Protein AF-0000000085030424 (afdb_homodimer)

Nearest PDB structures (foldseek):
  5ckr-assembly1_A-2  TM=7.930E-01  e=1.578E-13  Aquifex aeolicus VF5
  6oz6-assembly2_B  TM=7.707E-01  e=1.254E-12  Aquifex aeolicus VF5
  6fwz-assembly1_A-2  TM=6.713E-01  e=2.538E-09  Homo sapiens
  6bw5-assembly1_B  TM=6.562E-01  e=2.217E-09  Homo sapiens
  5o5e-assembly1_A-2  TM=6.627E-01  e=4.166E-09  Homo sapiens

Organism: Methanopyrus kandleri (strain AV19 / DSM 6324 / JCM 9639 / NBRC 100938) (NCBI:txid190192)

pLDDT: mean 93.45, std 8.59, range [49.22, 98.94]

Sequence (712 aa):
MIIETFTLSTVTSAVTVGLLRKYMREANVVDRPIVTEHAHKSGMPIMGGLGILLGTASGPLLASIQALPPIASALPMMVLGIVDDLLGLQVEEFQKVVRNVSNRPIELGRLILQPGEEARVATEKAKRDLKRILEEDPDAIEIVGEVPIKKELSEREKLALQTGAALFVLPIVPATWLWIPKVGVWNLSYLFYPVAVFGIVGATNAVNLIDGMDGLAAGLLFLASLACSGVCLGQGQLPGAAFFASLAGASLGFLFHNRYPAKIFMGDTGSCFLGAAYAAGALYYKIEIPAMIALGVPVLSTLISLLHRAGVIRLAVEPLHHHIQYKYDLPEPVVVALHWTAGAVFAAVALWISVGMIIETFTLSTVTSAVTVGLLRKYMREANVVDRPIVTEHAHKSGMPIMGGLGILLGTASGPLLASIQALPPIASALPMMVLGIVDDLLGLQVEEFQKVVRNVSNRPIELGRLILQPGEEARVATEKAKRDLKRILEEDPDAIEIVGEVPIKKELSEREKLALQTGAALFVLPIVPATWLWIPKVGVWNLSYLFYPVAVFGIVGATNAVNLIDGMDGLAAGLLFLASLACSGVCLGQGQLPGAAFFASLAGASLGFLFHNRYPAKIFMGDTGSCFLGAAYAAGALYYKIEIPAMIALGVPVLSTLISLLHRAGVIRLAVEPLHHHIQYKYDLPEPVVVALHWTAGAVFAAVALWISVG

Solvent-accessible surface area (backbone atoms only — not comparable to full-atom values): 33393 Å² total; per-residue (Å²): 101,51,66,57,14,19,49,47,0,18,51,43,2,32,52,42,27,55,51,41,41,54,52,22,52,74,29,66,40,37,38,72,50,40,56,73,91,42,47,88,51,49,61,34,16,40,48,34,14,59,15,33,51,52,1,34,47,48,11,24,53,65,68,32,69,80,29,41,60,28,54,60,27,13,44,50,37,21,52,52,12,45,51,40,48,44,22,36,69,32,72,63,46,73,31,45,27,32,29,26,66,30,96,52,73,42,76,44,56,94,43,73,34,43,56,70,34,70,47,74,43,77,48,73,57,19,48,52,40,48,56,48,41,51,70,76,42,53,76,38,53,42,77,76,46,69,35,52,34,59,27,64,71,52,70,70,57,44,50,53,50,40,53,60,28,29,55,50,41,60,62,54,50,79,66,41,56,46,50,40,67,93,75,46,76,47,78,46,54,78,56,31,56,62,49,51,36,47,42,25,43,48,34,15,49,16,32,42,65,46,54,76,52,59,34,34,37,39,49,36,47,21,40,21,22,43,26,43,14,51,39,24,47,68,71,67,33,58,43,48,15,30,36,23,23,2,46,14,16,5,25,49,14,41,34,77,44,15,35,76,78,50,64,38,37,37,42,42,22,18,26,22,22,52,16,21,24,53,37,32,41,20,49,51,64,55,37,49,51,44,43,51,39,10,39,35,56,36,50,49,39,43,52,52,41,52,34,33,76,70,64,77,44,85,64,94,35,85,46,57,73,49,23,53,28,62,76,66,66,46,58,67,72,56,54,36,49,53,52,43,52,53,17,45,49,29,11,50,50,24,32,42,52,60,64,99,102,49,65,59,14,20,50,48,0,18,52,44,2,32,53,43,28,55,52,43,40,54,52,23,51,75,30,67,40,33,46,63,53,43,60,78,90,38,47,90,50,54,62,35,16,42,50,35,14,60,16,35,51,51,1,34,47,48,11,23,53,64,66,30,67,79,28,42,58,29,53,60,28,13,44,49,37,21,51,51,13,44,51,41,50,45,23,28,70,32,74,64,44,70,32,46,27,34,27,26,65,29,95,53,74,41,76,45,55,94,41,74,35,41,55,69,33,70,47,72,43,79,47,72,56,19,47,52,37,48,55,48,41,51,69,76,42,53,75,37,52,42,79,77,47,72,45,51,35,50,28,65,73,51,71,68,57,44,50,54,52,40,54,61,27,30,55,51,41,59,61,55,48,77,66,40,55,45,51,39,70,92,74,45,76,45,78,46,54,78,59,32,55,62,51,50,36,48,43,24,44,47,35,15,51,15,32,42,63,44,54,77,52,58,35,34,37,40,48,36,46,20,41,20,23,45,27,43,14,49,40,24,49,68,71,68,34,58,43,47,16,29,37,24,23,2,45,15,15,4,26,48,16,40,34,75,42,14,33,76,80,49,62,37,37,37,42,43,23,19,26,21,23,52,16,19,25,52,35,31,41,20,50,52,63,56,37,48,50,44,44,51,39,10,41,34,55,35,49,50,38,43,52,52,42,51,34,32,76,70,62,76,42,86,65,93,33,85,48,57,72,49,22,52,29,62,77,67,67,45,58,65,71,56,54,35,49,53,50,44,51,53,17,45,50,29,11,49,49,24,32,42,52,59,64,98

Secondary structure (DSSP, 8-state):
-HHHHHHHHHHHHHHHHHHHHHHHHHTT-B-----GGGGGGTT-B--THHHHHHHHHHHHHHH-GGGSHHHHHHHHHHHHHHHHHHHTTSEEEEEEEEEE-SSS-EEETTEEE-TT-EEE--SHHHHHHHHHHHHH-TTTEEEEEEEEEE----HHHHHHHHHHHHGGGGGG---SEEEETTTEEEE-GGGHHHHHHHHHHHHHHHHHHHTTSTTHHHHHHHHHHHHHHHHHHHTT-HHHHHHHHHHHHHHHHHHHHHSSSPS---HHHHHHHHHHHHHHHHHHTT-HHHHHHHTHHHHHHHHHHHHHHTTSS--SSSSHHHHHHHHHT--HHHHHHHHHHHHHHHHHHHHHHHH-/-HHHHHHHHHHHHHHHHHHHHHHHHHTT-B--S--GGGGGGTT-B--THHHHHHHHHHHHHHH-GGGSHHHHHHHHHHHHHHHHHHHTTSEEEEEEEEEE-SSS-EEETTEEE-TT-EEE--SHHHHHHHHHHHHH-TTSEEEEEEEEEEP---HHHHHHHHHHHHGGGGGG---SEEEETTTEEEE-GGGHHHHHHHHHHHHHHHHHHHTTSTTHHHHHHHHHHHHHHHHHHHTT-HHHHHHHHHHHHHHHHHHHHHSSSPS---HHHHHHHHHHHHHHHHHHTT-HHHHHHHTHHHHHHHHHHHHHHTTSS--SSSSHHHHHHHHHT--HHHHHHHHHHHHHHHHHHHHHHHH-

Foldseek 3Di:
DQVVLLQQLQVQLLVVLVVQLVVQLVVQLWQCDQDPVCNVRGSFREQSLVSLLRSLQRSCVPPPPLLCLLLVLLVLLLVLQVVFSVQQVDFPDKWWKKAFCDCDWDDAPPDTHHHGRIDTQDDPRNVVSVVVCCVPPVRGMGGPDITTGGGGDDPVRSLVSLLVSLLSLVVLQPFQWAADFPPGIGHPDPVSNVVLSCQLSLLLVLLVQQQPAQLQSLLLLLLLLCLQLLLCVLVVNNSLNSSSSSSNSSSNSCSVQRHVVHNHGSGSSNSNSSSNSLSSSCRNSRPNPLSCLLSVLSNVQVVQVVCCVVVNDPAPDPGPLVSVCVVVVDDRVVSSVVSSVVSNVSSVVSNVSRND/DQVVLLQQLQVQLLVVLVVQLVVQLVVQLWQDFDDPVCVVRGSFREQSLVSLLRSLQRSCVPPPVLLCLLLVLLVLLLVLQVVFSVQQVDFPDKWWKKAFCDCDWDDAPPDTHHHGRIDTQDDPRNVVSVVVCCVPPVRGMDGPDITTGGGGDDPVRSLVSLLVSLLSLVVLQPFQWAQDFPPGIGHPDPVSNVVLSCQLSLLLVLLVQQQPAQLQSLLLLLLLLCLQLLLCVLVVNNSLNSSSSSSNSSSNSLSVQRHVVHNHGSGSSNSNSSSNSLSSSCSNSRPNVLSCLLSVLSNVQVVQVVCCVVVNDPAPDDGPLVSCCVVVVDDRVVSSVVSSVVSNVSSVVSNVSRND

Structure (mmCIF, N/CA/C/O backbone):
data_AF-0000000085030424-model_v1
#
loop_
_entity.id
_entity.type
_entity.pdbx_description
1 polymer 'UDP-N-acetylmuramyl pentapeptide phosphotransferase'
#
loop_
_atom_site.group_PDB
_atom_site.id
_atom_site.type_symbol
_atom_site.label_atom_id
_atom_site.label_alt_id
_atom_site.label_comp_id
_atom_site.label_asym_id
_atom_site.label_entity_id
_atom_site.label_seq_id
_atom_site.pdbx_PDB_ins_code
_atom_site.Cartn_x
_atom_site.Cartn_y
_atom_site.Cartn_z
_atom_site.occupancy
_atom_site.B_iso_or_equiv
_atom_site.auth_seq_id
_atom_site.auth_comp_id
_atom_site.auth_asym_id
_atom_site.auth_atom_id
_atom_site.pdbx_PDB_model_num
ATOM 1 N N . MET A 1 1 ? 10.977 -10.492 -24.031 1 87.44 1 MET A N 1
ATOM 2 C CA . MET A 1 1 ? 10.422 -10.664 -22.688 1 87.44 1 MET A CA 1
ATOM 3 C C . MET A 1 1 ? 10.945 -9.586 -21.75 1 87.44 1 MET A C 1
ATOM 5 O O . MET A 1 1 ? 10.156 -8.852 -21.141 1 87.44 1 MET A O 1
ATOM 9 N N . ILE A 1 2 ? 12.344 -9.312 -21.859 1 93.81 2 ILE A N 1
ATOM 10 C CA . ILE A 1 2 ? 12.953 -8.367 -20.922 1 93.81 2 ILE A CA 1
ATOM 11 C C . ILE A 1 2 ? 12.609 -6.938 -21.344 1 93.81 2 ILE A C 1
ATOM 13 O O . ILE A 1 2 ? 12.227 -6.117 -20.5 1 93.81 2 ILE A O 1
ATOM 17 N N . ILE A 1 3 ? 12.656 -6.68 -22.672 1 96.06 3 ILE A N 1
ATOM 18 C CA . ILE A 1 3 ? 12.359 -5.348 -23.172 1 96.06 3 ILE A CA 1
ATOM 19 C C . ILE A 1 3 ? 10.891 -5.016 -22.938 1 96.06 3 ILE A C 1
ATOM 21 O O . ILE A 1 3 ? 10.555 -3.889 -22.562 1 96.06 3 ILE A O 1
ATOM 25 N N . GLU A 1 4 ? 10.016 -5.969 -23.172 1 96.31 4 GLU A N 1
ATOM 26 C CA . GLU A 1 4 ? 8.594 -5.777 -22.938 1 96.31 4 GLU A CA 1
ATOM 27 C C . GLU A 1 4 ? 8.305 -5.52 -21.469 1 96.31 4 GLU A C 1
ATOM 29 O O . GLU A 1 4 ? 7.484 -4.66 -21.125 1 96.31 4 GLU A O 1
ATOM 34 N N . THR A 1 5 ? 9.023 -6.266 -20.625 1 97.06 5 THR A N 1
ATOM 35 C CA . THR A 1 5 ? 8.867 -6.098 -19.188 1 97.06 5 THR A CA 1
ATOM 36 C C . THR A 1 5 ? 9.305 -4.703 -18.766 1 97.06 5 THR A C 1
ATOM 38 O O . THR A 1 5 ? 8.602 -4.023 -18.016 1 97.06 5 THR A O 1
ATOM 41 N N . PHE A 1 6 ? 10.438 -4.273 -19.25 1 98.5 6 PHE A N 1
ATOM 42 C CA . PHE A 1 6 ? 10.977 -2.951 -18.953 1 98.5 6 PHE A CA 1
ATOM 43 C C . PHE A 1 6 ? 10.023 -1.86 -19.422 1 98.5 6 PHE A C 1
ATOM 45 O O . PHE A 1 6 ? 9.703 -0.938 -18.672 1 98.5 6 PHE A O 1
ATOM 52 N N . THR A 1 7 ? 9.531 -1.986 -20.609 1 98.56 7 THR A N 1
ATOM 53 C CA . THR A 1 7 ? 8.672 -0.977 -21.219 1 98.56 7 THR A CA 1
ATOM 54 C C . THR A 1 7 ? 7.328 -0.902 -20.5 1 98.56 7 THR A C 1
ATOM 56 O O . THR A 1 7 ? 6.848 0.188 -20.188 1 98.56 7 THR A O 1
ATOM 59 N N . LEU A 1 8 ? 6.738 -2.059 -20.234 1 98.31 8 LEU A N 1
ATOM 60 C CA . LEU A 1 8 ? 5.461 -2.094 -19.516 1 98.31 8 LEU A CA 1
ATOM 61 C C . LEU A 1 8 ? 5.59 -1.475 -18.141 1 98.31 8 LEU A C 1
ATOM 63 O O . LEU A 1 8 ? 4.715 -0.722 -17.703 1 98.31 8 LEU A O 1
ATOM 67 N N . SER A 1 9 ? 6.656 -1.802 -17.422 1 98.81 9 SER A N 1
ATOM 68 C CA . SER A 1 9 ? 6.887 -1.261 -16.094 1 98.81 9 SER A CA 1
ATOM 69 C C . SER A 1 9 ? 7.078 0.252 -16.125 1 98.81 9 SER A C 1
ATOM 71 O O . SER A 1 9 ? 6.59 0.969 -15.258 1 98.81 9 SER A O 1
ATOM 73 N N . THR A 1 10 ? 7.809 0.732 -17.156 1 98.88 10 THR A N 1
ATOM 74 C CA . THR A 1 10 ? 8.039 2.164 -17.328 1 98.88 10 THR A CA 1
ATOM 75 C C . THR A 1 10 ? 6.727 2.9 -17.562 1 98.88 10 THR A C 1
ATOM 77 O O . THR A 1 10 ? 6.438 3.893 -16.891 1 98.88 10 THR A O 1
ATOM 80 N N . VAL A 1 11 ? 5.93 2.389 -18.422 1 98.81 11 VAL A N 1
ATOM 81 C CA . VAL A 1 11 ? 4.684 3.043 -18.812 1 98.81 11 VAL A CA 1
ATOM 82 C C . VAL A 1 11 ? 3.695 2.992 -17.641 1 98.81 11 VAL A C 1
ATOM 84 O O . VAL A 1 11 ? 3.055 3.996 -17.312 1 98.81 11 VAL A O 1
ATOM 87 N N . THR A 1 12 ? 3.609 1.838 -17 1 98.81 12 THR A N 1
ATOM 88 C CA . THR A 1 12 ? 2.697 1.686 -15.875 1 98.81 12 THR A CA 1
ATOM 89 C C . THR A 1 12 ? 3.068 2.643 -14.742 1 98.81 12 THR A C 1
ATOM 91 O O . THR A 1 12 ? 2.199 3.316 -14.18 1 98.81 12 THR A O 1
ATOM 94 N N . SER A 1 13 ? 4.34 2.682 -14.43 1 98.88 13 SER A N 1
ATOM 95 C CA . SER A 1 13 ? 4.801 3.59 -13.383 1 98.88 13 SER A CA 1
ATOM 96 C C . SER A 1 13 ? 4.543 5.047 -13.758 1 98.88 13 SER A C 1
ATOM 98 O O . SER A 1 13 ? 4.027 5.82 -12.953 1 98.88 13 SER A O 1
ATOM 100 N N . ALA A 1 14 ? 4.867 5.434 -14.977 1 98.88 14 ALA A N 1
ATOM 101 C CA . ALA A 1 14 ? 4.688 6.812 -15.422 1 98.88 14 ALA A CA 1
ATOM 102 C C . ALA A 1 14 ? 3.219 7.223 -15.344 1 98.88 14 ALA A C 1
ATOM 104 O O . ALA A 1 14 ? 2.895 8.297 -14.844 1 98.88 14 ALA A O 1
ATOM 105 N N . VAL A 1 15 ? 2.32 6.383 -15.766 1 98.81 15 VAL A N 1
ATOM 106 C CA . VAL A 1 15 ? 0.897 6.703 -15.82 1 98.81 15 VAL A CA 1
ATOM 107 C C . VAL A 1 15 ? 0.325 6.758 -14.406 1 98.81 15 VAL A C 1
ATOM 109 O O . VAL A 1 15 ? -0.385 7.703 -14.047 1 98.81 15 VAL A O 1
ATOM 112 N N . THR A 1 16 ? 0.641 5.793 -13.609 1 98.81 16 THR A N 1
ATOM 113 C CA . THR A 1 16 ? 0.057 5.719 -12.273 1 98.81 16 THR A CA 1
ATOM 114 C C . THR A 1 16 ? 0.619 6.816 -11.375 1 98.81 16 THR A C 1
ATOM 116 O O . THR A 1 16 ? -0.093 7.355 -10.523 1 98.81 16 THR A O 1
ATOM 119 N N . VAL A 1 17 ? 1.891 7.137 -11.531 1 98.88 17 VAL A N 1
ATOM 120 C CA . VAL A 1 17 ? 2.473 8.227 -10.758 1 98.88 17 VAL A CA 1
ATOM 121 C C . VAL A 1 17 ? 1.803 9.547 -11.141 1 98.88 17 VAL A C 1
ATOM 123 O O . VAL A 1 17 ? 1.552 10.391 -10.281 1 98.88 17 VAL A O 1
ATOM 126 N N . GLY A 1 18 ? 1.547 9.734 -12.438 1 98.75 18 GLY A N 1
ATOM 127 C CA . GLY A 1 18 ? 0.805 10.914 -12.867 1 98.75 18 GLY A CA 1
ATOM 128 C C . GLY A 1 18 ? -0.562 11.023 -12.219 1 98.75 18 GLY A C 1
ATOM 129 O O . GLY A 1 18 ? -0.96 12.102 -11.773 1 98.75 18 GLY A O 1
ATOM 130 N N . LEU A 1 19 ? -1.264 9.969 -12.102 1 98.56 19 LEU A N 1
ATOM 131 C CA . LEU A 1 19 ? -2.568 9.945 -11.453 1 98.56 19 LEU A CA 1
ATOM 132 C C . LEU A 1 19 ? -2.436 10.203 -9.953 1 98.56 19 LEU A C 1
ATOM 134 O O . LEU A 1 19 ? -3.232 10.945 -9.375 1 98.56 19 LEU A O 1
ATOM 138 N N . LEU A 1 20 ? -1.424 9.578 -9.352 1 98.69 20 LEU A N 1
ATOM 139 C CA . LEU A 1 20 ? -1.206 9.758 -7.918 1 98.69 20 LEU A CA 1
ATOM 140 C C . LEU A 1 20 ? -0.895 11.219 -7.594 1 98.69 20 LEU A C 1
ATOM 142 O O . LEU A 1 20 ? -1.336 11.734 -6.566 1 98.69 20 LEU A O 1
ATOM 146 N N . ARG A 1 21 ? -0.106 11.828 -8.445 1 98.12 21 ARG A N 1
ATOM 147 C CA . ARG A 1 21 ? 0.196 13.242 -8.273 1 98.12 21 ARG A CA 1
ATOM 148 C C . ARG A 1 21 ? -1.083 14.062 -8.133 1 98.12 21 ARG A C 1
ATOM 150 O O . ARG A 1 21 ? -1.209 14.875 -7.215 1 98.12 21 ARG A O 1
ATOM 157 N N . LYS A 1 22 ? -2.031 13.797 -8.945 1 97.44 22 LYS A N 1
ATOM 158 C CA . LYS A 1 22 ? -3.305 14.508 -8.938 1 97.44 22 LYS A CA 1
ATOM 159 C C . LYS A 1 22 ? -4.082 14.234 -7.652 1 97.44 22 LYS A C 1
ATOM 161 O O . LYS A 1 22 ? -4.477 15.172 -6.949 1 97.44 22 LYS A O 1
ATOM 166 N N . TYR A 1 23 ? -4.223 13.047 -7.297 1 97.56 23 TYR A N 1
ATOM 167 C CA . TYR A 1 23 ? -5.117 12.68 -6.207 1 97.56 23 TYR A CA 1
ATOM 168 C C . TYR A 1 23 ? -4.48 12.977 -4.855 1 97.56 23 TYR A C 1
ATOM 170 O O . TYR A 1 23 ? -5.172 13.312 -3.893 1 97.56 23 TYR A O 1
ATOM 178 N N . MET A 1 24 ? -3.15 12.859 -4.758 1 98 24 MET A N 1
ATOM 179 C CA . MET A 1 24 ? -2.486 13.211 -3.504 1 98 24 MET A CA 1
ATOM 180 C C . MET A 1 24 ? -2.586 14.711 -3.236 1 98 24 MET A C 1
ATOM 182 O O . MET A 1 24 ? -2.697 15.133 -2.086 1 98 24 MET A O 1
ATOM 186 N N . ARG A 1 25 ? -2.547 15.477 -4.297 1 95.56 25 ARG A N 1
ATOM 187 C CA . ARG A 1 25 ? -2.766 16.906 -4.148 1 95.56 25 ARG A CA 1
ATOM 188 C C . ARG A 1 25 ? -4.188 17.203 -3.674 1 95.56 25 ARG A C 1
ATOM 190 O O . ARG A 1 25 ? -4.391 18.016 -2.779 1 95.56 25 ARG A O 1
ATOM 197 N N . GLU A 1 26 ? -5.086 16.5 -4.266 1 94.81 26 GLU A N 1
ATOM 198 C CA . GLU A 1 26 ? -6.484 16.672 -3.881 1 94.81 26 GLU A CA 1
ATOM 199 C C . GLU A 1 26 ? -6.719 16.234 -2.438 1 94.81 26 GLU A C 1
ATOM 201 O O . GLU A 1 26 ? -7.555 16.812 -1.74 1 94.81 26 GLU A O 1
ATOM 206 N N . ALA A 1 27 ? -5.977 15.281 -1.963 1 95.5 27 ALA A N 1
ATOM 207 C CA . ALA A 1 27 ? -6.105 14.773 -0.601 1 95.5 27 ALA A CA 1
ATOM 208 C C . ALA A 1 27 ? -5.262 15.586 0.373 1 95.5 27 ALA A C 1
ATOM 210 O O . ALA A 1 27 ? -5.27 15.328 1.579 1 95.5 27 ALA A O 1
ATOM 211 N N . ASN A 1 28 ? -4.488 16.516 -0.113 1 93.81 28 ASN A N 1
ATOM 212 C CA . ASN A 1 28 ? -3.564 17.328 0.665 1 93.81 28 ASN A CA 1
ATOM 213 C C . ASN A 1 28 ? -2.52 16.484 1.376 1 93.81 28 ASN A C 1
ATOM 215 O O . ASN A 1 28 ? -2.203 16.719 2.541 1 93.81 28 ASN A O 1
ATOM 219 N N . VAL A 1 29 ? -2.146 15.414 0.712 1 95.75 29 VAL A N 1
ATOM 220 C CA . VAL A 1 29 ? -1.018 14.594 1.138 1 95.75 29 VAL A CA 1
ATOM 221 C C . VAL A 1 29 ? 0.272 15.133 0.523 1 95.75 29 VAL A C 1
ATOM 223 O O . VAL A 1 29 ? 0.712 14.656 -0.526 1 95.75 29 VAL A O 1
ATOM 226 N N . VAL A 1 30 ? 0.857 16.047 1.194 1 92.88 30 VAL A N 1
ATOM 227 C CA . VAL A 1 30 ? 1.967 16.828 0.65 1 92.88 30 VAL A CA 1
ATOM 228 C C . VAL A 1 30 ? 3.086 16.922 1.685 1 92.88 30 VAL A C 1
ATOM 230 O O . VAL A 1 30 ? 2.865 16.672 2.873 1 92.88 30 VAL A O 1
ATOM 233 N N . ASP A 1 31 ? 4.238 17.109 1.065 1 84.88 31 ASP A N 1
ATOM 234 C CA . ASP A 1 31 ? 5.406 17.266 1.927 1 84.88 31 ASP A CA 1
ATOM 235 C C . ASP A 1 31 ? 5.387 18.625 2.639 1 84.88 31 ASP A C 1
ATOM 237 O O . ASP A 1 31 ? 5.438 19.672 1.991 1 84.88 31 ASP A O 1
ATOM 241 N N . ARG A 1 32 ? 4.906 18.812 3.734 1 63.28 32 ARG A N 1
ATOM 242 C CA . ARG A 1 32 ? 4.973 20.094 4.449 1 63.28 32 ARG A CA 1
ATOM 243 C C . ARG A 1 32 ? 6.355 20.297 5.055 1 63.28 32 ARG A C 1
ATOM 245 O O . ARG A 1 32 ? 6.719 19.641 6.031 1 63.28 32 ARG A O 1
ATOM 252 N N . PRO A 1 33 ? 7.34 20.219 4.172 1 54.38 33 PRO A N 1
ATOM 253 C CA . PRO A 1 33 ? 8.758 20.297 4.523 1 54.38 33 PRO A CA 1
ATOM 254 C C . PRO A 1 33 ? 9.07 21.484 5.438 1 54.38 33 PRO A C 1
ATOM 256 O O . PRO A 1 33 ? 8.547 22.578 5.23 1 54.38 33 PRO A O 1
ATOM 259 N N . ILE A 1 34 ? 9.602 21.172 6.484 1 50.19 34 ILE A N 1
ATOM 260 C CA . ILE A 1 34 ? 10.039 22.188 7.441 1 50.19 34 ILE A CA 1
ATOM 261 C C . ILE A 1 34 ? 11.43 22.688 7.059 1 50.19 34 ILE A C 1
ATOM 263 O O . ILE A 1 34 ? 11.805 23.812 7.395 1 50.19 34 ILE A O 1
ATOM 267 N N . VAL A 1 35 ? 12.508 21.719 6.398 1 50.12 35 VAL A N 1
ATOM 268 C CA . VAL A 1 35 ? 13.852 22.297 6.488 1 50.12 35 VAL A CA 1
ATOM 269 C C . VAL A 1 35 ? 13.93 23.531 5.609 1 50.12 35 VAL A C 1
ATOM 271 O O . VAL A 1 35 ? 13.398 23.562 4.496 1 50.12 35 VAL A O 1
ATOM 274 N N . THR A 1 36 ? 14.289 24.453 6.227 1 49.34 36 THR A N 1
ATOM 275 C CA . THR A 1 36 ? 14.477 25.766 5.605 1 49.34 36 THR A CA 1
ATOM 276 C C . THR A 1 36 ? 15.008 25.609 4.188 1 49.34 36 THR A C 1
ATOM 278 O O . THR A 1 36 ? 14.547 26.297 3.27 1 49.34 36 THR A O 1
ATOM 281 N N . GLU A 1 37 ? 15.859 24.625 3.969 1 52.31 37 GLU A N 1
ATOM 282 C CA . GLU A 1 37 ? 16.547 24.516 2.689 1 52.31 37 GLU A CA 1
ATOM 283 C C . GLU A 1 37 ? 15.617 23.984 1.603 1 52.31 37 GLU A C 1
ATOM 285 O O . GLU A 1 37 ? 15.859 24.203 0.413 1 52.31 37 GLU A O 1
ATOM 290 N N . HIS A 1 38 ? 14.469 23.422 2.057 1 59.19 38 HIS A N 1
ATOM 291 C CA . HIS A 1 38 ? 13.562 22.844 1.063 1 59.19 38 HIS A CA 1
ATOM 292 C C . HIS A 1 38 ? 12.227 23.578 1.052 1 59.19 38 HIS A C 1
ATOM 294 O O . HIS A 1 38 ? 11.227 23.031 0.579 1 59.19 38 HIS A O 1
ATOM 300 N N . ALA A 1 39 ? 12.336 24.734 1.517 1 59.34 39 ALA A N 1
ATOM 301 C CA . ALA A 1 39 ? 11.109 25.5 1.678 1 59.34 39 ALA A CA 1
ATOM 302 C C . ALA A 1 39 ? 10.406 25.703 0.339 1 59.34 39 ALA A C 1
ATOM 304 O O . ALA A 1 39 ? 9.172 25.734 0.278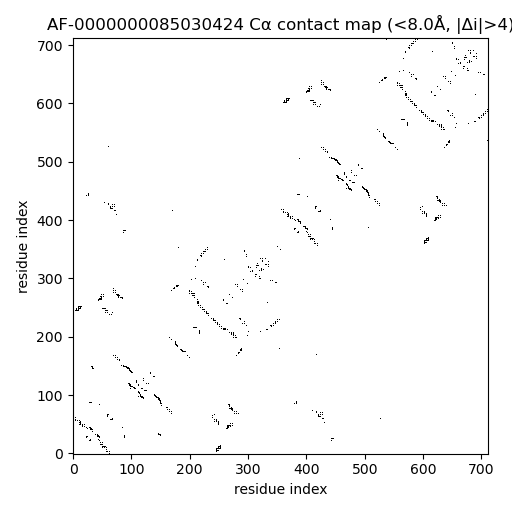 1 59.34 39 ALA A O 1
ATOM 305 N N . HIS A 1 40 ? 11.258 25.75 -0.684 1 63.5 40 HIS A N 1
ATOM 306 C CA . HIS A 1 40 ? 10.688 26 -2.004 1 63.5 40 HIS A CA 1
ATOM 307 C C . HIS A 1 40 ? 9.922 24.781 -2.514 1 63.5 40 HIS A C 1
ATOM 309 O O . HIS A 1 40 ? 9.164 24.891 -3.477 1 63.5 40 HIS A O 1
ATOM 315 N N . LYS A 1 41 ? 10.07 23.75 -1.825 1 69.12 41 LYS A N 1
ATOM 316 C CA . LYS A 1 41 ? 9.398 22.531 -2.264 1 69.12 41 LYS A CA 1
ATOM 317 C C . LYS A 1 41 ? 8.188 22.234 -1.384 1 69.12 41 LYS A C 1
ATOM 319 O O . LYS A 1 41 ? 7.645 21.125 -1.43 1 69.12 41 LYS A O 1
ATOM 324 N N . SER A 1 42 ? 7.82 23.125 -0.645 1 74.31 42 SER A N 1
ATOM 325 C CA . SER A 1 42 ? 6.676 22.938 0.245 1 74.31 42 SER A CA 1
ATOM 326 C C . SER A 1 42 ? 5.395 22.688 -0.543 1 74.31 42 SER A C 1
ATOM 328 O O . SER A 1 42 ? 5.152 23.344 -1.562 1 74.31 42 SER A O 1
ATOM 330 N N . GLY A 1 43 ? 4.691 21.609 -0.193 1 84.94 43 GLY A N 1
ATOM 331 C CA . GLY A 1 43 ? 3.416 21.328 -0.836 1 84.94 43 GLY A CA 1
ATOM 332 C C . GLY A 1 43 ? 3.508 20.266 -1.905 1 84.94 43 GLY A C 1
ATOM 333 O O . GLY A 1 43 ? 2.51 19.938 -2.551 1 84.94 43 GLY A O 1
ATOM 334 N N . MET A 1 44 ? 4.699 19.734 -2.014 1 92.44 44 MET A N 1
ATOM 335 C CA . MET A 1 44 ? 4.906 18.672 -3.006 1 92.44 44 MET A CA 1
ATOM 336 C C . MET A 1 44 ? 4.168 17.406 -2.613 1 92.44 44 MET A C 1
ATOM 338 O O . MET A 1 44 ? 4.309 16.922 -1.486 1 92.44 44 MET A O 1
ATOM 342 N N . PRO A 1 45 ? 3.297 16.938 -3.533 1 97.06 45 PRO A N 1
ATOM 343 C CA . PRO A 1 45 ? 2.656 15.648 -3.223 1 97.06 45 PRO A CA 1
ATOM 344 C C . PRO A 1 45 ? 3.666 14.531 -2.959 1 97.06 45 PRO A C 1
ATOM 346 O O . PRO A 1 45 ? 4.734 14.5 -3.58 1 97.06 45 PRO A O 1
ATOM 349 N N . ILE A 1 46 ? 3.334 13.633 -2.07 1 97.25 46 ILE A N 1
ATOM 350 C CA . ILE A 1 46 ? 4.227 12.523 -1.747 1 97.25 46 ILE A CA 1
ATOM 351 C C . ILE A 1 46 ? 3.508 11.203 -1.987 1 97.25 46 ILE A C 1
ATOM 353 O O . ILE A 1 46 ? 2.395 11.172 -2.516 1 97.25 46 ILE A O 1
ATOM 357 N N . MET A 1 47 ? 4.18 10.094 -1.739 1 98.5 47 MET A N 1
ATOM 358 C CA . MET A 1 47 ? 3.721 8.711 -1.854 1 98.5 47 MET A CA 1
ATOM 359 C C . MET A 1 47 ? 3.648 8.281 -3.314 1 98.5 47 MET A C 1
ATOM 361 O O . MET A 1 47 ? 2.846 7.422 -3.674 1 98.5 47 MET A O 1
ATOM 365 N N . GLY A 1 48 ? 4.418 8.898 -4.141 1 98.62 48 GLY A N 1
ATOM 366 C CA . GLY A 1 48 ? 4.555 8.445 -5.516 1 98.62 48 GLY A CA 1
ATOM 367 C C . GLY A 1 48 ? 5.074 7.023 -5.625 1 98.62 48 GLY A C 1
ATOM 368 O O . GLY A 1 48 ? 4.945 6.387 -6.672 1 98.62 48 GLY A O 1
ATOM 369 N N . GLY A 1 49 ? 5.641 6.543 -4.516 1 98.81 49 GLY A N 1
ATOM 370 C CA . GLY A 1 49 ? 6.16 5.188 -4.457 1 98.81 49 GLY A CA 1
ATOM 371 C C . GLY A 1 49 ? 5.113 4.133 -4.762 1 98.81 49 GLY A C 1
ATOM 372 O O . GLY A 1 49 ? 5.449 3.021 -5.184 1 98.81 49 GLY A O 1
ATOM 373 N N . LEU A 1 50 ? 3.824 4.438 -4.574 1 98.94 50 LEU A N 1
ATOM 374 C CA . LEU A 1 50 ? 2.744 3.518 -4.918 1 98.94 50 LEU A CA 1
ATOM 375 C C . LEU A 1 50 ? 2.744 3.219 -6.414 1 98.94 50 LEU A C 1
ATOM 377 O O . LEU A 1 50 ? 2.418 2.105 -6.828 1 98.94 50 LEU A O 1
ATOM 381 N N . GLY A 1 51 ? 3.064 4.227 -7.184 1 98.94 51 GLY A N 1
ATOM 382 C CA . GLY A 1 51 ? 3.188 4.016 -8.617 1 98.94 51 GLY A CA 1
ATOM 383 C C . GLY A 1 51 ? 4.375 3.152 -8.992 1 98.94 51 GLY A C 1
ATOM 384 O O . GLY A 1 51 ? 4.301 2.357 -9.938 1 98.94 51 GLY A O 1
ATOM 385 N N . ILE A 1 52 ? 5.48 3.318 -8.25 1 98.94 52 ILE A N 1
ATOM 386 C CA . ILE A 1 52 ? 6.664 2.496 -8.461 1 98.94 52 ILE A CA 1
ATOM 387 C C . ILE A 1 52 ? 6.328 1.029 -8.203 1 98.94 52 ILE A C 1
ATOM 389 O O . ILE A 1 52 ? 6.742 0.147 -8.953 1 98.94 52 ILE A O 1
ATOM 393 N N . LEU A 1 53 ? 5.555 0.79 -7.141 1 98.94 53 LEU A N 1
ATOM 394 C CA . LEU A 1 53 ? 5.098 -0.562 -6.836 1 98.94 53 LEU A CA 1
ATOM 395 C C . LEU A 1 53 ? 4.332 -1.154 -8.016 1 98.94 53 LEU A C 1
ATOM 397 O O . LEU A 1 53 ? 4.594 -2.287 -8.422 1 98.94 53 LEU A O 1
ATOM 401 N N . LEU A 1 54 ? 3.373 -0.411 -8.547 1 98.88 54 LEU A N 1
ATOM 402 C CA . LEU A 1 54 ? 2.527 -0.92 -9.625 1 98.88 54 LEU A CA 1
ATOM 403 C C . LEU A 1 54 ? 3.342 -1.159 -10.891 1 98.88 54 LEU A C 1
ATOM 405 O O . LEU A 1 54 ? 3.119 -2.145 -11.594 1 98.88 54 LEU A O 1
ATOM 409 N N . GLY A 1 55 ? 4.27 -0.249 -11.172 1 98.88 55 GLY A N 1
ATOM 410 C CA . GLY A 1 55 ? 5.172 -0.478 -12.289 1 98.88 55 GLY A CA 1
ATOM 411 C C . GLY A 1 55 ? 6.016 -1.729 -12.125 1 98.88 55 GLY A C 1
ATOM 412 O O . GLY A 1 55 ? 6.152 -2.518 -13.062 1 98.88 55 GLY A O 1
ATOM 413 N N . THR A 1 56 ? 6.566 -1.934 -10.938 1 98.81 56 THR A N 1
ATOM 414 C CA . THR A 1 56 ? 7.434 -3.074 -10.656 1 98.81 56 THR A CA 1
ATOM 415 C C . THR A 1 56 ? 6.656 -4.383 -10.766 1 98.81 56 THR A C 1
ATOM 417 O O . THR A 1 56 ? 7.195 -5.398 -11.203 1 98.81 56 THR A O 1
ATOM 420 N N . ALA A 1 57 ? 5.379 -4.371 -10.367 1 98.56 57 ALA A N 1
ATOM 421 C CA . ALA A 1 57 ? 4.562 -5.582 -10.352 1 98.56 57 ALA A CA 1
ATOM 422 C C . ALA A 1 57 ? 4.039 -5.906 -11.75 1 98.56 57 ALA A C 1
ATOM 424 O O . ALA A 1 57 ? 3.832 -7.074 -12.086 1 98.56 57 ALA A O 1
ATOM 425 N N . SER A 1 58 ? 3.873 -4.934 -12.609 1 98.06 58 SER A N 1
ATOM 426 C CA . SER A 1 58 ? 3.232 -5.121 -13.906 1 98.06 58 SER A CA 1
ATOM 427 C C . SER A 1 58 ? 4.078 -6.004 -14.82 1 98.06 58 SER A C 1
ATOM 429 O O . SER A 1 58 ? 3.557 -6.906 -15.477 1 98.06 58 SER A O 1
ATOM 431 N N . GLY A 1 59 ? 5.387 -5.758 -14.828 1 95.88 59 GLY A N 1
ATOM 432 C CA . GLY A 1 59 ? 6.281 -6.52 -15.688 1 95.88 59 GLY A CA 1
ATOM 433 C C . GLY A 1 59 ? 6.25 -8.008 -15.406 1 95.88 59 GLY A C 1
ATOM 434 O O . GLY A 1 59 ? 5.934 -8.805 -16.297 1 95.88 59 GLY A O 1
ATOM 435 N N . PRO A 1 60 ? 6.5 -8.359 -14.164 1 95.69 60 PRO A N 1
ATOM 436 C CA . PRO A 1 60 ? 6.531 -9.773 -13.781 1 95.69 60 PRO A CA 1
ATOM 437 C C . PRO A 1 60 ? 5.199 -10.477 -14.016 1 95.69 60 PRO A C 1
ATOM 439 O O . PRO A 1 60 ? 5.172 -11.664 -14.328 1 95.69 60 PRO A O 1
ATOM 442 N N . LEU A 1 61 ? 4.051 -9.812 -13.859 1 95.62 61 LEU A N 1
ATOM 443 C CA . LEU A 1 61 ? 2.75 -10.414 -14.133 1 95.62 61 LEU A CA 1
ATOM 444 C C . LEU A 1 61 ? 2.646 -10.852 -15.586 1 95.62 61 LEU A C 1
ATOM 446 O O . LEU A 1 61 ? 1.993 -11.852 -15.898 1 95.62 61 LEU A O 1
ATOM 450 N N . LEU A 1 62 ? 3.348 -10.164 -16.453 1 90.38 62 LEU A N 1
ATOM 451 C CA . LEU A 1 62 ? 3.318 -10.477 -17.875 1 90.38 62 LEU A CA 1
ATOM 452 C C . LEU A 1 62 ? 4.391 -11.5 -18.234 1 90.38 62 LEU A C 1
ATOM 454 O O . LEU A 1 62 ? 4.168 -12.375 -19.062 1 90.38 62 LEU A O 1
ATOM 458 N N . ALA A 1 63 ? 5.527 -11.453 -17.594 1 86.06 63 ALA A N 1
ATOM 459 C CA . ALA A 1 63 ? 6.711 -12.172 -18.047 1 86.06 63 ALA A CA 1
ATOM 460 C C . ALA A 1 63 ? 6.879 -13.492 -17.297 1 86.06 63 ALA A C 1
ATOM 462 O O . ALA A 1 63 ? 6.902 -14.562 -17.922 1 86.06 63 ALA A O 1
ATOM 463 N N . SER A 1 64 ? 7.047 -13.344 -15.977 1 88.88 64 SER A N 1
ATOM 464 C CA . SER A 1 64 ? 7.34 -14.531 -15.188 1 88.88 64 SER A CA 1
ATOM 465 C C . SER A 1 64 ? 6.844 -14.383 -13.75 1 88.88 64 SER A C 1
ATOM 467 O O . SER A 1 64 ? 7.262 -13.469 -13.039 1 88.88 64 SER A O 1
ATOM 469 N N . ILE A 1 65 ? 6.113 -15.422 -13.32 1 91.06 65 ILE A N 1
ATOM 470 C CA . ILE A 1 65 ? 5.609 -15.414 -11.945 1 91.06 65 ILE A CA 1
ATOM 471 C C . ILE A 1 65 ? 6.77 -15.609 -10.977 1 91.06 65 ILE A C 1
ATOM 473 O O . ILE A 1 65 ? 6.66 -15.258 -9.797 1 91.06 65 ILE A O 1
ATOM 477 N N . GLN A 1 66 ? 7.926 -16.109 -11.5 1 94.62 66 GLN A N 1
ATOM 478 C CA . GLN A 1 66 ? 9.102 -16.344 -10.664 1 94.62 66 GLN A CA 1
ATOM 479 C C . GLN A 1 66 ? 9.727 -15.023 -10.227 1 94.62 66 GLN A C 1
ATOM 481 O O . GLN A 1 66 ? 10.555 -15 -9.312 1 94.62 66 GLN A O 1
ATOM 486 N N . ALA A 1 67 ? 9.273 -13.914 -10.805 1 96.75 67 ALA A N 1
ATOM 487 C CA . ALA A 1 67 ? 9.82 -12.602 -10.477 1 96.75 67 ALA A CA 1
ATOM 488 C C . ALA A 1 67 ? 8.992 -11.922 -9.391 1 96.75 67 ALA A C 1
ATOM 490 O O . ALA A 1 67 ? 9.336 -10.828 -8.93 1 96.75 67 ALA A O 1
ATOM 491 N N . LEU A 1 68 ? 7.973 -12.562 -8.844 1 98.06 68 LEU A N 1
ATOM 492 C CA . LEU A 1 68 ? 7.023 -11.922 -7.949 1 98.06 68 LEU A CA 1
ATOM 493 C C . LEU A 1 68 ? 7.477 -12.039 -6.496 1 98.06 68 LEU A C 1
ATOM 495 O O . LEU A 1 68 ? 7.203 -11.156 -5.684 1 98.06 68 LEU A O 1
ATOM 499 N N . PRO A 1 69 ? 8.242 -13.109 -6.141 1 98.31 69 PRO A N 1
ATOM 500 C CA . PRO A 1 69 ? 8.539 -13.305 -4.723 1 98.31 69 PRO A CA 1
ATOM 501 C C . PRO A 1 69 ? 9.305 -12.133 -4.113 1 98.31 69 PRO A C 1
ATOM 503 O O . PRO A 1 69 ? 8.969 -11.672 -3.018 1 98.31 69 PRO A O 1
ATOM 506 N N . PRO A 1 70 ? 10.336 -11.547 -4.809 1 98.75 70 PRO A N 1
ATOM 507 C CA . PRO A 1 70 ? 11.023 -10.406 -4.195 1 98.75 70 PRO A CA 1
ATOM 508 C C . PRO A 1 70 ? 10.102 -9.211 -3.969 1 98.75 70 PRO A C 1
ATOM 510 O O . PRO A 1 70 ? 10.281 -8.469 -3.004 1 98.75 70 PRO A O 1
ATOM 513 N N . ILE A 1 71 ? 9.133 -8.992 -4.828 1 98.75 71 ILE A N 1
ATOM 514 C CA . ILE A 1 71 ? 8.18 -7.895 -4.688 1 98.75 71 ILE A CA 1
ATOM 515 C C . ILE A 1 71 ? 7.312 -8.117 -3.453 1 98.75 71 ILE A C 1
ATOM 517 O O . ILE A 1 71 ? 7.152 -7.211 -2.631 1 98.75 71 ILE A O 1
ATOM 521 N N . ALA A 1 72 ? 6.777 -9.344 -3.322 1 98.69 72 ALA A N 1
ATOM 522 C CA . ALA A 1 72 ? 5.91 -9.688 -2.197 1 98.69 72 ALA A CA 1
ATOM 523 C C . ALA A 1 72 ? 6.656 -9.562 -0.872 1 98.69 72 ALA A C 1
ATOM 525 O O . ALA A 1 72 ? 6.098 -9.094 0.123 1 98.69 72 ALA A O 1
ATOM 526 N N . SER A 1 73 ? 7.926 -9.969 -0.868 1 98.75 73 SER A N 1
ATOM 527 C CA . SER A 1 73 ? 8.703 -9.961 0.37 1 98.75 73 SER A CA 1
ATOM 528 C C . SER A 1 73 ? 9.055 -8.539 0.785 1 98.75 73 SER A C 1
ATOM 530 O O . SER A 1 73 ? 9.414 -8.289 1.938 1 98.75 73 SER A O 1
ATOM 532 N N . ALA A 1 74 ? 8.945 -7.559 -0.156 1 98.88 74 ALA A N 1
ATOM 533 C CA . ALA A 1 74 ? 9.305 -6.172 0.114 1 98.88 74 ALA A CA 1
ATOM 534 C C . ALA A 1 74 ? 8.094 -5.375 0.586 1 98.88 74 ALA A C 1
ATOM 536 O O . ALA A 1 74 ? 8.234 -4.242 1.059 1 98.88 74 ALA A O 1
ATOM 537 N N . LEU A 1 75 ? 6.895 -5.949 0.555 1 98.88 75 LEU A N 1
ATOM 538 C CA . LEU A 1 75 ? 5.648 -5.246 0.848 1 98.88 75 LEU A CA 1
ATOM 539 C C . LEU A 1 75 ? 5.641 -4.734 2.285 1 98.88 75 LEU A C 1
ATOM 541 O O . LEU A 1 75 ? 5.195 -3.615 2.547 1 98.88 75 LEU A O 1
ATOM 545 N N . PRO A 1 76 ? 6.141 -5.531 3.27 1 98.88 76 PRO A N 1
ATOM 546 C CA . PRO A 1 76 ? 6.129 -4.996 4.633 1 98.88 76 PRO A CA 1
ATOM 547 C C . PRO A 1 76 ? 6.945 -3.713 4.773 1 98.88 76 PRO A C 1
ATOM 549 O O . PRO A 1 76 ? 6.574 -2.82 5.539 1 98.88 76 PRO A O 1
ATOM 552 N N . MET A 1 77 ? 8.047 -3.646 4.051 1 98.94 77 MET A N 1
ATOM 553 C CA . MET A 1 77 ? 8.859 -2.434 4.098 1 98.94 77 MET A CA 1
ATOM 554 C C . MET A 1 77 ? 8.117 -1.258 3.475 1 98.94 77 MET A C 1
ATOM 556 O O . MET A 1 77 ? 8.242 -0.122 3.934 1 98.94 77 MET A O 1
ATOM 560 N N . MET A 1 78 ? 7.387 -1.495 2.398 1 98.81 78 MET A N 1
ATOM 561 C CA . MET A 1 78 ? 6.562 -0.451 1.797 1 98.81 78 MET A CA 1
ATOM 562 C C . MET A 1 78 ? 5.508 0.041 2.781 1 98.81 78 MET A C 1
ATOM 564 O O . MET A 1 78 ? 5.258 1.244 2.881 1 98.81 78 MET A O 1
ATOM 568 N N . VAL A 1 79 ? 4.855 -0.896 3.52 1 98.88 79 VAL A N 1
ATOM 569 C CA . VAL A 1 79 ? 3.824 -0.542 4.488 1 98.88 79 VAL A CA 1
ATOM 570 C C . VAL A 1 79 ? 4.426 0.331 5.59 1 98.88 79 VAL A C 1
ATOM 572 O O . VAL A 1 79 ? 3.807 1.303 6.027 1 98.88 79 VAL A O 1
ATOM 575 N N . LEU A 1 80 ? 5.617 -0.013 6.008 1 98.69 80 LEU A N 1
ATOM 576 C CA . LEU A 1 80 ? 6.309 0.828 6.98 1 98.69 80 LEU A CA 1
ATOM 577 C C . LEU A 1 80 ? 6.543 2.225 6.418 1 98.69 80 LEU A C 1
ATOM 579 O O . LEU A 1 80 ? 6.426 3.217 7.141 1 98.69 80 LEU A O 1
ATOM 583 N N . GLY A 1 81 ? 6.922 2.285 5.133 1 98.56 81 GLY A N 1
ATOM 584 C CA . GLY A 1 81 ? 7.086 3.568 4.473 1 98.56 81 GLY A CA 1
ATOM 585 C C . GLY A 1 81 ? 5.805 4.379 4.414 1 98.56 81 GLY A C 1
ATOM 586 O O . GLY A 1 81 ? 5.824 5.598 4.59 1 98.56 81 GLY A O 1
ATOM 587 N N . ILE A 1 82 ? 4.691 3.707 4.18 1 98.81 82 ILE A N 1
ATOM 588 C CA . ILE A 1 82 ? 3.391 4.363 4.16 1 98.81 82 ILE A CA 1
ATOM 589 C C . ILE A 1 82 ? 3.088 4.957 5.531 1 98.81 82 ILE A C 1
ATOM 591 O O . ILE A 1 82 ? 2.668 6.109 5.641 1 98.81 82 ILE A O 1
ATOM 595 N N . VAL A 1 83 ? 3.33 4.195 6.562 1 98.25 83 VAL A N 1
ATOM 596 C CA . VAL A 1 83 ? 3.08 4.637 7.934 1 98.25 83 VAL A CA 1
ATOM 597 C C . VAL A 1 83 ? 3.926 5.871 8.234 1 98.25 83 VAL A C 1
ATOM 599 O O . VAL A 1 83 ? 3.43 6.848 8.805 1 98.25 83 VAL A O 1
ATOM 602 N N . ASP A 1 84 ? 5.152 5.863 7.832 1 97.25 84 ASP A N 1
ATOM 603 C CA . ASP A 1 84 ? 6.055 6.98 8.078 1 97.25 84 ASP A CA 1
ATOM 604 C C . ASP A 1 84 ? 5.582 8.242 7.355 1 97.25 84 ASP A C 1
ATOM 606 O O . ASP A 1 84 ? 5.617 9.336 7.914 1 97.25 84 ASP A O 1
ATOM 610 N N . ASP A 1 85 ? 5.199 8.086 6.105 1 97.06 85 ASP A N 1
ATOM 611 C CA . ASP A 1 85 ? 4.688 9.219 5.34 1 97.06 85 ASP A CA 1
ATOM 612 C C . ASP A 1 85 ? 3.449 9.812 6.004 1 97.06 85 ASP A C 1
ATOM 614 O O . ASP A 1 85 ? 3.297 11.039 6.055 1 97.06 85 ASP A O 1
ATOM 618 N N . LEU A 1 86 ? 2.605 8.945 6.547 1 97.31 86 LEU A N 1
ATOM 619 C CA . LEU A 1 86 ? 1.369 9.406 7.168 1 97.31 86 LEU A CA 1
ATOM 620 C C . LEU A 1 86 ? 1.652 10.086 8.5 1 97.31 86 LEU A C 1
ATOM 622 O O . LEU A 1 86 ? 1.024 11.094 8.836 1 97.31 86 LEU A O 1
ATOM 626 N N . LEU A 1 87 ? 2.562 9.555 9.258 1 96.19 87 LEU A N 1
ATOM 627 C CA . LEU A 1 87 ? 2.982 10.211 10.492 1 96.19 87 LEU A CA 1
ATOM 628 C C . LEU A 1 87 ? 3.527 11.602 10.211 1 96.19 87 LEU A C 1
ATOM 630 O O . LEU A 1 87 ? 3.287 12.539 10.984 1 96.19 87 LEU A O 1
ATOM 634 N N . GLY A 1 88 ? 4.16 11.711 9.086 1 93 88 GLY A N 1
ATOM 635 C CA . GLY A 1 88 ? 4.82 12.953 8.719 1 93 88 GLY A CA 1
ATOM 636 C C . GLY A 1 88 ? 3.848 14.055 8.328 1 93 88 GLY A C 1
ATOM 637 O O . GLY A 1 88 ? 4.238 15.219 8.195 1 93 88 GLY A O 1
ATOM 638 N N . LEU A 1 89 ? 2.604 13.695 8.203 1 91.25 89 LEU A N 1
ATOM 639 C CA . LEU A 1 89 ? 1.593 14.703 7.914 1 91.25 89 LEU A CA 1
ATOM 640 C C . LEU A 1 89 ? 1.27 15.523 9.156 1 91.25 89 LEU A C 1
ATOM 642 O O . LEU A 1 89 ? 0.674 16.594 9.062 1 91.25 89 LEU A O 1
ATOM 646 N N . GLN A 1 90 ? 1.72 14.938 10.32 1 89.44 90 GLN A N 1
ATOM 647 C CA . GLN A 1 90 ? 1.498 15.609 11.594 1 89.44 90 GLN A CA 1
ATOM 648 C C . GLN A 1 90 ? 2.738 16.391 12.023 1 89.44 90 GLN A C 1
ATOM 650 O O . GLN A 1 90 ? 3.861 16.016 11.672 1 89.44 90 GLN A O 1
ATOM 655 N N . VAL A 1 91 ? 2.471 17.422 12.773 1 82.75 91 VAL A N 1
ATOM 656 C CA . VAL A 1 91 ? 3.557 18.219 13.328 1 82.75 91 VAL A CA 1
ATOM 657 C C . VAL A 1 91 ? 3.916 17.719 14.727 1 82.75 91 VAL A C 1
ATOM 659 O O . VAL A 1 91 ? 3.043 17.578 15.586 1 82.75 91 VAL A O 1
ATOM 662 N N . GLU A 1 92 ? 5.105 17.344 14.859 1 82.19 92 GLU A N 1
ATOM 663 C CA . GLU A 1 92 ? 5.57 16.875 16.156 1 82.19 92 GLU A CA 1
ATOM 664 C C . GLU A 1 92 ? 5.848 18.047 17.094 1 82.19 92 GLU A C 1
ATOM 666 O O . GLU A 1 92 ? 5.453 18.016 18.266 1 82.19 92 GLU A O 1
ATOM 671 N N . GLU A 1 93 ? 6.594 19 16.516 1 79.88 93 GLU A N 1
ATOM 672 C CA . GLU A 1 93 ? 6.965 20.156 17.312 1 79.88 93 GLU A CA 1
ATOM 673 C C . GLU A 1 93 ? 7.328 21.344 16.422 1 79.88 93 GLU A C 1
ATOM 675 O O . GLU A 1 93 ? 7.641 21.172 15.25 1 79.88 93 GLU A O 1
ATOM 680 N N . PHE A 1 94 ? 7.23 22.484 16.984 1 81.75 94 PHE A N 1
ATOM 681 C CA . PHE A 1 94 ? 7.711 23.703 16.344 1 81.75 94 PHE A CA 1
ATOM 682 C C . PHE A 1 94 ? 9.07 24.109 16.906 1 81.75 94 PHE A C 1
ATOM 684 O O . PHE A 1 94 ? 9.203 24.375 18.094 1 81.75 94 PHE A O 1
ATOM 691 N N . GLN A 1 95 ? 10.062 24.062 16.031 1 80.25 95 GLN A N 1
ATOM 692 C CA . GLN A 1 95 ? 11.406 24.438 16.469 1 80.25 95 GLN A CA 1
ATOM 693 C C . GLN A 1 95 ? 11.695 25.891 16.156 1 80.25 95 GLN A C 1
ATOM 695 O O . GLN A 1 95 ? 11.398 26.375 15.055 1 80.25 95 GLN A O 1
ATOM 700 N N . LYS A 1 96 ? 12.281 26.562 17.109 1 84.56 96 LYS A N 1
ATOM 701 C CA . LYS A 1 96 ? 12.633 27.969 16.922 1 84.56 96 LYS A CA 1
ATOM 702 C C . LYS A 1 96 ? 13.875 28.125 16.062 1 84.56 96 LYS A C 1
ATOM 704 O O . LYS A 1 96 ? 14.797 27.297 16.141 1 84.56 96 LYS A O 1
ATOM 709 N N . VAL A 1 97 ? 13.867 29.016 15.172 1 86.5 97 VAL A N 1
ATOM 710 C CA . VAL A 1 97 ? 15.039 29.422 14.406 1 86.5 97 VAL A CA 1
ATOM 711 C C . VAL A 1 97 ? 15.625 30.703 14.992 1 86.5 97 VAL A C 1
ATOM 713 O O . VAL A 1 97 ? 14.898 31.688 15.188 1 86.5 97 VAL A O 1
ATOM 716 N N . VAL A 1 98 ? 16.922 30.609 15.305 1 88.56 98 VAL A N 1
ATOM 717 C CA . VAL A 1 98 ? 17.562 31.75 15.945 1 88.56 98 VAL A CA 1
ATOM 718 C C . VAL A 1 98 ? 18.703 32.281 15.078 1 88.56 98 VAL A C 1
ATOM 720 O O . VAL A 1 98 ? 19.25 31.547 14.258 1 88.56 98 VAL A O 1
ATOM 723 N N . ARG A 1 99 ? 18.969 33.469 15.219 1 91.25 99 ARG A N 1
ATOM 724 C CA . ARG A 1 99 ? 20.062 34.156 14.523 1 91.25 99 ARG A CA 1
ATOM 725 C C . ARG A 1 99 ? 20.984 34.844 15.508 1 91.25 99 ARG A C 1
ATOM 727 O O . ARG A 1 99 ? 20.531 35.469 16.469 1 91.25 99 ARG A O 1
ATOM 734 N N . ASN A 1 100 ? 22.25 34.594 15.258 1 89.62 100 ASN A N 1
ATOM 735 C CA . ASN A 1 100 ? 23.234 35.344 16.031 1 89.62 100 ASN A CA 1
ATOM 736 C C . ASN A 1 100 ? 23.312 36.812 15.609 1 89.62 100 ASN A C 1
ATOM 738 O O . ASN A 1 100 ? 23.797 37.094 14.523 1 89.62 100 ASN A O 1
ATOM 742 N N . VAL A 1 101 ? 22.906 37.594 16.469 1 90.31 101 VAL A N 1
ATOM 743 C CA . VAL A 1 101 ? 22.906 39 16.125 1 90.31 101 VAL A CA 1
ATOM 744 C C . VAL A 1 101 ? 24.031 39.719 16.875 1 90.31 101 VAL A C 1
ATOM 746 O O . VAL A 1 101 ? 24.141 40.938 16.828 1 90.31 101 VAL A O 1
ATOM 749 N N . SER A 1 102 ? 24.812 38.969 17.516 1 89.19 102 SER A N 1
ATOM 750 C CA . SER A 1 102 ? 25.953 39.531 18.203 1 89.19 102 SER A CA 1
ATOM 751 C C . SER A 1 102 ? 27.188 39.594 17.297 1 89.19 102 SER A C 1
ATOM 753 O O . SER A 1 102 ? 27.141 39.125 16.172 1 89.19 102 SER A O 1
ATOM 755 N N . ASN A 1 103 ? 28.266 40.344 17.797 1 89 103 ASN A N 1
ATOM 756 C CA . ASN A 1 103 ? 29.5 40.438 17.047 1 89 103 ASN A CA 1
ATOM 757 C C . ASN A 1 103 ? 30.484 39.344 17.406 1 89 103 ASN A C 1
ATOM 759 O O . ASN A 1 103 ? 31.641 39.344 16.938 1 89 103 ASN A O 1
ATOM 763 N N . ARG A 1 104 ? 30.125 38.406 18.234 1 90.06 104 ARG A N 1
ATOM 764 C CA . ARG A 1 104 ? 30.969 37.281 18.656 1 90.06 104 ARG A CA 1
ATOM 765 C C . ARG A 1 104 ? 30.281 35.969 18.359 1 90.06 104 ARG A C 1
ATOM 767 O O . ARG A 1 104 ? 29.047 35.906 18.266 1 90.06 104 ARG A O 1
ATOM 774 N N . PRO A 1 105 ? 31.109 34.938 18.156 1 89.88 105 PRO A N 1
ATOM 775 C CA . PRO A 1 105 ? 30.531 33.594 17.984 1 89.88 105 PRO A CA 1
ATOM 776 C C . PRO A 1 105 ? 29.812 33.094 19.234 1 89.88 105 PRO A C 1
ATOM 778 O O . PRO A 1 105 ? 30.25 33.375 20.359 1 89.88 105 PRO A O 1
ATOM 781 N N . ILE A 1 106 ? 28.594 32.562 19.016 1 88.06 106 ILE A N 1
ATOM 782 C CA . ILE A 1 106 ? 27.797 32.031 20.125 1 88.06 106 ILE A CA 1
ATOM 783 C C . ILE A 1 106 ? 27.688 30.516 20 1 88.06 106 ILE A C 1
ATOM 785 O O . ILE A 1 106 ? 27.391 30 18.906 1 88.06 106 ILE A O 1
ATOM 789 N N . GLU A 1 107 ? 27.906 29.875 21.094 1 83.25 107 GLU A N 1
ATOM 790 C CA . GLU A 1 107 ? 27.75 28.422 21.125 1 83.25 107 GLU A CA 1
ATOM 791 C C . GLU A 1 107 ? 26.312 28.031 21.391 1 83.25 107 GLU A C 1
ATOM 793 O O . GLU A 1 107 ? 25.703 28.469 22.375 1 83.25 107 GLU A O 1
ATOM 798 N N . LEU A 1 108 ? 25.75 27.359 20.531 1 83.19 108 LEU A N 1
ATOM 799 C CA . LEU A 1 108 ? 24.391 26.828 20.672 1 83.19 108 LEU A CA 1
ATOM 800 C C . LEU A 1 108 ? 24.391 25.328 20.438 1 83.19 108 LEU A C 1
ATOM 802 O O . LEU A 1 108 ? 24.469 24.875 19.281 1 83.19 108 LEU A O 1
ATOM 806 N N . GLY A 1 109 ? 24.078 24.516 21.469 1 78.56 109 GLY A N 1
ATOM 807 C CA . GLY A 1 109 ? 24.203 23.078 21.328 1 78.56 109 GLY A CA 1
ATOM 808 C C . GLY A 1 109 ? 25.594 22.625 20.906 1 78.56 109 GLY A C 1
ATOM 809 O O . GLY A 1 109 ? 26.594 22.938 21.562 1 78.56 109 GLY A O 1
ATOM 810 N N . ARG A 1 110 ? 25.672 22 19.781 1 68.38 110 ARG A N 1
ATOM 811 C CA . ARG A 1 110 ? 26.969 21.547 19.281 1 68.38 110 ARG A CA 1
ATOM 812 C C . ARG A 1 110 ? 27.469 22.453 18.156 1 68.38 110 ARG A C 1
ATOM 814 O O . ARG A 1 110 ? 28.5 22.172 17.547 1 68.38 110 ARG A O 1
ATOM 821 N N . LEU A 1 111 ? 26.719 23.484 17.953 1 73.38 111 LEU A N 1
ATOM 822 C CA . LEU A 1 111 ? 27.047 24.375 16.844 1 73.38 111 LEU A CA 1
ATOM 823 C C . LEU A 1 111 ? 27.609 25.703 17.359 1 73.38 111 LEU A C 1
ATOM 825 O O . LEU A 1 111 ? 27.266 26.125 18.453 1 73.38 111 LEU A O 1
ATOM 829 N N . ILE A 1 112 ? 28.578 26.234 16.688 1 79.06 112 ILE A N 1
ATOM 830 C CA . ILE A 1 112 ? 29.062 27.594 16.922 1 79.06 112 ILE A CA 1
ATOM 831 C C . ILE A 1 112 ? 28.5 28.531 15.844 1 79.06 112 ILE A C 1
ATOM 833 O O . ILE A 1 112 ? 28.859 28.422 14.672 1 79.06 112 ILE A O 1
ATOM 837 N N . LEU A 1 113 ? 27.609 29.344 16.25 1 82.94 113 LEU A N 1
ATOM 838 C CA . LEU A 1 113 ? 26.953 30.25 15.312 1 82.94 113 LEU A CA 1
ATOM 839 C C . LEU A 1 113 ? 27.781 31.531 15.141 1 82.94 113 LEU A C 1
ATOM 841 O O . LEU A 1 113 ? 28 32.25 16.109 1 82.94 113 LEU A O 1
ATOM 845 N N . GLN A 1 114 ? 28.234 31.719 14.016 1 84.44 114 GLN A N 1
ATOM 846 C CA . GLN A 1 114 ? 28.906 32.969 13.695 1 84.44 114 GLN A CA 1
ATOM 847 C C . GLN A 1 114 ? 27.922 34.125 13.602 1 84.44 114 GLN A C 1
ATOM 849 O O . GLN A 1 114 ? 26.719 33.906 13.453 1 84.44 114 GLN A O 1
ATOM 854 N N . PRO A 1 115 ? 28.516 35.344 13.766 1 86.56 115 PRO A N 1
ATOM 855 C CA . PRO A 1 115 ? 27.609 36.469 13.648 1 86.56 115 PRO A CA 1
ATOM 856 C C . PRO A 1 115 ? 26.812 36.469 12.352 1 86.56 115 PRO A C 1
ATOM 858 O O . PRO A 1 115 ? 27.375 36.281 11.266 1 86.56 115 PRO A O 1
ATOM 861 N N . GLY A 1 116 ? 25.531 36.594 12.492 1 86.94 116 GLY A N 1
ATOM 862 C CA . GLY A 1 116 ? 24.672 36.625 11.32 1 86.94 116 GLY A CA 1
ATOM 863 C C . GLY A 1 116 ? 24.125 35.281 10.914 1 86.94 116 GLY A C 1
ATOM 864 O O . GLY A 1 116 ? 23.219 35.188 10.094 1 86.94 116 GLY A O 1
ATOM 865 N N . GLU A 1 117 ? 24.672 34.25 11.477 1 83.5 117 GLU A N 1
ATOM 866 C CA . GLU A 1 117 ? 24.281 32.906 11.086 1 83.5 117 GLU A CA 1
ATOM 867 C C . GLU A 1 117 ? 23.016 32.469 11.805 1 83.5 117 GLU A C 1
ATOM 869 O O . GLU A 1 117 ? 22.75 32.875 12.938 1 83.5 117 GLU A O 1
ATOM 874 N N . GLU A 1 118 ? 22.219 31.75 11.062 1 84.75 118 GLU A N 1
ATOM 875 C CA . GLU A 1 118 ? 20.969 31.219 11.625 1 84.75 118 GLU A CA 1
ATOM 876 C C . GLU A 1 118 ? 21.109 29.734 11.922 1 84.75 118 GLU A C 1
ATOM 878 O O . GLU A 1 118 ? 21.891 29.031 11.281 1 84.75 118 GLU A O 1
ATOM 883 N N . ALA A 1 119 ? 20.453 29.328 13.031 1 79.69 119 ALA A N 1
ATOM 884 C CA . ALA A 1 119 ? 20.438 27.906 13.359 1 79.69 119 ALA A CA 1
ATOM 885 C C . ALA A 1 119 ? 19.078 27.5 13.938 1 79.69 119 ALA A C 1
ATOM 887 O O . ALA A 1 119 ? 18.391 28.312 14.555 1 79.69 119 ALA A O 1
ATOM 888 N N . ARG A 1 120 ? 18.781 26.219 13.672 1 80.94 120 ARG A N 1
ATOM 889 C CA . ARG A 1 120 ? 17.594 25.641 14.281 1 80.94 120 ARG A CA 1
ATOM 890 C C . ARG A 1 120 ? 17.906 25.062 15.656 1 80.94 120 ARG A C 1
ATOM 892 O O . ARG A 1 120 ? 18.938 24.422 15.844 1 80.94 120 ARG A O 1
ATOM 899 N N . VAL A 1 121 ? 16.969 25.406 16.594 1 81.5 121 VAL A N 1
ATOM 900 C CA . VAL A 1 121 ? 17.125 24.906 17.953 1 81.5 121 VAL A CA 1
ATOM 901 C C . VAL A 1 121 ? 16.469 23.531 18.078 1 81.5 121 VAL A C 1
ATOM 903 O O . VAL A 1 121 ? 15.344 23.406 18.562 1 81.5 121 VAL A O 1
ATOM 906 N N . ALA A 1 122 ? 17.125 22.469 17.75 1 75.31 122 ALA A N 1
ATOM 907 C CA . ALA A 1 122 ? 16.547 21.125 17.609 1 75.31 122 ALA A CA 1
ATOM 908 C C . ALA A 1 122 ? 16.875 20.266 18.828 1 75.31 122 ALA A C 1
ATOM 910 O O . ALA A 1 122 ? 16 19.547 19.328 1 75.31 122 ALA A O 1
ATOM 911 N N . THR A 1 123 ? 18.031 20.312 19.391 1 74.06 123 THR A N 1
ATOM 912 C CA . THR A 1 123 ? 18.469 19.422 20.469 1 74.06 123 THR A CA 1
ATOM 913 C C . THR A 1 123 ? 18.078 19.984 21.828 1 74.06 123 THR A C 1
ATOM 915 O O . THR A 1 123 ? 17.891 21.203 21.969 1 74.06 123 THR A O 1
ATOM 918 N N . GLU A 1 124 ? 18 19.078 22.812 1 78.88 124 GLU A N 1
ATOM 919 C CA . GLU A 1 124 ? 17.719 19.516 24.172 1 78.88 124 GLU A CA 1
ATOM 920 C C . GLU A 1 124 ? 18.781 20.469 24.688 1 78.88 124 GLU A C 1
ATOM 922 O O . GLU A 1 124 ? 18.469 21.438 25.391 1 78.88 124 GLU A O 1
ATOM 927 N N . LYS A 1 125 ? 19.953 20.203 24.312 1 79 125 LYS A N 1
ATOM 928 C CA . LYS A 1 125 ? 21.047 21.078 24.734 1 79 125 LYS A CA 1
ATOM 929 C C . LYS A 1 125 ? 20.891 22.469 24.125 1 79 125 LYS A C 1
ATOM 931 O O . LYS A 1 125 ? 21.109 23.484 24.797 1 79 125 LYS A O 1
ATOM 936 N N . ALA A 1 126 ? 20.531 22.5 22.891 1 83.44 126 ALA A N 1
ATOM 937 C CA . ALA A 1 126 ? 20.344 23.781 22.219 1 83.44 126 ALA A CA 1
ATOM 938 C C . ALA A 1 126 ? 19.203 24.562 22.844 1 83.44 126 ALA A C 1
ATOM 940 O O . ALA A 1 126 ? 19.281 25.797 22.953 1 83.44 126 ALA A O 1
ATOM 941 N N . LYS A 1 127 ? 18.219 23.859 23.219 1 85.94 127 LYS A N 1
ATOM 942 C CA . LYS A 1 127 ? 17.062 24.516 23.859 1 85.94 127 LYS A CA 1
ATOM 943 C C . LYS A 1 127 ? 17.469 25.141 25.188 1 85.94 127 LYS A C 1
ATOM 945 O O . LYS A 1 127 ? 17.047 26.25 25.516 1 85.94 127 LYS A O 1
ATOM 950 N N . ARG A 1 128 ? 18.281 24.422 25.906 1 88.75 128 ARG A N 1
ATOM 951 C CA . ARG A 1 128 ? 18.766 24.922 27.188 1 88.75 128 ARG A CA 1
ATOM 952 C C . ARG A 1 128 ? 19.688 26.125 26.984 1 88.75 128 ARG A C 1
ATOM 954 O O . ARG A 1 128 ? 19.609 27.094 27.734 1 88.75 128 ARG A O 1
ATOM 961 N N . ASP A 1 129 ? 20.516 26 26.031 1 88.44 129 ASP A N 1
ATOM 962 C CA . ASP A 1 129 ? 21.438 27.078 25.734 1 88.44 129 ASP A CA 1
ATOM 963 C C . ASP A 1 129 ? 20.703 28.359 25.344 1 88.44 129 ASP A C 1
ATOM 965 O O . ASP A 1 129 ? 21.094 29.453 25.75 1 88.44 129 ASP A O 1
ATOM 969 N N . LEU A 1 130 ? 19.703 28.109 24.547 1 89.25 130 LEU A N 1
ATOM 970 C CA . LEU A 1 130 ? 18.938 29.266 24.094 1 89.25 130 LEU A CA 1
ATOM 971 C C . LEU A 1 130 ? 18.297 29.969 25.297 1 89.25 130 LEU A C 1
ATOM 973 O O . LEU A 1 130 ? 18.328 31.203 25.375 1 89.25 130 LEU A O 1
ATOM 977 N N . LYS A 1 131 ? 17.688 29.234 26.172 1 89.62 131 LYS A N 1
ATOM 978 C CA . LYS A 1 131 ? 17.094 29.797 27.375 1 89.62 131 LYS A CA 1
ATOM 979 C C . LYS A 1 131 ? 18.141 30.578 28.172 1 89.62 131 LYS A C 1
ATOM 981 O O . LYS A 1 131 ? 17.859 31.672 28.672 1 89.62 131 LYS A O 1
ATOM 986 N N . ARG A 1 132 ? 19.297 30.016 28.25 1 90.31 132 ARG A N 1
ATOM 987 C CA . ARG A 1 132 ? 20.391 30.625 29 1 90.31 132 ARG A CA 1
ATOM 988 C C . ARG A 1 132 ? 20.828 31.938 28.328 1 90.31 132 ARG A C 1
ATOM 990 O O . ARG A 1 132 ? 21.016 32.938 29.016 1 90.31 132 ARG A O 1
ATOM 997 N N . ILE A 1 133 ? 21 31.938 27.094 1 89.5 133 ILE A N 1
ATOM 998 C CA . ILE A 1 133 ? 21.484 33.094 26.344 1 89.5 133 ILE A CA 1
ATOM 999 C C . ILE A 1 133 ? 20.453 34.219 26.375 1 89.5 133 ILE A C 1
ATOM 1001 O O . ILE A 1 133 ? 20.797 35.375 26.531 1 89.5 133 ILE A O 1
ATOM 1005 N N . LEU A 1 134 ? 19.203 33.781 26.312 1 88.81 134 LEU A N 1
ATOM 1006 C CA . LEU A 1 134 ? 18.141 34.781 26.328 1 88.81 134 LEU A CA 1
ATOM 1007 C C . LEU A 1 134 ? 18.031 35.438 27.703 1 88.81 134 LEU A C 1
ATOM 1009 O O . LEU A 1 134 ? 17.609 36.594 27.797 1 88.81 134 LEU A O 1
ATOM 1013 N N . GLU A 1 135 ? 18.453 34.75 28.688 1 89.75 135 GLU A N 1
ATOM 1014 C CA . GLU A 1 135 ? 18.422 35.281 30.047 1 89.75 135 GLU A CA 1
ATOM 1015 C C . GLU A 1 135 ? 19.656 36.156 30.328 1 89.75 135 GLU A C 1
ATOM 1017 O O . GLU A 1 135 ? 19.562 37.188 30.984 1 89.75 135 GLU A O 1
ATOM 1022 N N . GLU A 1 136 ? 20.766 35.719 29.875 1 88.56 136 GLU A N 1
ATOM 1023 C CA . GLU A 1 136 ? 22.031 36.375 30.203 1 88.56 136 GLU A CA 1
ATOM 1024 C C . GLU A 1 136 ? 22.281 37.562 29.266 1 88.56 136 GLU A C 1
ATOM 1026 O O . GLU A 1 136 ? 22.797 38.594 29.688 1 88.56 136 GLU A O 1
ATOM 1031 N N . ASP A 1 137 ? 22.016 37.406 27.984 1 86.62 137 ASP A N 1
ATOM 1032 C CA . ASP A 1 137 ? 22.281 38.406 26.969 1 86.62 137 ASP A CA 1
ATOM 1033 C C . ASP A 1 137 ? 21.188 38.406 25.906 1 86.62 137 ASP A C 1
ATOM 1035 O O . ASP A 1 137 ? 21.406 37.938 24.781 1 86.62 137 ASP A O 1
ATOM 1039 N N . PRO A 1 138 ? 20.047 38.906 26.234 1 82.81 138 PRO A N 1
ATOM 1040 C CA . PRO A 1 138 ? 18.875 38.844 25.344 1 82.81 138 PRO A CA 1
ATOM 1041 C C . PRO A 1 138 ? 19.125 39.469 23.984 1 82.81 138 PRO A C 1
ATOM 1043 O O . PRO A 1 138 ? 18.453 39.125 23.016 1 82.81 138 PRO A O 1
ATOM 1046 N N . ASP A 1 139 ? 20.156 40.281 23.875 1 88.06 139 ASP A N 1
ATOM 1047 C CA . ASP A 1 139 ? 20.375 41 22.625 1 88.06 139 ASP A CA 1
ATOM 1048 C C . ASP A 1 139 ? 21.359 40.25 21.734 1 88.06 139 ASP A C 1
ATOM 1050 O O . ASP A 1 139 ? 21.641 40.656 20.609 1 88.06 139 ASP A O 1
ATOM 1054 N N . ALA A 1 140 ? 21.828 39.156 22.188 1 90.38 140 ALA A N 1
ATOM 1055 C CA . ALA A 1 140 ? 22.859 38.406 21.438 1 90.38 140 ALA A CA 1
ATOM 1056 C C . ALA A 1 140 ? 22.219 37.5 20.406 1 90.38 140 ALA A C 1
ATOM 1058 O O . ALA A 1 140 ? 22.844 37.156 19.391 1 90.38 140 ALA A O 1
ATOM 1059 N N . ILE A 1 141 ? 21 36.969 20.609 1 88.44 141 ILE A N 1
ATOM 1060 C CA . ILE A 1 141 ? 20.375 35.969 19.734 1 88.44 141 ILE A CA 1
ATOM 1061 C C . ILE A 1 141 ? 18.922 36.375 19.469 1 88.44 141 ILE A C 1
ATOM 1063 O O . ILE A 1 141 ? 18.234 36.844 20.359 1 88.44 141 ILE A O 1
ATOM 1067 N N . GLU A 1 142 ? 18.438 36.375 18.25 1 90.81 142 GLU A N 1
ATOM 1068 C CA . GLU A 1 142 ? 17.078 36.719 17.844 1 90.81 142 GLU A CA 1
ATOM 1069 C C . GLU A 1 142 ? 16.328 35.5 17.312 1 90.81 142 GLU A C 1
ATOM 1071 O O . GLU A 1 142 ? 16.891 34.719 16.531 1 90.81 142 GLU A O 1
ATOM 1076 N N . ILE A 1 143 ? 15.141 35.281 17.859 1 89.31 143 ILE A N 1
ATOM 1077 C CA . ILE A 1 143 ? 14.289 34.25 17.312 1 89.31 143 ILE A CA 1
ATOM 1078 C C . ILE A 1 143 ? 13.656 34.75 16.016 1 89.31 143 ILE A C 1
ATOM 1080 O O . ILE A 1 143 ? 12.828 35.656 16.031 1 89.31 143 ILE A O 1
ATOM 1084 N N . VAL A 1 144 ? 13.992 34.219 14.945 1 86.5 144 VAL A N 1
ATOM 1085 C CA . VAL A 1 144 ? 13.602 34.719 13.625 1 86.5 144 VAL A CA 1
ATOM 1086 C C . VAL A 1 144 ? 12.375 33.969 13.133 1 86.5 144 VAL A C 1
ATOM 1088 O O . VAL A 1 144 ? 11.672 34.438 12.234 1 86.5 144 VAL A O 1
ATOM 1091 N N . GLY A 1 145 ? 12.008 32.875 13.664 1 83.25 145 GLY A N 1
ATOM 1092 C CA . GLY A 1 145 ? 10.836 32.125 13.219 1 83.25 145 GLY A CA 1
ATOM 1093 C C . GLY A 1 145 ? 10.734 30.734 13.844 1 83.25 145 GLY A C 1
ATOM 1094 O O . GLY A 1 145 ? 11.414 30.453 14.828 1 83.25 145 GLY A O 1
ATOM 1095 N N . GLU A 1 146 ? 9.656 30.078 13.516 1 83.88 146 GLU A N 1
ATOM 1096 C CA . GLU A 1 146 ? 9.445 28.688 13.938 1 83.88 146 GLU A CA 1
ATOM 1097 C C . GLU A 1 146 ? 9.211 27.781 12.734 1 83.88 146 GLU A C 1
ATOM 1099 O O . GLU A 1 146 ? 8.609 28.188 11.742 1 83.88 146 GLU A O 1
ATOM 1104 N N . VAL A 1 147 ? 9.859 26.656 12.836 1 77.88 147 VAL A N 1
ATOM 1105 C CA . VAL A 1 147 ? 9.703 25.672 11.758 1 77.88 147 VAL A CA 1
ATOM 1106 C C . VAL A 1 147 ? 9.031 24.422 12.297 1 77.88 147 VAL A C 1
ATOM 1108 O O . VAL A 1 147 ? 9.461 23.859 13.305 1 77.88 147 VAL A O 1
ATOM 1111 N N . PRO A 1 148 ? 7.98 24.047 11.625 1 79.69 148 PRO A N 1
ATOM 1112 C CA . PRO A 1 148 ? 7.324 22.797 12.047 1 79.69 148 PRO A CA 1
ATOM 1113 C C . PRO A 1 148 ? 8.133 21.562 11.688 1 79.69 148 PRO A C 1
ATOM 1115 O O . PRO A 1 148 ? 8.672 21.469 10.586 1 79.69 148 PRO A O 1
ATOM 1118 N N . ILE A 1 149 ? 8.273 20.672 12.719 1 80.62 149 ILE A N 1
ATOM 1119 C CA . ILE A 1 149 ? 8.953 19.391 12.5 1 80.62 149 ILE A CA 1
ATOM 1120 C C . ILE A 1 149 ? 7.922 18.266 12.414 1 80.62 149 ILE A C 1
ATOM 1122 O O . ILE A 1 149 ? 7.066 18.125 13.289 1 80.62 149 ILE A O 1
ATOM 1126 N N . LYS A 1 150 ? 8.125 17.5 11.391 1 86.75 150 LYS A N 1
ATOM 1127 C CA . LYS A 1 150 ? 7.172 16.406 11.156 1 86.75 150 LYS A CA 1
ATOM 1128 C C . LYS A 1 150 ? 7.367 15.281 12.156 1 86.75 150 LYS A C 1
ATOM 1130 O O . LYS A 1 150 ? 8.484 15.039 12.617 1 86.75 150 LYS A O 1
ATOM 1135 N N . LYS A 1 151 ? 6.27 14.656 12.422 1 89.44 151 LYS A N 1
ATOM 1136 C CA . LYS A 1 151 ? 6.332 13.445 13.234 1 89.44 151 LYS A CA 1
ATOM 1137 C C . LYS A 1 151 ? 6.945 12.289 12.453 1 89.44 151 LYS A C 1
ATOM 1139 O O . LYS A 1 151 ? 6.691 12.141 11.258 1 89.44 151 LYS A O 1
ATOM 1144 N N . GLU A 1 152 ? 7.777 11.508 13.078 1 89.69 152 GLU A N 1
ATOM 1145 C CA . GLU A 1 152 ? 8.391 10.32 12.484 1 89.69 152 GLU A CA 1
ATOM 1146 C C . GLU A 1 152 ? 8.656 9.25 13.539 1 89.69 152 GLU A C 1
ATOM 1148 O O . GLU A 1 152 ? 8.633 9.539 14.742 1 89.69 152 GLU A O 1
ATOM 1153 N N . LEU A 1 153 ? 8.781 8.07 13.102 1 92.31 153 LEU A N 1
ATOM 1154 C CA . LEU A 1 153 ? 9.203 7.012 14.008 1 92.31 153 LEU A CA 1
ATOM 1155 C C . LEU A 1 153 ? 10.594 7.289 14.555 1 92.31 153 LEU A C 1
ATOM 1157 O O . LEU A 1 153 ? 11.461 7.793 13.836 1 92.31 153 LEU A O 1
ATOM 1161 N N . SER A 1 154 ? 10.789 6.961 15.828 1 91.62 154 SER A N 1
ATOM 1162 C CA . SER A 1 154 ? 12.148 7.039 16.359 1 91.62 154 SER A CA 1
ATOM 1163 C C . SER A 1 154 ? 13.078 6.074 15.625 1 91.62 154 SER A C 1
ATOM 1165 O O . SER A 1 154 ? 12.625 5.086 15.047 1 91.62 154 SER A O 1
ATOM 1167 N N . GLU A 1 155 ? 14.352 6.332 15.617 1 89.19 155 GLU A N 1
ATOM 1168 C CA . GLU A 1 155 ? 15.328 5.5 14.922 1 89.19 155 GLU A CA 1
ATOM 1169 C C . GLU A 1 155 ? 15.281 4.059 15.43 1 89.19 155 GLU A C 1
ATOM 1171 O O . GLU A 1 155 ? 15.336 3.115 14.641 1 89.19 155 GLU A O 1
ATOM 1176 N N . ARG A 1 156 ? 15.211 3.906 16.75 1 94.19 156 ARG A N 1
ATOM 1177 C CA . ARG A 1 156 ? 15.188 2.576 17.344 1 94.19 156 ARG A CA 1
ATOM 1178 C C . ARG A 1 156 ? 13.922 1.821 16.953 1 94.19 156 ARG A C 1
ATOM 1180 O O . ARG A 1 156 ? 13.977 0.634 16.625 1 94.19 156 ARG A O 1
ATOM 1187 N N . GLU A 1 157 ? 12.797 2.553 17.016 1 95.88 157 GLU A N 1
ATOM 1188 C CA . GLU A 1 157 ? 11.523 1.941 16.641 1 95.88 157 GLU A CA 1
ATOM 1189 C C . GLU A 1 157 ? 11.508 1.57 15.156 1 95.88 157 GLU A C 1
ATOM 1191 O O . GLU A 1 157 ? 11.023 0.5 14.789 1 95.88 157 GLU A O 1
ATOM 1196 N N . LYS A 1 158 ? 12.008 2.455 14.414 1 96.38 158 LYS A N 1
ATOM 1197 C CA . LYS A 1 158 ? 12.07 2.221 12.969 1 96.38 158 LYS A CA 1
ATOM 1198 C C . LYS A 1 158 ? 12.93 1.005 12.648 1 96.38 158 LYS A C 1
ATOM 1200 O O . LYS A 1 158 ? 12.539 0.154 11.844 1 96.38 158 LYS A O 1
ATOM 1205 N N . LEU A 1 159 ? 14.047 0.904 13.211 1 96.81 159 LEU A N 1
ATOM 1206 C CA . LEU A 1 159 ? 14.953 -0.215 12.977 1 96.81 159 LEU A CA 1
ATOM 1207 C C . LEU A 1 159 ? 14.32 -1.528 13.43 1 96.81 159 LEU A C 1
ATOM 1209 O O . LEU A 1 159 ? 14.477 -2.559 12.773 1 96.81 159 LEU A O 1
ATOM 1213 N N . ALA A 1 160 ? 13.672 -1.545 14.562 1 98.06 160 ALA A N 1
ATOM 1214 C CA . ALA A 1 160 ? 13.016 -2.744 15.062 1 98.06 160 ALA A CA 1
ATOM 1215 C C . ALA A 1 160 ? 11.922 -3.211 14.109 1 98.06 160 ALA A C 1
ATOM 1217 O O . ALA A 1 160 ? 11.82 -4.402 13.797 1 98.06 160 ALA A O 1
ATOM 1218 N N . LEU A 1 161 ? 11.117 -2.285 13.664 1 98.62 161 LEU A N 1
ATOM 1219 C CA . LEU A 1 161 ? 10.039 -2.613 12.742 1 98.62 161 LEU A CA 1
ATOM 1220 C C . LEU A 1 161 ? 10.586 -3.086 11.398 1 98.62 161 LEU A C 1
ATOM 1222 O O . LEU A 1 161 ? 10.047 -4.016 10.797 1 98.62 161 LEU A O 1
ATOM 1226 N N . GLN A 1 162 ? 11.664 -2.406 10.945 1 98.81 162 GLN A N 1
ATOM 1227 C CA . GLN A 1 162 ? 12.305 -2.818 9.695 1 98.81 162 GLN A CA 1
ATOM 1228 C C . GLN A 1 162 ? 12.867 -4.23 9.812 1 98.81 162 GLN A C 1
ATOM 1230 O O . GLN A 1 162 ? 12.812 -5.004 8.852 1 98.81 162 GLN A O 1
ATOM 1235 N N . THR A 1 163 ? 13.43 -4.535 10.938 1 98.75 163 THR A N 1
ATOM 1236 C CA . THR A 1 163 ? 13.961 -5.875 11.148 1 98.75 163 THR A CA 1
ATOM 1237 C C . THR A 1 163 ? 12.852 -6.918 11.086 1 98.75 163 THR A C 1
ATOM 1239 O O . THR A 1 163 ? 13.016 -7.969 10.461 1 98.75 163 THR A O 1
ATOM 1242 N N . GLY A 1 164 ? 11.719 -6.648 11.75 1 98.5 164 GLY A N 1
ATOM 1243 C CA . GLY A 1 164 ? 10.562 -7.527 11.641 1 98.5 164 GLY A CA 1
ATOM 1244 C C . GLY A 1 164 ? 10.062 -7.676 10.219 1 98.5 164 GLY A C 1
ATOM 1245 O O . GLY A 1 164 ? 9.75 -8.789 9.773 1 98.5 164 GLY A O 1
ATOM 1246 N N . ALA A 1 165 ? 10 -6.551 9.508 1 98.75 165 ALA A N 1
ATOM 1247 C CA . ALA A 1 165 ? 9.547 -6.547 8.117 1 98.75 165 ALA A CA 1
ATOM 1248 C C . ALA A 1 165 ? 10.492 -7.355 7.23 1 98.75 165 ALA A C 1
ATOM 1250 O O . ALA A 1 165 ? 10.047 -8.047 6.305 1 98.75 165 ALA A O 1
ATOM 1251 N N . ALA A 1 166 ? 11.781 -7.312 7.551 1 98.75 166 ALA A N 1
ATOM 1252 C CA . ALA A 1 166 ? 12.805 -7.965 6.742 1 98.75 166 ALA A CA 1
ATOM 1253 C C . ALA A 1 166 ? 12.695 -9.484 6.84 1 98.75 166 ALA A C 1
ATOM 1255 O O . ALA A 1 166 ? 13.234 -10.211 5.996 1 98.75 166 ALA A O 1
ATOM 1256 N N . LEU A 1 167 ? 12.008 -10.016 7.852 1 98.25 167 LEU A N 1
ATOM 1257 C CA . LEU A 1 167 ? 11.859 -11.461 8.023 1 98.25 167 LEU A CA 1
ATOM 1258 C C . LEU A 1 167 ? 11.062 -12.062 6.871 1 98.25 167 LEU A C 1
ATOM 1260 O O . LEU A 1 167 ? 11.164 -13.266 6.609 1 98.25 167 LEU A O 1
ATOM 1264 N N . PHE A 1 168 ? 10.305 -11.273 6.105 1 98.44 168 PHE A N 1
ATOM 1265 C CA . PHE A 1 168 ? 9.484 -11.742 4.996 1 98.44 168 PHE A CA 1
ATOM 1266 C C . PHE A 1 168 ? 10.352 -12.273 3.861 1 98.44 168 PHE A C 1
ATOM 1268 O O . PHE A 1 168 ? 9.867 -12.992 2.988 1 98.44 168 PHE A O 1
ATOM 1275 N N . VAL A 1 169 ? 11.664 -11.93 3.875 1 98.12 169 VAL A N 1
ATOM 1276 C CA . VAL A 1 169 ? 12.523 -12.344 2.77 1 98.12 169 VAL A CA 1
ATOM 1277 C C . VAL A 1 169 ? 13.016 -13.773 3.004 1 98.12 169 VAL A C 1
ATOM 1279 O O . VAL A 1 169 ? 13.406 -14.461 2.061 1 98.12 169 VAL A O 1
ATOM 1282 N N . LEU A 1 170 ? 13.016 -14.289 4.203 1 97.69 170 LEU A N 1
ATOM 1283 C CA . LEU A 1 170 ? 13.695 -15.516 4.594 1 97.69 170 LEU A CA 1
ATOM 1284 C C . LEU A 1 170 ? 13.117 -16.719 3.855 1 97.69 170 LEU A C 1
ATOM 1286 O O . LEU A 1 170 ? 13.867 -17.562 3.369 1 97.69 170 LEU A O 1
ATOM 1290 N N . PRO A 1 171 ? 11.773 -16.766 3.68 1 96.12 171 PRO A N 1
ATOM 1291 C CA . PRO A 1 171 ? 11.219 -17.938 3.004 1 96.12 171 PRO A CA 1
ATOM 1292 C C . PRO A 1 171 ? 11.641 -18.031 1.541 1 96.12 171 PRO A C 1
ATOM 1294 O O . PRO A 1 171 ? 11.547 -19.109 0.937 1 96.12 171 PRO A O 1
ATOM 1297 N N . ILE A 1 172 ? 12.117 -16.938 0.94 1 95.81 172 ILE A N 1
ATOM 1298 C CA . ILE A 1 172 ? 12.359 -17 -0.496 1 95.81 172 ILE A CA 1
ATOM 1299 C C . ILE A 1 172 ? 13.859 -17.109 -0.761 1 95.81 172 ILE A C 1
ATOM 1301 O O . ILE A 1 172 ? 14.289 -17.141 -1.916 1 95.81 172 ILE A O 1
ATOM 1305 N N . VAL A 1 173 ? 14.688 -17.172 0.289 1 94.62 173 VAL A N 1
ATOM 1306 C CA . VAL A 1 173 ? 16.125 -17.375 0.139 1 94.62 173 VAL A CA 1
ATOM 1307 C C . VAL A 1 173 ? 16.391 -18.797 -0.344 1 94.62 173 VAL A C 1
ATOM 1309 O O . VAL A 1 173 ? 16.109 -19.766 0.368 1 94.62 173 VAL A O 1
ATOM 1312 N N . PRO A 1 174 ? 16.984 -18.922 -1.542 1 94.75 174 PRO A N 1
ATOM 1313 C CA . PRO A 1 174 ? 17.094 -20.266 -2.129 1 94.75 174 PRO A CA 1
ATOM 1314 C C . PRO A 1 174 ? 18.266 -21.062 -1.585 1 94.75 174 PRO A C 1
ATOM 1316 O O . PRO A 1 174 ? 18.297 -22.297 -1.685 1 94.75 174 PRO A O 1
ATOM 1319 N N . ALA A 1 175 ? 19.297 -20.391 -1.077 1 96.12 175 ALA A N 1
ATOM 1320 C CA . ALA A 1 175 ? 20.516 -21.047 -0.593 1 96.12 175 ALA A CA 1
ATOM 1321 C C . ALA A 1 175 ? 21.25 -20.172 0.419 1 96.12 175 ALA A C 1
ATOM 1323 O O . ALA A 1 175 ? 20.969 -18.969 0.531 1 96.12 175 ALA A O 1
ATOM 1324 N N . THR A 1 176 ? 22.125 -20.766 1.089 1 97.44 176 THR A N 1
ATOM 1325 C CA . THR A 1 176 ? 22.812 -20.062 2.166 1 97.44 176 THR A CA 1
ATOM 1326 C C . THR A 1 176 ? 24.25 -19.75 1.786 1 97.44 176 THR A C 1
ATOM 1328 O O . THR A 1 176 ? 25.109 -19.578 2.658 1 97.44 176 THR A O 1
ATOM 1331 N N . TRP A 1 177 ? 24.531 -19.781 0.533 1 96.88 177 TRP A N 1
ATOM 1332 C CA . TRP A 1 177 ? 25.875 -19.438 0.058 1 96.88 177 TRP A CA 1
ATOM 1333 C C . TRP A 1 177 ? 25.859 -18.062 -0.608 1 96.88 177 TRP A C 1
ATOM 1335 O O . TRP A 1 177 ? 24.797 -17.547 -0.965 1 96.88 177 TRP A O 1
ATOM 1345 N N . LEU A 1 178 ? 27 -17.422 -0.7 1 96.44 178 LEU A N 1
ATOM 1346 C CA . LEU A 1 178 ? 27.25 -16.156 -1.368 1 96.44 178 LEU A CA 1
ATOM 1347 C C . LEU A 1 178 ? 28.125 -16.359 -2.6 1 96.44 178 LEU A C 1
ATOM 1349 O O . LEU A 1 178 ? 29.172 -17 -2.523 1 96.44 178 LEU A O 1
ATOM 1353 N N . TRP A 1 179 ? 27.641 -15.914 -3.727 1 96.25 179 TRP A N 1
ATOM 1354 C CA . TRP A 1 179 ? 28.453 -15.945 -4.938 1 96.25 179 TRP A CA 1
ATOM 1355 C C . TRP A 1 179 ? 29.266 -14.664 -5.078 1 96.25 179 TRP A C 1
ATOM 1357 O O . TRP A 1 179 ? 28.703 -13.562 -5.102 1 96.25 179 TRP A O 1
ATOM 1367 N N . ILE A 1 180 ? 30.594 -14.75 -5.141 1 95.88 180 ILE A N 1
ATOM 1368 C CA . ILE A 1 180 ? 31.516 -13.648 -5.363 1 95.88 180 ILE A CA 1
ATOM 1369 C C . ILE A 1 180 ? 32.094 -13.742 -6.773 1 95.88 180 ILE A C 1
ATOM 1371 O O . ILE A 1 180 ? 32.812 -14.695 -7.09 1 95.88 180 ILE A O 1
ATOM 1375 N N . PRO A 1 181 ? 31.797 -12.641 -7.523 1 96 181 PRO A N 1
ATOM 1376 C CA . PRO A 1 181 ? 32.281 -12.695 -8.898 1 96 181 PRO A CA 1
ATOM 1377 C C . PRO A 1 181 ? 33.781 -12.906 -8.984 1 96 181 PRO A C 1
ATOM 1379 O O . PRO A 1 181 ? 34.562 -12.258 -8.25 1 96 181 PRO A O 1
ATOM 1382 N N . LYS A 1 182 ? 34.281 -13.805 -9.852 1 94.19 182 LYS A N 1
ATOM 1383 C CA . LYS A 1 182 ? 35.688 -14.086 -10.156 1 94.19 182 LYS A CA 1
ATOM 1384 C C . LYS A 1 182 ? 36.375 -14.812 -9 1 94.19 182 LYS A C 1
ATOM 1386 O O . LYS A 1 182 ? 37.531 -15.172 -9.086 1 94.19 182 LYS A O 1
ATOM 1391 N N . VAL A 1 183 ? 35.719 -15.039 -7.941 1 94.62 183 VAL A N 1
ATOM 1392 C CA . VAL A 1 183 ? 36.312 -15.711 -6.789 1 94.62 183 VAL A CA 1
ATOM 1393 C C . VAL A 1 183 ? 35.625 -17.062 -6.586 1 94.62 183 VAL A C 1
ATOM 1395 O O . VAL A 1 183 ? 36.312 -18.094 -6.473 1 94.62 183 VAL A O 1
ATOM 1398 N N . GLY A 1 184 ? 34.312 -17.094 -6.551 1 94.5 184 GLY A N 1
ATOM 1399 C CA . GLY A 1 184 ? 33.594 -18.344 -6.348 1 94.5 184 GLY A CA 1
ATOM 1400 C C . GLY A 1 184 ? 32.469 -18.234 -5.34 1 94.5 184 GLY A C 1
ATOM 1401 O O . GLY A 1 184 ? 31.859 -17.172 -5.184 1 94.5 184 GLY A O 1
ATOM 1402 N N . VAL A 1 185 ? 32.062 -19.422 -4.781 1 96.12 185 VAL A N 1
ATOM 1403 C CA . VAL A 1 185 ? 30.906 -19.5 -3.879 1 96.12 185 VAL A CA 1
ATOM 1404 C C . VAL A 1 185 ? 31.391 -19.703 -2.445 1 96.12 185 VAL A C 1
ATOM 1406 O O . VAL A 1 185 ? 32.312 -20.484 -2.203 1 96.12 185 VAL A O 1
ATOM 1409 N N . TRP A 1 186 ? 30.906 -18.891 -1.57 1 96.62 186 TRP A N 1
ATOM 1410 C CA . TRP A 1 186 ? 31.203 -19 -0.146 1 96.62 186 TRP A CA 1
ATOM 1411 C C . TRP A 1 186 ? 29.969 -19.406 0.64 1 96.62 186 TRP A C 1
ATOM 1413 O O . TRP A 1 186 ? 28.969 -18.688 0.667 1 96.62 186 TRP A O 1
ATOM 1423 N N . ASN A 1 187 ? 30 -20.547 1.362 1 97.12 187 ASN A N 1
ATOM 1424 C CA . ASN A 1 187 ? 28.875 -21.031 2.15 1 97.12 187 ASN A CA 1
ATOM 1425 C C . ASN A 1 187 ? 28.828 -20.391 3.531 1 97.12 187 ASN A C 1
ATOM 1427 O O . ASN A 1 187 ? 29.766 -20.531 4.32 1 97.12 187 ASN A O 1
ATOM 1431 N N . LEU A 1 188 ? 27.766 -19.672 3.836 1 97.12 188 LEU A N 1
ATOM 1432 C CA . LEU A 1 188 ? 27.609 -18.984 5.117 1 97.12 188 LEU A CA 1
ATOM 1433 C C . LEU A 1 188 ? 26.734 -19.797 6.062 1 97.12 188 LEU A C 1
ATOM 1435 O O . LEU A 1 188 ? 26.641 -19.469 7.25 1 97.12 188 LEU A O 1
ATOM 1439 N N . SER A 1 189 ? 26.156 -20.859 5.59 1 96.75 189 SER A N 1
ATOM 1440 C CA . SER A 1 189 ? 25.25 -21.688 6.391 1 96.75 189 SER A CA 1
ATOM 1441 C C . SER A 1 189 ? 24.234 -20.828 7.133 1 96.75 189 SER A C 1
ATOM 1443 O O . SER A 1 189 ? 23.547 -19.984 6.531 1 96.75 189 SER A O 1
ATOM 1445 N N . TYR A 1 190 ? 24.078 -21 8.422 1 96.31 190 TYR A N 1
ATOM 1446 C CA . TYR A 1 190 ? 23.031 -20.328 9.195 1 96.31 190 TYR A CA 1
ATOM 1447 C C . TYR A 1 190 ? 23.312 -18.844 9.32 1 96.31 190 TYR A C 1
ATOM 1449 O O . TYR A 1 190 ? 22.391 -18.047 9.555 1 96.31 190 TYR A O 1
ATOM 1457 N N . LEU A 1 191 ? 24.5 -18.422 9.141 1 97.12 191 LEU A N 1
ATOM 1458 C CA . LEU A 1 191 ? 24.891 -17.016 9.242 1 97.12 191 LEU A CA 1
ATOM 1459 C C . LEU A 1 191 ? 24.297 -16.219 8.086 1 97.12 191 LEU A C 1
ATOM 1461 O O . LEU A 1 191 ? 24.234 -14.984 8.141 1 97.12 191 LEU A O 1
ATOM 1465 N N . PHE A 1 192 ? 23.844 -16.922 7.086 1 97.81 192 PHE A N 1
ATOM 1466 C CA . PHE A 1 192 ? 23.312 -16.25 5.918 1 97.81 192 PHE A CA 1
ATOM 1467 C C . PHE A 1 192 ? 22.031 -15.5 6.273 1 97.81 192 PHE A C 1
ATOM 1469 O O . PHE A 1 192 ? 21.75 -14.438 5.715 1 97.81 192 PHE A O 1
ATOM 1476 N N . TYR A 1 193 ? 21.281 -16.031 7.211 1 97.69 193 TYR A N 1
ATOM 1477 C CA . TYR A 1 193 ? 19.953 -15.492 7.504 1 97.69 193 TYR A CA 1
ATOM 1478 C C . TYR A 1 193 ? 20.062 -14.117 8.156 1 97.69 193 TYR A C 1
ATOM 1480 O O . TYR A 1 193 ? 19.422 -13.164 7.715 1 97.69 193 TYR A O 1
ATOM 1488 N N . PRO A 1 194 ? 20.922 -13.906 9.18 1 97.75 194 PRO A N 1
ATOM 1489 C CA . PRO A 1 194 ? 21.109 -12.539 9.68 1 97.75 194 PRO A CA 1
ATOM 1490 C C . PRO A 1 194 ? 21.719 -11.602 8.633 1 97.75 194 PRO A C 1
ATOM 1492 O O . PRO A 1 194 ? 21.391 -10.414 8.617 1 97.75 194 PRO A O 1
ATOM 1495 N N . VAL A 1 195 ? 22.547 -12.141 7.785 1 97.31 195 VAL A N 1
ATOM 1496 C CA . VAL A 1 195 ? 23.156 -11.336 6.727 1 97.31 195 VAL A CA 1
ATOM 1497 C C . VAL A 1 195 ? 22.078 -10.867 5.754 1 97.31 195 VAL A C 1
ATOM 1499 O O . VAL A 1 195 ? 22.094 -9.719 5.309 1 97.31 195 VAL A O 1
ATOM 1502 N N . ALA A 1 196 ? 21.156 -11.797 5.461 1 98.38 196 ALA A N 1
ATOM 1503 C CA . ALA A 1 196 ? 20.062 -11.453 4.57 1 98.38 196 ALA A CA 1
ATOM 1504 C C . ALA A 1 196 ? 19.188 -10.352 5.168 1 98.38 196 ALA A C 1
ATOM 1506 O O . ALA A 1 196 ? 18.828 -9.391 4.484 1 98.38 196 ALA A O 1
ATOM 1507 N N . VAL A 1 197 ? 18.859 -10.469 6.445 1 98.62 197 VAL A N 1
ATOM 1508 C CA . VAL A 1 197 ? 18.031 -9.484 7.141 1 98.62 197 VAL A CA 1
ATOM 1509 C C . VAL A 1 197 ? 18.75 -8.141 7.18 1 98.62 197 VAL A C 1
ATOM 1511 O O . VAL A 1 197 ? 18.156 -7.102 6.891 1 98.62 197 VAL A O 1
ATOM 1514 N N . PHE A 1 198 ? 20.031 -8.148 7.473 1 98.06 198 PHE A N 1
ATOM 1515 C CA . PHE A 1 198 ? 20.844 -6.941 7.504 1 98.06 198 PHE A CA 1
ATOM 1516 C C . PHE A 1 198 ? 20.891 -6.293 6.125 1 98.06 198 PHE A C 1
ATOM 1518 O O . PHE A 1 198 ? 20.906 -5.062 6.012 1 98.06 198 PHE A O 1
ATOM 1525 N N . GLY A 1 199 ? 21.031 -7.145 5.133 1 98.38 199 GLY A N 1
ATOM 1526 C CA . GLY A 1 199 ? 21.062 -6.641 3.77 1 98.38 199 GLY A CA 1
ATOM 1527 C C . GLY A 1 199 ? 19.797 -5.895 3.391 1 98.38 199 GLY A C 1
ATOM 1528 O O . GLY A 1 199 ? 19.859 -4.832 2.764 1 98.38 199 GLY A O 1
ATOM 1529 N N . ILE A 1 200 ? 18.625 -6.457 3.771 1 98.88 200 ILE A N 1
ATOM 1530 C CA . ILE A 1 200 ? 17.344 -5.836 3.475 1 98.88 200 ILE A CA 1
ATOM 1531 C C . ILE A 1 200 ? 17.234 -4.5 4.211 1 98.88 200 ILE A C 1
ATOM 1533 O O . ILE A 1 200 ? 16.906 -3.477 3.607 1 98.88 200 ILE A O 1
ATOM 1537 N N . VAL A 1 201 ? 17.5 -4.496 5.516 1 98.81 201 VAL A N 1
ATOM 1538 C CA . VAL A 1 201 ? 17.406 -3.301 6.344 1 98.81 201 VAL A CA 1
ATOM 1539 C C . VAL A 1 201 ? 18.406 -2.252 5.855 1 98.81 201 VAL A C 1
ATOM 1541 O O . VAL A 1 201 ? 18.062 -1.072 5.738 1 98.81 201 VAL A O 1
ATOM 1544 N N . GLY A 1 202 ? 19.625 -2.691 5.574 1 98.56 202 GLY A N 1
ATOM 1545 C CA . GLY A 1 202 ? 20.672 -1.794 5.102 1 98.56 202 GLY A CA 1
ATOM 1546 C C . GLY A 1 202 ? 20.328 -1.125 3.783 1 98.56 202 GLY A C 1
ATOM 1547 O O . GLY A 1 202 ? 20.469 0.092 3.645 1 98.56 202 GLY A O 1
ATOM 1548 N N . ALA A 1 203 ? 19.922 -1.924 2.805 1 98.81 203 ALA A N 1
ATOM 1549 C CA . ALA A 1 203 ? 19.562 -1.374 1.499 1 98.81 203 ALA A CA 1
ATOM 1550 C C . ALA A 1 203 ? 18.391 -0.41 1.613 1 98.81 203 ALA A C 1
ATOM 1552 O O . ALA A 1 203 ? 18.359 0.625 0.945 1 98.81 203 ALA A O 1
ATOM 1553 N N . THR A 1 204 ? 17.375 -0.797 2.422 1 98.81 204 THR A N 1
ATOM 1554 C CA . THR A 1 204 ? 16.219 0.05 2.641 1 98.81 204 THR A CA 1
ATOM 1555 C C . THR A 1 204 ? 16.625 1.416 3.18 1 98.81 204 THR A C 1
ATOM 1557 O O . THR A 1 204 ? 16.203 2.449 2.658 1 98.81 204 THR A O 1
ATOM 1560 N N . ASN A 1 205 ? 17.484 1.451 4.184 1 98.12 205 ASN A N 1
ATOM 1561 C CA . ASN A 1 205 ? 17.922 2.703 4.793 1 98.12 205 ASN A CA 1
ATOM 1562 C C . ASN A 1 205 ? 18.844 3.486 3.873 1 98.12 205 ASN A C 1
ATOM 1564 O O . ASN A 1 205 ? 18.828 4.719 3.867 1 98.12 205 ASN A O 1
ATOM 1568 N N . ALA A 1 206 ? 19.656 2.783 3.129 1 98.62 206 ALA A N 1
ATOM 1569 C CA . ALA A 1 206 ? 20.547 3.445 2.191 1 98.62 206 ALA A CA 1
ATOM 1570 C C . ALA A 1 206 ? 19.781 4.211 1.126 1 98.62 206 ALA A C 1
ATOM 1572 O O . ALA A 1 206 ? 20.109 5.355 0.808 1 98.62 206 ALA A O 1
ATOM 1573 N N . VAL A 1 207 ? 18.781 3.555 0.575 1 98.75 207 VAL A N 1
ATOM 1574 C CA . VAL A 1 207 ? 17.984 4.191 -0.47 1 98.75 207 VAL A CA 1
ATOM 1575 C C . VAL A 1 207 ? 17.141 5.312 0.133 1 98.75 207 VAL A C 1
ATOM 1577 O O . VAL A 1 207 ? 16.984 6.379 -0.47 1 98.75 207 VAL A O 1
ATOM 1580 N N . ASN A 1 208 ? 16.609 5.102 1.327 1 97.69 208 ASN A N 1
ATOM 1581 C CA . ASN A 1 208 ? 15.836 6.129 2.012 1 97.69 208 ASN A CA 1
ATOM 1582 C C . ASN A 1 208 ? 16.688 7.371 2.297 1 97.69 208 ASN A C 1
ATOM 1584 O O . ASN A 1 208 ? 16.203 8.492 2.123 1 97.69 208 ASN A O 1
ATOM 1588 N N . LEU A 1 209 ? 17.922 7.195 2.723 1 96.31 209 LEU A N 1
ATOM 1589 C CA . LEU A 1 209 ? 18.828 8.297 3.045 1 96.31 209 LEU A CA 1
ATOM 1590 C C . LEU A 1 209 ? 19.188 9.086 1.793 1 96.31 209 LEU A C 1
ATOM 1592 O O . LEU A 1 209 ? 19.344 10.312 1.847 1 96.31 209 LEU A O 1
ATOM 1596 N N . ILE A 1 210 ? 19.344 8.367 0.722 1 97.31 210 ILE A N 1
ATOM 1597 C CA . ILE A 1 210 ? 19.812 9.016 -0.501 1 97.31 210 ILE A CA 1
ATOM 1598 C C . ILE A 1 210 ? 18.656 9.758 -1.163 1 97.31 210 ILE A C 1
ATOM 1600 O O . ILE A 1 210 ? 18.859 10.617 -2.02 1 97.31 210 ILE A O 1
ATOM 1604 N N . ASP A 1 211 ? 17.406 9.445 -0.821 1 96.94 211 ASP A N 1
ATOM 1605 C CA . ASP A 1 211 ? 16.219 10.078 -1.391 1 96.94 211 ASP A CA 1
ATOM 1606 C C . ASP A 1 211 ? 16 11.477 -0.808 1 96.94 211 ASP A C 1
ATOM 1608 O O . ASP A 1 211 ? 15.008 11.727 -0.132 1 96.94 211 ASP A O 1
ATOM 1612 N N . GLY A 1 212 ? 16.891 12.453 -1.143 1 93.81 212 GLY A N 1
ATOM 1613 C CA . GLY A 1 212 ? 16.828 13.797 -0.586 1 93.81 212 GLY A CA 1
ATOM 1614 C C . GLY A 1 212 ? 16.844 14.883 -1.645 1 93.81 212 GLY A C 1
ATOM 1615 O O . GLY A 1 212 ? 16.641 16.062 -1.335 1 93.81 212 GLY A O 1
ATOM 1616 N N . MET A 1 213 ? 17.125 14.492 -2.865 1 95.88 213 MET A N 1
ATOM 1617 C CA . MET A 1 213 ? 17.141 15.438 -3.982 1 95.88 213 MET A CA 1
ATOM 1618 C C . MET A 1 213 ? 16.312 14.906 -5.152 1 95.88 213 MET A C 1
ATOM 1620 O O . MET A 1 213 ? 16.188 13.688 -5.328 1 95.88 213 MET A O 1
ATOM 1624 N N . ASP A 1 214 ? 15.812 15.812 -6.004 1 97.12 214 ASP A N 1
ATOM 1625 C CA . ASP A 1 214 ? 14.945 15.453 -7.129 1 97.12 214 ASP A CA 1
ATOM 1626 C C . ASP A 1 214 ? 15.672 14.531 -8.102 1 97.12 214 ASP A C 1
ATOM 1628 O O . ASP A 1 214 ? 16.703 14.906 -8.68 1 97.12 214 ASP A O 1
ATOM 1632 N N . GLY A 1 215 ? 15.148 13.281 -8.219 1 98.25 215 GLY A N 1
ATOM 1633 C CA . GLY A 1 215 ? 15.641 12.359 -9.234 1 98.25 215 GLY A CA 1
ATOM 1634 C C . GLY A 1 215 ? 16.844 11.547 -8.766 1 98.25 215 GLY A C 1
ATOM 1635 O O . GLY A 1 215 ? 17.297 10.656 -9.477 1 98.25 215 GLY A O 1
ATOM 1636 N N . LEU A 1 216 ? 17.344 11.789 -7.578 1 98.62 216 LEU A N 1
ATOM 1637 C CA . LEU A 1 216 ? 18.594 11.18 -7.141 1 98.62 216 LEU A CA 1
ATOM 1638 C C . LEU A 1 216 ? 18.406 9.688 -6.879 1 98.62 216 LEU A C 1
ATOM 1640 O O . LEU A 1 216 ? 19.062 8.859 -7.52 1 98.62 216 LEU A O 1
ATOM 1644 N N . ALA A 1 217 ? 17.5 9.367 -5.973 1 98.69 217 ALA A N 1
ATOM 1645 C CA . ALA A 1 217 ? 17.312 7.969 -5.598 1 98.69 217 ALA A CA 1
ATOM 1646 C C . ALA A 1 217 ? 16.797 7.152 -6.781 1 98.69 217 ALA A C 1
ATOM 1648 O O . ALA A 1 217 ? 17.312 6.059 -7.051 1 98.69 217 ALA A O 1
ATOM 1649 N N . ALA A 1 218 ? 15.797 7.668 -7.523 1 98.81 218 ALA A N 1
ATOM 1650 C CA . ALA A 1 218 ? 15.195 6.949 -8.648 1 98.81 218 ALA A CA 1
ATOM 1651 C C . ALA A 1 218 ? 16.219 6.711 -9.75 1 98.81 218 ALA A C 1
ATOM 1653 O O . ALA A 1 218 ? 16.234 5.648 -10.375 1 98.81 218 ALA A O 1
ATOM 1654 N N . GLY A 1 219 ? 17.031 7.707 -10.016 1 98.88 219 GLY A N 1
ATOM 1655 C CA . GLY A 1 219 ? 18.062 7.559 -11.031 1 98.88 219 GLY A CA 1
ATOM 1656 C C . GLY A 1 219 ? 19.094 6.512 -10.672 1 98.88 219 GLY A C 1
ATOM 1657 O O . GLY A 1 219 ? 19.484 5.707 -11.523 1 98.88 219 GLY A O 1
ATOM 1658 N N . LEU A 1 220 ? 19.547 6.559 -9.469 1 98.94 220 LEU A N 1
ATOM 1659 C CA . LEU A 1 220 ? 20.547 5.598 -9.016 1 98.94 220 LEU A CA 1
ATOM 1660 C C . LEU A 1 220 ? 19.984 4.18 -9.039 1 98.94 220 LEU A C 1
ATOM 1662 O O . LEU A 1 220 ? 20.703 3.238 -9.406 1 98.94 220 LEU A O 1
ATOM 1666 N N . LEU A 1 221 ? 18.734 4.02 -8.602 1 98.94 221 LEU A N 1
ATOM 1667 C CA . LEU A 1 221 ? 18.125 2.693 -8.617 1 98.94 221 LEU A CA 1
ATOM 1668 C C . LEU A 1 221 ? 17.875 2.221 -10.047 1 98.94 221 LEU A C 1
ATOM 1670 O O . LEU A 1 221 ? 17.953 1.022 -10.328 1 98.94 221 LEU A O 1
ATOM 1674 N N . PHE A 1 222 ? 17.516 3.172 -10.93 1 98.94 222 PHE A N 1
ATOM 1675 C CA . PHE A 1 222 ? 17.406 2.836 -12.344 1 98.94 222 PHE A CA 1
ATOM 1676 C C . PHE A 1 222 ? 18.688 2.217 -12.859 1 98.94 222 PHE A C 1
ATOM 1678 O O . PHE A 1 222 ? 18.688 1.125 -13.43 1 98.94 222 PHE A O 1
ATOM 1685 N N . LEU A 1 223 ? 19.812 2.84 -12.609 1 98.94 223 LEU A N 1
ATOM 1686 C CA . LEU A 1 223 ? 21.125 2.393 -13.094 1 98.94 223 LEU A CA 1
ATOM 1687 C C . LEU A 1 223 ? 21.516 1.07 -12.438 1 98.94 223 LEU A C 1
ATOM 1689 O O . LEU A 1 223 ? 21.953 0.141 -13.125 1 98.94 223 LEU A O 1
ATOM 1693 N N . ALA A 1 224 ? 21.359 0.987 -11.125 1 98.94 224 ALA A N 1
ATOM 1694 C CA . ALA A 1 224 ? 21.719 -0.218 -10.391 1 98.94 224 ALA A CA 1
ATOM 1695 C C . ALA A 1 224 ? 20.891 -1.416 -10.844 1 98.94 224 ALA A C 1
ATOM 1697 O O . ALA A 1 224 ? 21.422 -2.514 -11.023 1 98.94 224 ALA A O 1
ATOM 1698 N N . SER A 1 225 ? 19.594 -1.211 -11.023 1 98.94 225 SER A N 1
ATOM 1699 C CA . SER A 1 225 ? 18.719 -2.295 -11.422 1 98.94 225 SER A CA 1
ATOM 1700 C C . SER A 1 225 ? 19.016 -2.748 -12.852 1 98.94 225 SER A C 1
ATOM 1702 O O . SER A 1 225 ? 18.922 -3.938 -13.164 1 98.94 225 SER A O 1
ATOM 1704 N N . LEU A 1 226 ? 19.312 -1.815 -13.711 1 98.81 226 LEU A N 1
ATOM 1705 C CA . LEU A 1 226 ? 19.688 -2.176 -15.07 1 98.81 226 LEU A CA 1
ATOM 1706 C C . LEU A 1 226 ? 20.922 -3.062 -15.078 1 98.81 226 LEU A C 1
ATOM 1708 O O . LEU A 1 226 ? 21 -4.039 -15.828 1 98.81 226 LEU A O 1
ATOM 1712 N N . ALA A 1 227 ? 21.906 -2.678 -14.297 1 98.81 227 ALA A N 1
ATOM 1713 C CA . ALA A 1 227 ? 23.125 -3.479 -14.188 1 98.81 227 ALA A CA 1
ATOM 1714 C C . ALA A 1 227 ? 22.812 -4.887 -13.695 1 98.81 227 ALA A C 1
ATOM 1716 O O . ALA A 1 227 ? 23.328 -5.871 -14.234 1 98.81 227 ALA A O 1
ATOM 1717 N N . CYS A 1 228 ? 22 -4.988 -12.695 1 98.88 228 CYS A N 1
ATOM 1718 C CA . CYS A 1 228 ? 21.656 -6.289 -12.133 1 98.88 228 CYS A CA 1
ATOM 1719 C C . CYS A 1 228 ? 20.859 -7.129 -13.125 1 98.88 228 CYS A C 1
ATOM 1721 O O . CYS A 1 228 ? 21 -8.352 -13.156 1 98.88 228 CYS A O 1
ATOM 1723 N N . SER A 1 229 ? 19.969 -6.434 -13.883 1 98.75 229 SER A N 1
ATOM 1724 C CA . SER A 1 229 ? 19.281 -7.148 -14.961 1 98.75 229 SER A CA 1
ATOM 1725 C C . SER A 1 229 ? 20.297 -7.773 -15.922 1 98.75 229 SER A C 1
ATOM 1727 O O . SER A 1 229 ? 20.125 -8.922 -16.344 1 98.75 229 SER A O 1
ATOM 1729 N N . GLY A 1 230 ? 21.344 -7.051 -16.266 1 98.5 230 GLY A N 1
ATOM 1730 C CA . GLY A 1 230 ? 22.406 -7.562 -17.125 1 98.5 230 GLY A CA 1
ATOM 1731 C C . GLY A 1 230 ? 23.156 -8.727 -16.5 1 98.5 230 GLY A C 1
ATOM 1732 O O . GLY A 1 230 ? 23.484 -9.695 -17.188 1 98.5 230 GLY A O 1
ATOM 1733 N N . VAL A 1 231 ? 23.453 -8.609 -15.242 1 98.62 231 VAL A N 1
ATOM 1734 C CA . VAL A 1 231 ? 24.156 -9.68 -14.539 1 98.62 231 VAL A CA 1
ATOM 1735 C C . VAL A 1 231 ? 23.328 -10.961 -14.594 1 98.62 231 VAL A C 1
ATOM 1737 O O . VAL A 1 231 ? 23.859 -12.039 -14.898 1 98.62 231 VAL A O 1
ATOM 1740 N N . CYS A 1 232 ? 22.031 -10.883 -14.305 1 98.38 232 CYS A N 1
ATOM 1741 C CA . CYS A 1 232 ? 21.156 -12.047 -14.344 1 98.38 232 CYS A CA 1
ATOM 1742 C C . CYS A 1 232 ? 21.094 -12.633 -15.742 1 98.38 232 CYS A C 1
ATOM 1744 O O . CYS A 1 232 ? 21.094 -13.859 -15.906 1 98.38 232 CYS A O 1
ATOM 1746 N N . LEU A 1 233 ? 21.031 -11.742 -16.75 1 97.38 233 LEU A N 1
ATOM 1747 C CA . LEU A 1 233 ? 21 -12.211 -18.141 1 97.38 233 LEU A CA 1
ATOM 1748 C C . LEU A 1 233 ? 22.281 -12.977 -18.469 1 97.38 233 LEU A C 1
ATOM 1750 O O . LEU A 1 233 ? 22.234 -14.016 -19.141 1 97.38 233 LEU A O 1
ATOM 1754 N N . GLY A 1 234 ? 23.391 -12.461 -18.062 1 96.69 234 GLY A N 1
ATOM 1755 C CA . GLY A 1 234 ? 24.656 -13.125 -18.297 1 96.69 234 GLY A CA 1
ATOM 1756 C C . GLY A 1 234 ? 24.75 -14.492 -17.656 1 96.69 234 GLY A C 1
ATOM 1757 O O . GLY A 1 234 ? 25.453 -15.375 -18.141 1 96.69 234 GLY A O 1
ATOM 1758 N N . GLN A 1 235 ? 24 -14.695 -16.594 1 96.06 235 GLN A N 1
ATOM 1759 C CA . GLN A 1 235 ? 24 -15.961 -15.875 1 96.06 235 GLN A CA 1
ATOM 1760 C C . GLN A 1 235 ? 22.875 -16.875 -16.359 1 96.06 235 GLN A C 1
ATOM 1762 O O . GLN A 1 235 ? 22.641 -17.938 -15.805 1 96.06 235 GLN A O 1
ATOM 1767 N N . GLY A 1 236 ? 22.109 -16.391 -17.312 1 96.31 236 GLY A N 1
ATOM 1768 C CA . GLY A 1 236 ? 21.016 -17.156 -17.875 1 96.31 236 GLY A CA 1
ATOM 1769 C C . GLY A 1 236 ? 19.781 -17.172 -17 1 96.31 236 GLY A C 1
ATOM 1770 O O . GLY A 1 236 ? 18.891 -18 -17.188 1 96.31 236 GLY A O 1
ATOM 1771 N N . GLN A 1 237 ? 19.703 -16.297 -16.031 1 96.62 237 GLN A N 1
ATOM 1772 C CA . GLN A 1 237 ? 18.562 -16.203 -15.141 1 96.62 237 GLN A CA 1
ATOM 1773 C C . GLN A 1 237 ? 17.516 -15.219 -15.68 1 96.62 237 GLN A C 1
ATOM 1775 O O . GLN A 1 237 ? 17.438 -14.078 -15.227 1 96.62 237 GLN A O 1
ATOM 1780 N N . LEU A 1 238 ? 16.688 -15.711 -16.5 1 97 238 LEU A N 1
ATOM 1781 C CA . LEU A 1 238 ? 15.719 -14.859 -17.188 1 97 238 LEU A CA 1
ATOM 1782 C C . LEU A 1 238 ? 14.734 -14.242 -16.219 1 97 238 LEU A C 1
ATOM 1784 O O . LEU A 1 238 ? 14.406 -13.055 -16.312 1 97 238 LEU A O 1
ATOM 1788 N N . PRO A 1 239 ? 14.203 -15.016 -15.211 1 97 239 PRO A N 1
ATOM 1789 C CA . PRO A 1 239 ? 13.289 -14.391 -14.258 1 97 239 PRO A CA 1
ATOM 1790 C C . PRO A 1 239 ? 13.938 -13.266 -13.461 1 97 239 PRO A C 1
ATOM 1792 O O . PRO A 1 239 ? 13.305 -12.242 -13.195 1 97 239 PRO A O 1
ATOM 1795 N N . GLY A 1 240 ? 15.188 -13.484 -13.086 1 98.12 240 GLY A N 1
ATOM 1796 C CA . GLY A 1 240 ? 15.914 -12.43 -12.391 1 98.12 240 GLY A CA 1
ATOM 1797 C C . GLY A 1 240 ? 16.125 -11.195 -13.234 1 98.12 240 GLY A C 1
ATOM 1798 O O . GLY A 1 240 ? 15.977 -10.07 -12.758 1 98.12 240 GLY A O 1
ATOM 1799 N N . ALA A 1 241 ? 16.5 -11.461 -14.523 1 98.38 241 ALA A N 1
ATOM 1800 C CA . ALA A 1 241 ? 16.656 -10.352 -15.461 1 98.38 241 ALA A CA 1
ATOM 1801 C C . ALA A 1 241 ? 15.367 -9.562 -15.609 1 98.38 241 ALA A C 1
ATOM 1803 O O . ALA A 1 241 ? 15.383 -8.336 -15.656 1 98.38 241 ALA A O 1
ATOM 1804 N N . ALA A 1 242 ? 14.289 -10.242 -15.672 1 97.94 242 ALA A N 1
ATOM 1805 C CA . ALA A 1 242 ? 12.984 -9.602 -15.812 1 97.94 242 ALA A CA 1
ATOM 1806 C C . ALA A 1 242 ? 12.633 -8.789 -14.57 1 97.94 242 ALA A C 1
ATOM 1808 O O . ALA A 1 242 ? 12.102 -7.684 -14.68 1 97.94 242 ALA A O 1
ATOM 1809 N N . PHE A 1 243 ? 12.891 -9.328 -13.375 1 98.5 243 PHE A N 1
ATOM 1810 C CA . PHE A 1 243 ? 12.609 -8.625 -12.125 1 98.5 243 PHE A CA 1
ATOM 1811 C C . PHE A 1 243 ? 13.352 -7.297 -12.07 1 98.5 243 PHE A C 1
ATOM 1813 O O . PHE A 1 243 ? 12.742 -6.25 -11.836 1 98.5 243 PHE A O 1
ATOM 1820 N N . PHE A 1 244 ? 14.633 -7.348 -12.305 1 98.88 244 PHE A N 1
ATOM 1821 C CA . PHE A 1 244 ? 15.43 -6.133 -12.195 1 98.88 244 PHE A CA 1
ATOM 1822 C C . PHE A 1 244 ? 15.117 -5.176 -13.336 1 98.88 244 PHE A C 1
ATOM 1824 O O . PHE A 1 244 ? 15.164 -3.957 -13.164 1 98.88 244 PHE A O 1
ATOM 1831 N N . ALA A 1 245 ? 14.773 -5.719 -14.516 1 98.75 245 ALA A N 1
ATOM 1832 C CA . ALA A 1 245 ? 14.305 -4.863 -15.602 1 98.75 245 ALA A CA 1
ATOM 1833 C C . ALA A 1 245 ? 13.023 -4.129 -15.211 1 98.75 245 ALA A C 1
ATOM 1835 O O . ALA A 1 245 ? 12.828 -2.971 -15.578 1 98.75 245 ALA A O 1
ATOM 1836 N N . SER A 1 246 ? 12.133 -4.805 -14.5 1 98.81 246 SER A N 1
ATOM 1837 C CA . SER A 1 246 ? 10.891 -4.176 -14.047 1 98.81 246 SER A CA 1
ATOM 1838 C C . SER A 1 246 ? 11.172 -3.074 -13.031 1 98.81 246 SER A C 1
ATOM 1840 O O . SER A 1 246 ? 10.531 -2.023 -13.055 1 98.81 246 SER A O 1
ATOM 1842 N N . LEU A 1 247 ? 12.117 -3.305 -12.125 1 98.81 247 LEU A N 1
ATOM 1843 C CA . LEU A 1 247 ? 12.508 -2.289 -11.156 1 98.81 247 LEU A CA 1
ATOM 1844 C C . LEU A 1 247 ? 13.109 -1.074 -11.852 1 98.81 247 LEU A C 1
ATOM 1846 O O . LEU A 1 247 ? 12.828 0.066 -11.477 1 98.81 247 LEU A O 1
ATOM 1850 N N . ALA A 1 248 ? 13.961 -1.348 -12.828 1 98.94 248 ALA A N 1
ATOM 1851 C CA . ALA A 1 248 ? 14.562 -0.272 -13.617 1 98.94 248 ALA A CA 1
ATOM 1852 C C . ALA A 1 248 ? 13.492 0.528 -14.359 1 98.94 248 ALA A C 1
ATOM 1854 O O . ALA A 1 248 ? 13.508 1.762 -14.336 1 98.94 248 ALA A O 1
ATOM 1855 N N . GLY A 1 249 ? 12.617 -0.2 -15.023 1 98.94 249 GLY A N 1
ATOM 1856 C CA . GLY A 1 249 ? 11.547 0.462 -15.742 1 98.94 249 GLY A CA 1
ATOM 1857 C C . GLY A 1 249 ? 10.648 1.298 -14.852 1 98.94 249 GLY A C 1
ATOM 1858 O O . GLY A 1 249 ? 10.297 2.426 -15.203 1 98.94 249 GLY A O 1
ATOM 1859 N N . ALA A 1 250 ? 10.25 0.751 -13.688 1 98.94 250 ALA A N 1
ATOM 1860 C CA . ALA A 1 250 ? 9.414 1.479 -12.734 1 98.94 250 ALA A CA 1
ATOM 1861 C C . ALA A 1 250 ? 10.117 2.742 -12.242 1 98.94 250 ALA A C 1
ATOM 1863 O O . ALA A 1 250 ? 9.484 3.791 -12.094 1 98.94 250 ALA A O 1
ATOM 1864 N N . SER A 1 251 ? 11.438 2.646 -11.953 1 98.94 251 SER A N 1
ATOM 1865 C CA . SER A 1 251 ? 12.219 3.799 -11.516 1 98.94 251 SER A CA 1
ATOM 1866 C C . SER A 1 251 ? 12.281 4.867 -12.609 1 98.94 251 SER A C 1
ATOM 1868 O O . SER A 1 251 ? 12.164 6.059 -12.32 1 98.94 251 SER A O 1
ATOM 1870 N N . LEU A 1 252 ? 12.453 4.41 -13.844 1 98.88 252 LEU A N 1
ATOM 1871 C CA . LEU A 1 252 ? 12.484 5.348 -14.961 1 98.88 252 LEU A CA 1
ATOM 1872 C C . LEU A 1 252 ? 11.141 6.043 -15.133 1 98.88 252 LEU A C 1
ATOM 1874 O O . LEU A 1 252 ? 11.078 7.254 -15.352 1 98.88 252 LEU A O 1
ATOM 1878 N N . GLY A 1 253 ? 10.062 5.266 -15.102 1 98.94 253 GLY A N 1
ATOM 1879 C CA . GLY A 1 253 ? 8.742 5.855 -15.188 1 98.94 253 GLY A CA 1
ATOM 1880 C C . GLY A 1 253 ? 8.492 6.914 -14.133 1 98.94 253 GLY A C 1
ATOM 1881 O O . GLY A 1 253 ? 7.914 7.965 -14.43 1 98.94 253 GLY A O 1
ATOM 1882 N N . PHE A 1 254 ? 8.898 6.645 -12.945 1 98.94 254 PHE A N 1
ATOM 1883 C CA . PHE A 1 254 ? 8.773 7.598 -11.844 1 98.94 254 PHE A CA 1
ATOM 1884 C C . PHE A 1 254 ? 9.602 8.852 -12.117 1 98.94 254 PHE A C 1
ATOM 1886 O O . PHE A 1 254 ? 9.18 9.961 -11.805 1 98.94 254 PHE A O 1
ATOM 1893 N N . LEU A 1 255 ? 10.734 8.695 -12.719 1 98.75 255 LEU A N 1
ATOM 1894 C CA . LEU A 1 255 ? 11.672 9.781 -12.977 1 98.75 255 LEU A CA 1
ATOM 1895 C C . LEU A 1 255 ? 11.062 10.82 -13.914 1 98.75 255 LEU A C 1
ATOM 1897 O O . LEU A 1 255 ? 11.43 12 -13.867 1 98.75 255 LEU A O 1
ATOM 1901 N N . PHE A 1 256 ? 10.117 10.43 -14.695 1 98.44 256 PHE A N 1
ATOM 1902 C CA . PHE A 1 256 ? 9.445 11.375 -15.578 1 98.44 256 PHE A CA 1
ATOM 1903 C C . PHE A 1 256 ? 8.734 12.461 -14.773 1 98.44 256 PHE A C 1
ATOM 1905 O O . PHE A 1 256 ? 8.555 13.578 -15.25 1 98.44 256 PHE A O 1
ATOM 1912 N N . HIS A 1 257 ? 8.398 12.164 -13.555 1 98.62 257 HIS A N 1
ATOM 1913 C CA . HIS A 1 257 ? 7.664 13.102 -12.719 1 98.62 257 HIS A CA 1
ATOM 1914 C C . HIS A 1 257 ? 8.547 13.664 -11.602 1 98.62 257 HIS A C 1
ATOM 1916 O O . HIS A 1 257 ? 8.211 14.672 -10.984 1 98.62 257 HIS A O 1
ATOM 1922 N N . ASN A 1 258 ? 9.711 12.977 -11.406 1 98.31 258 ASN A N 1
ATOM 1923 C CA . ASN A 1 258 ? 10.5 13.328 -10.234 1 98.31 258 ASN A CA 1
ATOM 1924 C C . ASN A 1 258 ? 11.828 13.969 -10.625 1 98.31 258 ASN A C 1
ATOM 1926 O O . ASN A 1 258 ? 12.578 14.422 -9.758 1 98.31 258 ASN A O 1
ATOM 1930 N N . ARG A 1 259 ? 12.125 14.094 -11.906 1 96.62 259 ARG A N 1
ATOM 1931 C CA . ARG A 1 259 ? 13.312 14.836 -12.336 1 96.62 259 ARG A CA 1
ATOM 1932 C C . ARG A 1 259 ? 13.18 16.312 -12 1 96.62 259 ARG A C 1
ATOM 1934 O O . ARG A 1 259 ? 12.062 16.844 -11.945 1 96.62 259 ARG A O 1
ATOM 1941 N N . TYR A 1 260 ? 14.273 16.922 -11.789 1 95.62 260 TYR A N 1
ATOM 1942 C CA . TYR A 1 260 ? 14.289 18.328 -11.383 1 95.62 260 TYR A CA 1
ATOM 1943 C C . TYR A 1 260 ? 13.656 19.219 -12.445 1 95.62 260 TYR A C 1
ATOM 1945 O O . TYR A 1 260 ? 14.062 19.188 -13.609 1 95.62 260 TYR A O 1
ATOM 1953 N N . PRO A 1 261 ? 12.711 20.016 -12.062 1 95.75 261 PRO A N 1
ATOM 1954 C CA . PRO A 1 261 ? 12.07 20.094 -10.75 1 95.75 261 PRO A CA 1
ATOM 1955 C C . PRO A 1 261 ? 10.961 19.062 -10.578 1 95.75 261 PRO A C 1
ATOM 1957 O O . PRO A 1 261 ? 10.117 18.891 -11.461 1 95.75 261 PRO A O 1
ATOM 1960 N N . ALA A 1 262 ? 11.031 18.438 -9.508 1 96.88 262 ALA A N 1
ATOM 1961 C CA . ALA A 1 262 ? 10.125 17.328 -9.25 1 96.88 262 ALA A CA 1
ATOM 1962 C C . ALA A 1 262 ? 8.68 17.812 -9.172 1 96.88 262 ALA A C 1
ATOM 1964 O O . ALA A 1 262 ? 8.414 18.922 -8.727 1 96.88 262 ALA A O 1
ATOM 1965 N N . LYS A 1 263 ? 7.77 16.984 -9.531 1 97.38 263 LYS A N 1
ATOM 1966 C CA . LYS A 1 263 ? 6.34 17.25 -9.43 1 97.38 263 LYS A CA 1
ATOM 1967 C C . LYS A 1 263 ? 5.691 16.375 -8.359 1 97.38 263 LYS A C 1
ATOM 1969 O O . LYS A 1 263 ? 4.566 16.641 -7.93 1 97.38 263 LYS A O 1
ATOM 1974 N N . ILE A 1 264 ? 6.426 15.375 -7.91 1 97.94 264 ILE A N 1
ATOM 1975 C CA . ILE A 1 264 ? 5.98 14.484 -6.848 1 97.94 264 ILE A CA 1
ATOM 1976 C C . ILE A 1 264 ? 7.188 13.781 -6.227 1 97.94 264 ILE A C 1
ATOM 1978 O O . ILE A 1 264 ? 8.172 13.508 -6.914 1 97.94 264 ILE A O 1
ATOM 1982 N N . PHE A 1 265 ? 7.156 13.5 -4.965 1 97.81 265 PHE A N 1
ATOM 1983 C CA . PHE A 1 265 ? 8.172 12.711 -4.266 1 97.81 265 PHE A CA 1
ATOM 1984 C C . PHE A 1 265 ? 7.707 11.273 -4.074 1 97.81 265 PHE A C 1
ATOM 1986 O O . PHE A 1 265 ? 6.508 11.016 -3.967 1 97.81 265 PHE A O 1
ATOM 1993 N N . MET A 1 266 ? 8.641 10.375 -4.055 1 98.19 266 MET A N 1
ATOM 1994 C CA . MET A 1 266 ? 8.25 8.977 -3.887 1 98.19 266 MET A CA 1
ATOM 1995 C C . MET A 1 266 ? 7.863 8.688 -2.439 1 98.19 266 MET A C 1
ATOM 1997 O O . MET A 1 266 ? 7.074 7.781 -2.172 1 98.19 266 MET A O 1
ATOM 2001 N N . GLY A 1 267 ? 8.398 9.555 -1.514 1 97.19 267 GLY A N 1
ATOM 2002 C CA . GLY A 1 267 ? 8.133 9.352 -0.098 1 97.19 267 GLY A CA 1
ATOM 2003 C C . GLY A 1 267 ? 8.883 8.164 0.479 1 97.19 267 GLY A C 1
ATOM 2004 O O . GLY A 1 267 ? 9.578 7.445 -0.246 1 97.19 267 GLY A O 1
ATOM 2005 N N . ASP A 1 268 ? 8.695 8 1.785 1 97.81 268 ASP A N 1
ATOM 2006 C CA . ASP A 1 268 ? 9.234 6.793 2.406 1 97.81 268 ASP A CA 1
ATOM 2007 C C . ASP A 1 268 ? 8.555 5.543 1.848 1 97.81 268 ASP A C 1
ATOM 2009 O O . ASP A 1 268 ? 9.164 4.469 1.812 1 97.81 268 ASP A O 1
ATOM 2013 N N . THR A 1 269 ? 7.332 5.715 1.327 1 98.62 269 THR A N 1
ATOM 2014 C CA . THR A 1 269 ? 6.613 4.652 0.638 1 98.62 269 THR A CA 1
ATOM 2015 C C . THR A 1 269 ? 7.453 4.078 -0.499 1 98.62 269 THR A C 1
ATOM 2017 O O . THR A 1 269 ? 7.602 2.857 -0.612 1 98.62 269 THR A O 1
ATOM 2020 N N . GLY A 1 270 ? 8.023 4.906 -1.266 1 98.81 270 GLY A N 1
ATOM 2021 C CA . GLY A 1 270 ? 8.789 4.484 -2.432 1 98.81 270 GLY A CA 1
ATOM 2022 C C . GLY A 1 270 ? 10.203 4.062 -2.096 1 98.81 270 GLY A C 1
ATOM 2023 O O . GLY A 1 270 ? 10.68 3.025 -2.568 1 98.81 270 GLY A O 1
ATOM 2024 N N . SER A 1 271 ? 10.914 4.914 -1.299 1 98.75 271 SER A N 1
ATOM 2025 C CA . SER A 1 271 ? 12.32 4.648 -1.026 1 98.75 271 SER A CA 1
ATOM 2026 C C . SER A 1 271 ? 12.5 3.354 -0.239 1 98.75 271 SER A C 1
ATOM 2028 O O . SER A 1 271 ? 13.406 2.566 -0.524 1 98.75 271 SER A O 1
ATOM 2030 N N . CYS A 1 272 ? 11.562 3.092 0.75 1 98.81 272 CYS A N 1
ATOM 2031 C CA . CYS A 1 272 ? 11.641 1.855 1.521 1 98.81 272 CYS A CA 1
ATOM 2032 C C . CYS A 1 272 ? 11.336 0.646 0.646 1 98.81 272 CYS A C 1
ATOM 2034 O O . CYS A 1 272 ? 12.008 -0.384 0.746 1 98.81 272 CYS A O 1
ATOM 2036 N N . PHE A 1 273 ? 10.367 0.782 -0.251 1 98.94 273 PHE A N 1
ATOM 2037 C CA . PHE A 1 273 ? 10.031 -0.313 -1.155 1 98.94 273 PHE A CA 1
ATOM 2038 C C . PHE A 1 273 ? 11.18 -0.592 -2.117 1 98.94 273 PHE A C 1
ATOM 2040 O O . PHE A 1 273 ? 11.578 -1.745 -2.303 1 98.94 273 PHE A O 1
ATOM 2047 N N . LEU A 1 274 ? 11.727 0.442 -2.754 1 98.88 274 LEU A N 1
ATOM 2048 C CA . LEU A 1 274 ? 12.789 0.289 -3.74 1 98.88 274 LEU A CA 1
ATOM 2049 C C . LEU A 1 274 ? 14.008 -0.401 -3.129 1 98.88 274 LEU A C 1
ATOM 2051 O O . LEU A 1 274 ? 14.547 -1.349 -3.707 1 98.88 274 LEU A O 1
ATOM 2055 N N . GLY A 1 275 ? 14.406 0.104 -1.966 1 98.94 275 GLY A N 1
ATOM 2056 C CA . GLY A 1 275 ? 15.547 -0.5 -1.309 1 98.94 275 GLY A CA 1
ATOM 2057 C C . GLY A 1 275 ? 15.336 -1.958 -0.948 1 98.94 275 GLY A C 1
ATOM 2058 O O . GLY A 1 275 ? 16.188 -2.805 -1.225 1 98.94 275 GLY A O 1
ATOM 2059 N N . ALA A 1 276 ? 14.172 -2.252 -0.368 1 98.94 276 ALA A N 1
ATOM 2060 C CA . ALA A 1 276 ? 13.859 -3.607 0.077 1 98.94 276 ALA A CA 1
ATOM 2061 C C . ALA A 1 276 ? 13.695 -4.551 -1.111 1 98.94 276 ALA A C 1
ATOM 2063 O O . ALA A 1 276 ? 14.195 -5.68 -1.087 1 98.94 276 ALA A O 1
ATOM 2064 N N . ALA A 1 277 ? 12.977 -4.105 -2.148 1 98.94 277 ALA A N 1
ATOM 2065 C CA . ALA A 1 277 ? 12.758 -4.941 -3.324 1 98.94 277 ALA A CA 1
ATOM 2066 C C . ALA A 1 277 ? 14.07 -5.242 -4.039 1 98.94 277 ALA A C 1
ATOM 2068 O O . ALA A 1 277 ? 14.297 -6.371 -4.48 1 98.94 277 ALA A O 1
ATOM 2069 N N . TYR A 1 278 ? 14.914 -4.195 -4.172 1 98.94 278 TYR A N 1
ATOM 2070 C CA . TYR A 1 278 ? 16.234 -4.371 -4.793 1 98.94 278 TYR A CA 1
ATOM 2071 C C . TYR A 1 278 ? 17.031 -5.434 -4.062 1 98.94 278 TYR A C 1
ATOM 2073 O O . TYR A 1 278 ? 17.562 -6.363 -4.684 1 98.94 278 TYR A O 1
ATOM 2081 N N . ALA A 1 279 ? 17.094 -5.309 -2.756 1 98.94 279 ALA A N 1
ATOM 2082 C CA . ALA A 1 279 ? 17.859 -6.258 -1.95 1 98.94 279 ALA A CA 1
ATOM 2083 C C . ALA A 1 279 ? 17.234 -7.645 -1.983 1 98.94 279 ALA A C 1
ATOM 2085 O O . ALA A 1 279 ? 17.938 -8.656 -2.023 1 98.94 279 ALA A O 1
ATOM 2086 N N . ALA A 1 280 ? 15.93 -7.715 -1.936 1 98.94 280 ALA A N 1
ATOM 2087 C CA . ALA A 1 280 ? 15.227 -8.992 -1.988 1 98.94 280 ALA A CA 1
ATOM 2088 C C . ALA A 1 280 ? 15.516 -9.719 -3.299 1 98.94 280 ALA A C 1
ATOM 2090 O O . ALA A 1 280 ? 15.711 -10.938 -3.311 1 98.94 280 ALA A O 1
ATOM 2091 N N . GLY A 1 281 ? 15.484 -8.953 -4.402 1 98.81 281 GLY A N 1
ATOM 2092 C CA . GLY A 1 281 ? 15.844 -9.547 -5.68 1 98.81 281 GLY A CA 1
ATOM 2093 C C . GLY A 1 281 ? 17.266 -10.094 -5.703 1 98.81 281 GLY A C 1
ATOM 2094 O O . GLY A 1 281 ? 17.5 -11.195 -6.215 1 98.81 281 GLY A O 1
ATOM 2095 N N . ALA A 1 282 ? 18.188 -9.32 -5.152 1 98.88 282 ALA A N 1
ATOM 2096 C CA . ALA A 1 282 ? 19.578 -9.75 -5.102 1 98.88 282 ALA A CA 1
ATOM 2097 C C . ALA A 1 282 ? 19.734 -11.047 -4.32 1 98.88 282 ALA A C 1
ATOM 2099 O O . ALA A 1 282 ? 20.5 -11.93 -4.715 1 98.88 282 ALA A O 1
ATOM 2100 N N . LEU A 1 283 ? 19.016 -11.156 -3.234 1 98.75 283 LEU A N 1
ATOM 2101 C CA . LEU A 1 283 ? 19.062 -12.344 -2.395 1 98.75 283 LEU A CA 1
ATOM 2102 C C . LEU A 1 283 ? 18.422 -13.531 -3.096 1 98.75 283 LEU A C 1
ATOM 2104 O O . LEU A 1 283 ? 18.953 -14.641 -3.084 1 98.75 283 LEU A O 1
ATOM 2108 N N . TYR A 1 284 ? 17.297 -13.289 -3.717 1 98.56 284 TYR A N 1
ATOM 2109 C CA . TYR A 1 284 ? 16.5 -14.344 -4.344 1 98.56 284 TYR A CA 1
ATOM 2110 C C . TYR A 1 284 ? 17.219 -14.93 -5.551 1 98.56 284 TYR A C 1
ATOM 2112 O O . TYR A 1 284 ? 17.172 -16.141 -5.789 1 98.56 284 TYR A O 1
ATOM 2120 N N . TYR A 1 285 ? 17.938 -14.086 -6.277 1 98.31 285 TYR A N 1
ATOM 2121 C CA . TYR A 1 285 ? 18.578 -14.539 -7.504 1 98.31 285 TYR A CA 1
ATOM 2122 C C . TYR A 1 285 ? 20.078 -14.719 -7.301 1 98.31 285 TYR A C 1
ATOM 2124 O O . TYR A 1 285 ? 20.828 -14.922 -8.266 1 98.31 285 TYR A O 1
ATOM 2132 N N . LYS A 1 286 ? 20.562 -14.562 -6.074 1 98.31 286 LYS A N 1
ATOM 2133 C CA . LYS A 1 286 ? 21.891 -14.922 -5.625 1 98.31 286 LYS A CA 1
ATOM 2134 C C . LYS A 1 286 ? 22.953 -14.078 -6.324 1 98.31 286 LYS A C 1
ATOM 2136 O O . LYS A 1 286 ? 23.984 -14.594 -6.781 1 98.31 286 LYS A O 1
ATOM 2141 N N . ILE A 1 287 ? 22.688 -12.781 -6.414 1 98.38 287 ILE A N 1
ATOM 2142 C CA . ILE A 1 287 ? 23.672 -11.859 -6.957 1 98.38 287 ILE A CA 1
ATOM 2143 C C . ILE A 1 287 ? 23.922 -10.727 -5.965 1 98.38 287 ILE A C 1
ATOM 2145 O O . ILE A 1 287 ? 24.016 -9.562 -6.352 1 98.38 287 ILE A O 1
ATOM 2149 N N . GLU A 1 288 ? 24.016 -11.031 -4.707 1 98.44 288 GLU A N 1
ATOM 2150 C CA . GLU A 1 288 ? 24.125 -10.078 -3.611 1 98.44 288 GLU A CA 1
ATOM 2151 C C . GLU A 1 288 ? 25.328 -9.156 -3.791 1 98.44 288 GLU A C 1
ATOM 2153 O O . GLU A 1 288 ? 25.219 -7.941 -3.621 1 98.44 288 GLU A O 1
ATOM 2158 N N . ILE A 1 289 ? 26.438 -9.664 -4.199 1 98.25 289 ILE A N 1
ATOM 2159 C CA . ILE A 1 289 ? 27.672 -8.898 -4.238 1 98.25 289 ILE A CA 1
ATOM 2160 C C . ILE A 1 289 ? 27.641 -7.91 -5.406 1 98.25 289 ILE A C 1
ATOM 2162 O O . ILE A 1 289 ? 27.844 -6.707 -5.219 1 98.25 289 ILE A O 1
ATOM 2166 N N . PRO A 1 290 ? 27.359 -8.375 -6.641 1 98.56 290 PRO A N 1
ATOM 2167 C CA . PRO A 1 290 ? 27.234 -7.391 -7.715 1 98.56 290 PRO A CA 1
ATOM 2168 C C . PRO A 1 290 ? 26.156 -6.34 -7.426 1 98.56 290 PRO A C 1
ATOM 2170 O O . PRO A 1 290 ? 26.328 -5.172 -7.785 1 98.56 290 PRO A O 1
ATOM 2173 N N . ALA A 1 291 ? 25.047 -6.742 -6.84 1 98.88 291 ALA A N 1
ATOM 2174 C CA . ALA A 1 291 ? 23.969 -5.805 -6.516 1 98.88 291 ALA A CA 1
ATOM 2175 C C . ALA A 1 291 ? 24.438 -4.75 -5.52 1 98.88 291 ALA A C 1
ATOM 2177 O O . ALA A 1 291 ? 24.094 -3.576 -5.633 1 98.88 291 ALA A O 1
ATOM 2178 N N . MET A 1 292 ? 25.172 -5.18 -4.523 1 98.75 292 MET A N 1
ATOM 2179 C CA . MET A 1 292 ? 25.719 -4.25 -3.539 1 98.75 292 MET A CA 1
ATOM 2180 C C . MET A 1 292 ? 26.672 -3.258 -4.199 1 98.75 292 MET A C 1
ATOM 2182 O O . MET A 1 292 ? 26.641 -2.062 -3.9 1 98.75 292 MET A O 1
ATOM 2186 N N . ILE A 1 293 ? 27.469 -3.738 -5.105 1 98.75 293 ILE A N 1
ATOM 2187 C CA . ILE A 1 293 ? 28.422 -2.887 -5.82 1 98.75 293 ILE A CA 1
ATOM 2188 C C . ILE A 1 293 ? 27.656 -1.876 -6.676 1 98.75 293 ILE A C 1
ATOM 2190 O O . ILE A 1 293 ? 27.984 -0.687 -6.68 1 98.75 293 ILE A O 1
ATOM 2194 N N . ALA A 1 294 ? 26.641 -2.379 -7.395 1 98.94 294 ALA A N 1
ATOM 2195 C CA . ALA A 1 294 ? 25.859 -1.502 -8.258 1 98.94 294 ALA A CA 1
ATOM 2196 C C . ALA A 1 294 ? 25.156 -0.414 -7.453 1 98.94 294 ALA A C 1
ATOM 2198 O O . ALA A 1 294 ? 24.938 0.692 -7.953 1 98.94 294 ALA A O 1
ATOM 2199 N N . LEU A 1 295 ? 24.828 -0.731 -6.227 1 98.81 295 LEU A N 1
ATOM 2200 C CA . LEU A 1 295 ? 24.188 0.218 -5.316 1 98.81 295 LEU A CA 1
ATOM 2201 C C . LEU A 1 295 ? 25.234 1.006 -4.539 1 98.81 295 LEU A C 1
ATOM 2203 O O . LEU A 1 295 ? 24.938 1.576 -3.486 1 98.81 295 LEU A O 1
ATOM 2207 N N . GLY A 1 296 ? 26.406 1.139 -5.016 1 98.75 296 GLY A N 1
ATOM 2208 C CA . GLY A 1 296 ? 27.578 1.648 -4.324 1 98.75 296 GLY A CA 1
ATOM 2209 C C . GLY A 1 296 ? 27.391 3.057 -3.791 1 98.75 296 GLY A C 1
ATOM 2210 O O . GLY A 1 296 ? 27.812 3.365 -2.676 1 98.75 296 GLY A O 1
ATOM 2211 N N . VAL A 1 297 ? 26.75 3.943 -4.523 1 98.75 297 VAL A N 1
ATOM 2212 C CA . VAL A 1 297 ? 26.609 5.34 -4.125 1 98.75 297 VAL A CA 1
ATOM 2213 C C . VAL A 1 297 ? 25.75 5.434 -2.873 1 98.75 297 VAL A C 1
ATOM 2215 O O . VAL A 1 297 ? 26.141 6.035 -1.872 1 98.75 297 VAL A O 1
ATOM 2218 N N . PRO A 1 298 ? 24.531 4.859 -2.869 1 98.69 298 PRO A N 1
ATOM 2219 C CA . PRO A 1 298 ? 23.734 4.871 -1.646 1 98.69 298 PRO A CA 1
ATOM 2220 C C . PRO A 1 298 ? 24.438 4.199 -0.47 1 98.69 298 PRO A C 1
ATOM 2222 O O . PRO A 1 298 ? 24.344 4.68 0.663 1 98.69 298 PRO A O 1
ATOM 2225 N N . VAL A 1 299 ? 25.109 3.129 -0.725 1 98.56 299 VAL A N 1
ATOM 2226 C CA . VAL A 1 299 ? 25.797 2.379 0.323 1 98.56 299 VAL A CA 1
ATOM 2227 C C . VAL A 1 299 ? 26.891 3.242 0.94 1 98.56 299 VAL A C 1
ATOM 2229 O O . VAL A 1 299 ? 26.984 3.357 2.164 1 98.56 299 VAL A O 1
ATOM 2232 N N . LEU A 1 300 ? 27.672 3.852 0.112 1 98.06 300 LEU A N 1
ATOM 2233 C CA . LEU A 1 300 ? 28.766 4.699 0.59 1 98.06 300 LEU A CA 1
ATOM 2234 C C . LEU A 1 300 ? 28.219 5.906 1.346 1 98.06 300 LEU A C 1
ATOM 2236 O O . LEU A 1 300 ? 28.781 6.316 2.361 1 98.06 300 LEU A O 1
ATOM 2240 N N . SER A 1 301 ? 27.203 6.484 0.782 1 97.81 301 SER A N 1
ATOM 2241 C CA . SER A 1 301 ? 26.578 7.617 1.459 1 97.81 301 SER A CA 1
ATOM 2242 C C . SER A 1 301 ? 26.125 7.238 2.867 1 97.81 301 SER A C 1
ATOM 2244 O O . SER A 1 301 ? 26.281 8.023 3.805 1 97.81 301 SER A O 1
ATOM 2246 N N . THR A 1 302 ? 25.547 6.09 3.023 1 97.44 302 THR A N 1
ATOM 2247 C CA . THR A 1 302 ? 25.094 5.605 4.324 1 97.44 302 THR A CA 1
ATOM 2248 C C . THR A 1 302 ? 26.266 5.387 5.266 1 97.44 302 THR A C 1
ATOM 2250 O O . THR A 1 302 ? 26.203 5.754 6.441 1 97.44 302 THR A O 1
ATOM 2253 N N . LEU A 1 303 ? 27.312 4.805 4.766 1 97.38 303 LEU A N 1
ATOM 2254 C CA . LEU A 1 303 ? 28.5 4.578 5.57 1 97.38 303 LEU A CA 1
ATOM 2255 C C . LEU A 1 303 ? 29.094 5.902 6.043 1 97.38 303 LEU A C 1
ATOM 2257 O O . LEU A 1 303 ? 29.5 6.027 7.203 1 97.38 303 LEU A O 1
ATOM 2261 N N . ILE A 1 304 ? 29.156 6.852 5.148 1 96.94 304 ILE A N 1
ATOM 2262 C CA . ILE A 1 304 ? 29.703 8.164 5.469 1 96.94 304 ILE A CA 1
ATOM 2263 C C . ILE A 1 304 ? 28.828 8.836 6.539 1 96.94 304 ILE A C 1
ATOM 2265 O O . ILE A 1 304 ? 29.359 9.445 7.477 1 96.94 304 ILE A O 1
ATOM 2269 N N . SER A 1 305 ? 27.531 8.703 6.43 1 94.81 305 SER A N 1
ATOM 2270 C CA . SER A 1 305 ? 26.625 9.258 7.426 1 94.81 305 SER A CA 1
ATOM 2271 C C . SER A 1 305 ? 26.828 8.602 8.789 1 94.81 305 SER A C 1
ATOM 2273 O O . SER A 1 305 ? 26.766 9.266 9.82 1 94.81 305 SER A O 1
ATOM 2275 N N . LEU A 1 306 ? 27.047 7.312 8.766 1 94.44 306 LEU A N 1
ATOM 2276 C CA . LEU A 1 306 ? 27.281 6.59 10.016 1 94.44 306 LEU A CA 1
ATOM 2277 C C . LEU A 1 306 ? 28.578 7.043 10.664 1 94.44 306 LEU A C 1
ATOM 2279 O O . LEU A 1 306 ? 28.656 7.184 11.883 1 94.44 306 LEU A O 1
ATOM 2283 N N . LEU A 1 307 ? 29.594 7.262 9.906 1 95.62 307 LEU A N 1
ATOM 2284 C CA . LEU A 1 307 ? 30.875 7.738 10.406 1 95.62 307 LEU A CA 1
ATOM 2285 C C . LEU A 1 307 ? 30.75 9.148 10.961 1 95.62 307 LEU A C 1
ATOM 2287 O O . LEU A 1 307 ? 31.406 9.492 11.953 1 95.62 307 LEU A O 1
ATOM 2291 N N . HIS A 1 308 ? 29.953 9.969 10.281 1 91.88 308 HIS A N 1
ATOM 2292 C CA . HIS A 1 308 ? 29.703 11.32 10.766 1 91.88 308 HIS A CA 1
ATOM 2293 C C . HIS A 1 308 ? 29.016 11.289 12.133 1 91.88 308 HIS A C 1
ATOM 2295 O O . HIS A 1 308 ? 29.438 11.992 13.055 1 91.88 308 HIS A O 1
ATOM 2301 N N . ARG A 1 309 ? 28.062 10.453 12.281 1 89 309 ARG A N 1
ATOM 2302 C CA . ARG A 1 309 ? 27.297 10.359 13.531 1 89 309 ARG A CA 1
ATOM 2303 C C . ARG A 1 309 ? 28.156 9.766 14.648 1 89 309 ARG A C 1
ATOM 2305 O O . ARG A 1 309 ? 27.953 10.094 15.82 1 89 309 ARG A O 1
ATOM 2312 N N . ALA A 1 310 ? 29.141 8.969 14.258 1 93.69 310 ALA A N 1
ATOM 2313 C CA . ALA A 1 310 ? 30.062 8.367 15.227 1 93.69 310 ALA A CA 1
ATOM 2314 C C . ALA A 1 310 ? 31.172 9.344 15.602 1 93.69 310 ALA A C 1
ATOM 2316 O O . ALA A 1 310 ? 31.969 9.062 16.516 1 93.69 310 ALA A O 1
ATOM 2317 N N . GLY A 1 311 ? 31.297 10.414 14.914 1 91.5 311 GLY A N 1
ATOM 2318 C CA . GLY A 1 311 ? 32.281 11.438 15.227 1 91.5 311 GLY A CA 1
ATOM 2319 C C . GLY A 1 311 ? 33.625 11.18 14.57 1 91.5 311 GLY A C 1
ATOM 2320 O O . GLY A 1 311 ? 34.625 11.797 14.945 1 91.5 311 GLY A O 1
ATOM 2321 N N . VAL A 1 312 ? 33.656 10.234 13.688 1 94.88 312 VAL A N 1
ATOM 2322 C CA . VAL A 1 312 ? 34.875 9.875 13.023 1 94.88 312 VAL A CA 1
ATOM 2323 C C . VAL A 1 312 ? 35.219 10.898 11.945 1 94.88 312 VAL A C 1
ATOM 2325 O O . VAL A 1 312 ? 36.375 11.266 11.75 1 94.88 312 VAL A O 1
ATOM 2328 N N . ILE A 1 313 ? 34.125 11.32 11.188 1 92.81 313 ILE A N 1
ATOM 2329 C CA . ILE A 1 313 ? 34.281 12.391 10.195 1 92.81 313 ILE A CA 1
ATOM 2330 C C . ILE A 1 313 ? 33.25 13.492 10.484 1 92.81 313 ILE A C 1
ATOM 2332 O O . ILE A 1 313 ? 32.312 13.297 11.266 1 92.81 313 ILE A O 1
ATOM 2336 N N . ARG A 1 314 ? 33.531 14.602 9.891 1 87.38 314 ARG A N 1
ATOM 2337 C CA . ARG A 1 314 ? 32.625 15.727 10.117 1 87.38 314 ARG A CA 1
ATOM 2338 C C . ARG A 1 314 ? 32.094 16.266 8.797 1 87.38 314 ARG A C 1
ATOM 2340 O O . ARG A 1 314 ? 32.875 16.688 7.934 1 87.38 314 ARG A O 1
ATOM 2347 N N . LEU A 1 315 ? 30.781 16.203 8.648 1 87 315 LEU A N 1
ATOM 2348 C CA . LEU A 1 315 ? 30.094 16.812 7.527 1 87 315 LEU A CA 1
ATOM 2349 C C . LEU A 1 315 ? 29.406 18.109 7.949 1 87 315 LEU A C 1
ATOM 2351 O O . LEU A 1 315 ? 28.875 18.188 9.062 1 87 315 LEU A O 1
ATOM 2355 N N . ALA A 1 316 ? 29.484 19.125 7.113 1 79.94 316 ALA A N 1
ATOM 2356 C CA . ALA A 1 316 ? 28.766 20.359 7.418 1 79.94 316 ALA A CA 1
ATOM 2357 C C . ALA A 1 316 ? 27.25 20.109 7.473 1 79.94 316 ALA A C 1
ATOM 2359 O O . ALA A 1 316 ? 26.562 20.688 8.305 1 79.94 316 ALA A O 1
ATOM 2360 N N . VAL A 1 317 ? 26.781 19.328 6.457 1 82.19 317 VAL A N 1
ATOM 2361 C CA . VAL A 1 317 ? 25.375 18.969 6.391 1 82.19 317 VAL A CA 1
ATOM 2362 C C . VAL A 1 317 ? 25.234 17.484 6.035 1 82.19 317 VAL A C 1
ATOM 2364 O O . VAL A 1 317 ? 25.891 17 5.117 1 82.19 317 VAL A O 1
ATOM 2367 N N . GLU A 1 318 ? 24.453 16.891 6.793 1 87.06 318 GLU A N 1
ATOM 2368 C CA . GLU A 1 318 ? 24.156 15.484 6.5 1 87.06 318 GLU A CA 1
ATOM 2369 C C . GLU A 1 318 ? 22.844 15.344 5.742 1 87.06 318 GLU A C 1
ATOM 2371 O O . GLU A 1 318 ? 21.875 16.062 6.023 1 87.06 318 GLU A O 1
ATOM 2376 N N . PRO A 1 319 ? 22.844 14.305 4.711 1 92.5 319 PRO A N 1
ATOM 2377 C CA . PRO A 1 319 ? 23.812 13.297 4.25 1 92.5 319 PRO A CA 1
ATOM 2378 C C . PRO A 1 319 ? 24.797 13.844 3.23 1 92.5 319 PRO A C 1
ATOM 2380 O O . PRO A 1 319 ? 24.844 15.062 3.004 1 92.5 319 PRO A O 1
ATOM 2383 N N . LEU A 1 320 ? 25.672 13.031 2.66 1 92.19 320 LEU A N 1
ATOM 2384 C CA . LEU A 1 320 ? 26.797 13.414 1.83 1 92.19 320 LEU A CA 1
ATOM 2385 C C . LEU A 1 320 ? 26.359 14.328 0.689 1 92.19 320 LEU A C 1
ATOM 2387 O O . LEU A 1 320 ? 27.031 15.312 0.373 1 92.19 320 LEU A O 1
ATOM 2391 N N . HIS A 1 321 ? 25.203 14.062 -0.034 1 94.5 321 HIS A N 1
ATOM 2392 C CA . HIS A 1 321 ? 24.781 14.859 -1.184 1 94.5 321 HIS A CA 1
ATOM 2393 C C . HIS A 1 321 ? 24.422 16.281 -0.768 1 94.5 321 HIS A C 1
ATOM 2395 O O . HIS A 1 321 ? 24.656 17.234 -1.516 1 94.5 321 HIS A O 1
ATOM 2401 N N . HIS A 1 322 ? 23.969 16.469 0.424 1 90.25 322 HIS A N 1
ATOM 2402 C CA . HIS A 1 322 ? 23.719 17.812 0.93 1 90.25 322 HIS A CA 1
ATOM 2403 C C . HIS A 1 322 ? 25.016 18.516 1.326 1 90.25 322 HIS A C 1
ATOM 2405 O O . HIS A 1 322 ? 25.141 19.734 1.178 1 90.25 322 HIS A O 1
ATOM 2411 N N . HIS A 1 323 ? 25.906 17.703 1.886 1 90.38 323 HIS A N 1
ATOM 2412 C CA . HIS A 1 323 ? 27.234 18.25 2.211 1 90.38 323 HIS A CA 1
ATOM 2413 C C . HIS A 1 323 ? 27.922 18.781 0.965 1 90.38 323 HIS A C 1
ATOM 2415 O O . HIS A 1 323 ? 28.484 19.891 0.985 1 90.38 323 HIS A O 1
ATOM 2421 N N . ILE A 1 324 ? 27.922 18.062 -0.071 1 94 324 ILE A N 1
ATOM 2422 C CA . ILE A 1 324 ? 28.562 18.438 -1.327 1 94 324 ILE A CA 1
ATOM 2423 C C . ILE A 1 324 ? 27.891 19.703 -1.881 1 94 324 ILE A C 1
ATOM 2425 O O . ILE A 1 324 ? 28.578 20.625 -2.326 1 94 324 ILE A O 1
ATOM 2429 N N . GLN A 1 325 ? 26.562 19.688 -1.867 1 90.94 325 GLN A N 1
ATOM 2430 C CA . GLN A 1 325 ? 25.812 20.859 -2.338 1 90.94 325 GLN A CA 1
ATOM 2431 C C . GLN A 1 325 ? 26.203 22.109 -1.568 1 90.94 325 GLN A C 1
ATOM 2433 O O . GLN A 1 325 ? 26.469 23.156 -2.168 1 90.94 325 GLN A O 1
ATOM 2438 N N . TYR A 1 326 ? 26.25 21.984 -0.293 1 87.56 326 TYR A N 1
ATOM 2439 C CA . TYR A 1 326 ? 26.531 23.109 0.599 1 87.56 326 TYR A CA 1
ATOM 2440 C C . TYR A 1 326 ? 27.984 23.562 0.47 1 87.56 326 TYR A C 1
ATOM 2442 O O . TYR A 1 326 ? 28.25 24.75 0.273 1 87.56 326 TYR A O 1
ATOM 2450 N N . LYS A 1 327 ? 28.922 22.688 0.604 1 90.44 327 LYS A N 1
ATOM 2451 C CA . LYS A 1 327 ? 30.359 22.984 0.643 1 90.44 327 LYS A CA 1
ATOM 2452 C C . LYS A 1 327 ? 30.812 23.625 -0.661 1 90.44 327 LYS A C 1
ATOM 2454 O O . LYS A 1 327 ? 31.656 24.531 -0.65 1 90.44 327 LYS A O 1
ATOM 2459 N N . TYR A 1 328 ? 30.266 23.188 -1.742 1 94.69 328 TYR A N 1
ATOM 2460 C CA . TYR A 1 328 ? 30.766 23.656 -3.031 1 94.69 328 TYR A CA 1
ATOM 2461 C C . TYR A 1 328 ? 29.766 24.578 -3.711 1 94.69 328 TYR A C 1
ATOM 2463 O O . TYR A 1 328 ? 29.969 25 -4.852 1 94.69 328 TYR A O 1
ATOM 2471 N N . ASP A 1 329 ? 28.641 24.766 -3.107 1 92.69 329 ASP A N 1
ATOM 2472 C CA . ASP A 1 329 ? 27.594 25.656 -3.605 1 92.69 329 ASP A CA 1
ATOM 2473 C C . ASP A 1 329 ? 27.156 25.25 -5.008 1 92.69 329 ASP A C 1
ATOM 2475 O O . ASP A 1 329 ? 27.172 26.078 -5.93 1 92.69 329 ASP A O 1
ATOM 2479 N N . LEU A 1 330 ? 26.859 24.031 -5.168 1 96 330 LEU A N 1
ATOM 2480 C CA . LEU A 1 330 ? 26.453 23.484 -6.461 1 96 330 LEU A CA 1
ATOM 2481 C C . LEU A 1 330 ? 24.922 23.438 -6.57 1 96 330 LEU A C 1
ATOM 2483 O O . LEU A 1 330 ? 24.234 23.156 -5.59 1 96 330 LEU A O 1
ATOM 2487 N N . PRO A 1 331 ? 24.5 23.781 -7.82 1 95.88 331 PRO A N 1
ATOM 2488 C CA . PRO A 1 331 ? 23.062 23.562 -8.008 1 95.88 331 PRO A CA 1
ATOM 2489 C C . PRO A 1 331 ? 22.656 22.094 -7.875 1 95.88 331 PRO A C 1
ATOM 2491 O O . PRO A 1 331 ? 23.43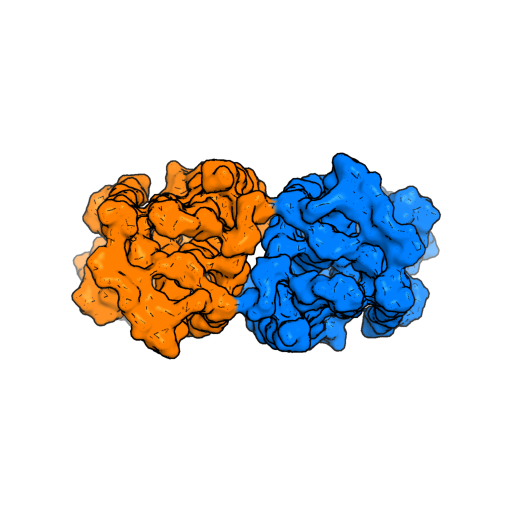8 21.203 -8.195 1 95.88 331 PRO A O 1
ATOM 2494 N N . GLU A 1 332 ? 21.453 21.859 -7.422 1 95.31 332 GLU A N 1
ATOM 2495 C CA . GLU A 1 332 ? 20.938 20.516 -7.137 1 95.31 332 GLU A CA 1
ATOM 2496 C C . GLU A 1 332 ? 21.094 19.609 -8.352 1 95.31 332 GLU A C 1
ATOM 2498 O O . GLU A 1 332 ? 21.578 18.469 -8.219 1 95.31 332 GLU A O 1
ATOM 2503 N N . PRO A 1 333 ? 20.734 20 -9.633 1 97.12 333 PRO A N 1
ATOM 2504 C CA . PRO A 1 333 ? 20.875 19.094 -10.773 1 97.12 333 PRO A CA 1
ATOM 2505 C C . PRO A 1 333 ? 22.312 18.656 -11.008 1 97.12 333 PRO A C 1
ATOM 2507 O O . PRO A 1 333 ? 22.547 17.531 -11.477 1 97.12 333 PRO A O 1
ATOM 2510 N N . VAL A 1 334 ? 23.234 19.516 -10.625 1 98.06 334 VAL A N 1
ATOM 2511 C CA . VAL A 1 334 ? 24.641 19.188 -10.805 1 98.06 334 VAL A CA 1
ATOM 2512 C C . VAL A 1 334 ? 25.062 18.109 -9.797 1 98.06 334 VAL A C 1
ATOM 2514 O O . VAL A 1 334 ? 25.766 17.156 -10.141 1 98.06 334 VAL A O 1
ATOM 2517 N N . VAL A 1 335 ? 24.625 18.266 -8.555 1 98.06 335 VAL A N 1
ATOM 2518 C CA . VAL A 1 335 ? 24.906 17.266 -7.52 1 98.06 335 VAL A CA 1
ATOM 2519 C C . VAL A 1 335 ? 24.328 15.914 -7.926 1 98.06 335 VAL A C 1
ATOM 2521 O O . VAL A 1 335 ? 24.984 14.883 -7.785 1 98.06 335 VAL A O 1
ATOM 2524 N N . VAL A 1 336 ? 23.125 15.961 -8.477 1 98.44 336 VAL A N 1
ATOM 2525 C CA . VAL A 1 336 ? 22.438 14.742 -8.891 1 98.44 336 VAL A CA 1
ATOM 2526 C C . VAL A 1 336 ? 23.172 14.102 -10.062 1 98.44 336 VAL A C 1
ATOM 2528 O O . VAL A 1 336 ? 23.391 12.883 -10.078 1 98.44 336 VAL A O 1
ATOM 2531 N N . ALA A 1 337 ? 23.625 14.883 -11.008 1 98.44 337 ALA A N 1
ATOM 2532 C CA . ALA A 1 337 ? 24.375 14.367 -12.156 1 98.44 337 ALA A CA 1
ATOM 2533 C C . ALA A 1 337 ? 25.672 13.711 -11.727 1 98.44 337 ALA A C 1
ATOM 2535 O O . ALA A 1 337 ? 26.094 12.695 -12.289 1 98.44 337 ALA A O 1
ATOM 2536 N N . LEU A 1 338 ? 26.328 14.336 -10.766 1 98.44 338 LEU A N 1
ATOM 2537 C CA . LEU A 1 338 ? 27.562 13.773 -10.234 1 98.44 338 LEU A CA 1
ATOM 2538 C C . LEU A 1 338 ? 27.312 12.406 -9.617 1 98.44 338 LEU A C 1
ATOM 2540 O O . LEU A 1 338 ? 28.078 11.469 -9.836 1 98.44 338 LEU A O 1
ATOM 2544 N N . HIS A 1 339 ? 26.281 12.32 -8.883 1 98.69 339 HIS A N 1
ATOM 2545 C CA . HIS A 1 339 ? 25.953 11.055 -8.242 1 98.69 339 HIS A CA 1
ATOM 2546 C C . HIS A 1 339 ? 25.5 10.016 -9.266 1 98.69 339 HIS A C 1
ATOM 2548 O O . HIS A 1 339 ? 25.797 8.828 -9.117 1 98.69 339 HIS A O 1
ATOM 2554 N N . TRP A 1 340 ? 24.719 10.43 -10.344 1 98.75 340 TRP A N 1
ATOM 2555 C CA . TRP A 1 340 ? 24.328 9.523 -11.414 1 98.75 340 TRP A CA 1
ATOM 2556 C C . TRP A 1 340 ? 25.547 8.969 -12.133 1 98.75 340 TRP A C 1
ATOM 2558 O O . TRP A 1 340 ? 25.594 7.785 -12.477 1 98.75 340 TRP A O 1
ATOM 2568 N N . THR A 1 341 ? 26.5 9.867 -12.344 1 98.81 341 THR A N 1
ATOM 2569 C CA . THR A 1 341 ? 27.734 9.453 -13.016 1 98.81 341 THR A CA 1
ATOM 2570 C C . THR A 1 341 ? 28.484 8.43 -12.172 1 98.81 341 THR A C 1
ATOM 2572 O O . THR A 1 341 ? 28.938 7.398 -12.688 1 98.81 341 THR A O 1
ATOM 2575 N N . ALA A 1 342 ? 28.625 8.75 -10.883 1 98.81 342 ALA A N 1
ATOM 2576 C CA . ALA A 1 342 ? 29.25 7.789 -9.984 1 98.81 342 ALA A CA 1
ATOM 2577 C C . ALA A 1 342 ? 28.469 6.477 -9.961 1 98.81 342 ALA A C 1
ATOM 2579 O O . ALA A 1 342 ? 29.078 5.398 -9.953 1 98.81 342 ALA A O 1
ATOM 2580 N N . GLY A 1 343 ? 27.141 6.574 -9.914 1 98.88 343 GLY A N 1
ATOM 2581 C CA . GLY A 1 343 ? 26.297 5.387 -9.945 1 98.88 343 GLY A CA 1
ATOM 2582 C C . GLY A 1 343 ? 26.484 4.559 -11.203 1 98.88 343 GLY A C 1
ATOM 2583 O O . GLY A 1 343 ? 26.5 3.326 -11.141 1 98.88 343 GLY A O 1
ATOM 2584 N N . ALA A 1 344 ? 26.656 5.242 -12.336 1 98.88 344 ALA A N 1
ATOM 2585 C CA . ALA A 1 344 ? 26.891 4.555 -13.602 1 98.88 344 ALA A CA 1
ATOM 2586 C C . ALA A 1 344 ? 28.203 3.785 -13.57 1 98.88 344 ALA A C 1
ATOM 2588 O O . ALA A 1 344 ? 28.297 2.684 -14.125 1 98.88 344 ALA A O 1
ATOM 2589 N N . VAL A 1 345 ? 29.172 4.355 -12.953 1 98.81 345 VAL A N 1
ATOM 2590 C CA . VAL A 1 345 ? 30.469 3.699 -12.836 1 98.81 345 VAL A CA 1
ATOM 2591 C C . VAL A 1 345 ? 30.344 2.443 -11.977 1 98.81 345 VAL A C 1
ATOM 2593 O O . VAL A 1 345 ? 30.828 1.374 -12.352 1 98.81 345 VAL A O 1
ATOM 2596 N N . PHE A 1 346 ? 29.688 2.566 -10.82 1 98.81 346 PHE A N 1
ATOM 2597 C CA . PHE A 1 346 ? 29.484 1.413 -9.953 1 98.81 346 PHE A CA 1
ATOM 2598 C C . PHE A 1 346 ? 28.703 0.325 -10.672 1 98.81 346 PHE A C 1
ATOM 2600 O O . PHE A 1 346 ? 29 -0.862 -10.539 1 98.81 346 PHE A O 1
ATOM 2607 N N . ALA A 1 347 ? 27.672 0.724 -11.406 1 98.81 347 ALA A N 1
ATOM 2608 C CA . ALA A 1 347 ? 26.859 -0.219 -12.18 1 98.81 347 ALA A CA 1
ATOM 2609 C C . ALA A 1 347 ? 27.719 -0.941 -13.219 1 98.81 347 ALA A C 1
ATOM 2611 O O . ALA A 1 347 ? 27.578 -2.154 -13.398 1 98.81 347 ALA A O 1
ATOM 2612 N N . ALA A 1 348 ? 28.578 -0.192 -13.906 1 98.5 348 ALA A N 1
ATOM 2613 C CA . ALA A 1 348 ? 29.453 -0.766 -14.93 1 98.5 348 ALA A CA 1
ATOM 2614 C C . ALA A 1 348 ? 30.438 -1.75 -14.305 1 98.5 348 ALA A C 1
ATOM 2616 O O . ALA A 1 348 ? 30.719 -2.803 -14.883 1 98.5 348 ALA A O 1
ATOM 2617 N N . VAL A 1 349 ? 30.953 -1.396 -13.172 1 98.38 349 VAL A N 1
ATOM 2618 C CA . VAL A 1 349 ? 31.891 -2.264 -12.477 1 98.38 349 VAL A CA 1
ATOM 2619 C C . VAL A 1 349 ? 31.203 -3.561 -12.07 1 98.38 349 VAL A C 1
ATOM 2621 O O . VAL A 1 349 ? 31.766 -4.648 -12.227 1 98.38 349 VAL A O 1
ATOM 2624 N N . ALA A 1 350 ? 29.984 -3.438 -11.523 1 98.5 350 ALA A N 1
ATOM 2625 C CA . ALA A 1 350 ? 29.219 -4.621 -11.133 1 98.5 350 ALA A CA 1
ATOM 2626 C C . ALA A 1 350 ? 29.016 -5.555 -12.32 1 98.5 350 ALA A C 1
ATOM 2628 O O . ALA A 1 350 ? 29.172 -6.773 -12.195 1 98.5 350 ALA A O 1
ATOM 2629 N N . LEU A 1 351 ? 28.703 -5.023 -13.461 1 97.69 351 LEU A N 1
ATOM 2630 C CA . LEU A 1 351 ? 28.469 -5.805 -14.672 1 97.69 351 LEU A CA 1
ATOM 2631 C C . LEU A 1 351 ? 29.766 -6.449 -15.156 1 97.69 351 LEU A C 1
ATOM 2633 O O . LEU A 1 351 ? 29.797 -7.629 -15.508 1 97.69 351 LEU A O 1
ATOM 2637 N N . TRP A 1 352 ? 30.828 -5.645 -15.141 1 96.88 352 TRP A N 1
ATOM 2638 C CA . TRP A 1 352 ? 32.125 -6.094 -15.648 1 96.88 352 TRP A CA 1
ATOM 2639 C C . TRP A 1 352 ? 32.656 -7.254 -14.82 1 96.88 352 TRP A C 1
ATOM 2641 O O . TRP A 1 352 ? 33.125 -8.258 -15.375 1 96.88 352 TRP A O 1
ATOM 2651 N N . ILE A 1 353 ? 32.562 -7.199 -13.562 1 96.75 353 ILE A N 1
ATOM 2652 C CA . ILE A 1 353 ? 33.156 -8.219 -12.711 1 96.75 353 ILE A CA 1
ATOM 2653 C C . ILE A 1 353 ? 32.312 -9.492 -12.75 1 96.75 353 ILE A C 1
ATOM 2655 O O . ILE A 1 353 ? 32.812 -10.578 -12.453 1 96.75 353 ILE A O 1
ATOM 2659 N N . SER A 1 354 ? 31.062 -9.391 -13.133 1 96.38 354 SER A N 1
ATOM 2660 C CA . SER A 1 354 ? 30.141 -10.523 -13.078 1 96.38 354 SER A CA 1
ATOM 2661 C C . SER A 1 354 ? 30.078 -11.25 -14.414 1 96.38 354 SER A C 1
ATOM 2663 O O . SER A 1 354 ? 29.859 -12.461 -14.469 1 96.38 354 SER A O 1
ATOM 2665 N N . VAL A 1 355 ? 30.141 -10.5 -15.508 1 90.25 355 VAL A N 1
ATOM 2666 C CA . VAL A 1 355 ? 29.922 -11.07 -16.828 1 90.25 355 VAL A CA 1
ATOM 2667 C C . VAL A 1 355 ? 31.203 -10.984 -17.656 1 90.25 355 VAL A C 1
ATOM 2669 O O . VAL A 1 355 ? 31.375 -11.742 -18.609 1 90.25 355 VAL A O 1
ATOM 2672 N N . GLY A 1 356 ? 32.156 -10.086 -17.328 1 79.06 356 GLY A N 1
ATOM 2673 C CA . GLY A 1 356 ? 33.375 -9.906 -18.109 1 79.06 356 GLY A CA 1
ATOM 2674 C C . GLY A 1 356 ? 34.438 -10.93 -17.797 1 79.06 356 GLY A C 1
ATOM 2675 O O . GLY A 1 356 ? 34.375 -11.602 -16.766 1 79.06 356 GLY A O 1
ATOM 2676 N N . MET B 1 1 ? 0.963 -27.797 4.793 1 87.38 1 MET B N 1
ATOM 2677 C CA . MET B 1 1 ? 1.216 -26.641 3.949 1 87.38 1 MET B CA 1
ATOM 2678 C C . MET B 1 1 ? 0.069 -25.625 4.047 1 87.38 1 MET B C 1
ATOM 2680 O O . MET B 1 1 ? 0.283 -24.469 4.391 1 87.38 1 MET B O 1
ATOM 2684 N N . ILE B 1 2 ? -1.238 -26.219 4.004 1 93.81 2 ILE B N 1
ATOM 2685 C CA . ILE B 1 2 ? -2.396 -25.328 3.98 1 93.81 2 ILE B CA 1
ATOM 2686 C C . ILE B 1 2 ? -2.652 -24.781 5.379 1 93.81 2 ILE B C 1
ATOM 2688 O O . ILE B 1 2 ? -2.877 -23.578 5.547 1 93.81 2 ILE B O 1
ATOM 2692 N N . ILE B 1 3 ? -2.512 -25.656 6.402 1 96.12 3 ILE B N 1
ATOM 2693 C CA . ILE B 1 3 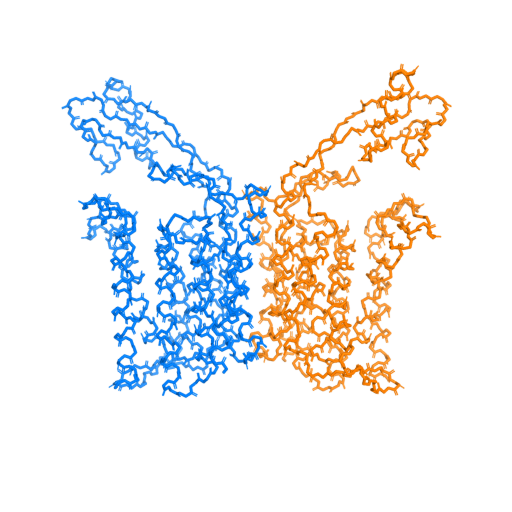? -2.74 -25.234 7.781 1 96.12 3 ILE B CA 1
ATOM 2694 C C . ILE B 1 3 ? -1.669 -24.234 8.203 1 96.12 3 ILE B C 1
ATOM 2696 O O . ILE B 1 3 ? -1.967 -23.25 8.883 1 96.12 3 ILE B O 1
ATOM 2700 N N . GLU B 1 4 ? -0.435 -24.5 7.84 1 96.25 4 GLU B N 1
ATOM 2701 C CA . GLU B 1 4 ? 0.665 -23.594 8.148 1 96.25 4 GLU B CA 1
ATOM 2702 C C . GLU B 1 4 ? 0.469 -22.234 7.477 1 96.25 4 GLU B C 1
ATOM 2704 O O . GLU B 1 4 ? 0.714 -21.188 8.086 1 96.25 4 GLU B O 1
ATOM 2709 N N . THR B 1 5 ? -0.006 -22.312 6.23 1 97.06 5 THR B N 1
ATOM 2710 C CA . THR B 1 5 ? -0.271 -21.078 5.484 1 97.06 5 THR B CA 1
ATOM 2711 C C . THR B 1 5 ? -1.377 -20.266 6.148 1 97.06 5 THR B C 1
ATOM 2713 O O . THR B 1 5 ? -1.238 -19.062 6.34 1 97.06 5 THR B O 1
ATOM 2716 N N . PHE B 1 6 ? -2.436 -20.938 6.52 1 98.5 6 PHE B N 1
ATOM 2717 C CA . PHE B 1 6 ? -3.562 -20.297 7.195 1 98.5 6 PHE B CA 1
ATOM 2718 C C . PHE B 1 6 ? -3.121 -19.688 8.516 1 98.5 6 PHE B C 1
ATOM 2720 O O . PHE B 1 6 ? -3.43 -18.516 8.797 1 98.5 6 PHE B O 1
ATOM 2727 N N . THR B 1 7 ? -2.381 -20.406 9.281 1 98.56 7 THR B N 1
ATOM 2728 C CA . THR B 1 7 ? -1.958 -19.969 10.609 1 98.56 7 THR B CA 1
ATOM 2729 C C . THR B 1 7 ? -0.991 -18.797 10.508 1 98.56 7 THR B C 1
ATOM 2731 O O . THR B 1 7 ? -1.133 -17.797 11.234 1 98.56 7 THR B O 1
ATOM 2734 N N . LEU B 1 8 ? -0.014 -18.891 9.609 1 98.31 8 LEU B N 1
ATOM 2735 C CA . LEU B 1 8 ? 0.947 -17.797 9.422 1 98.31 8 LEU B CA 1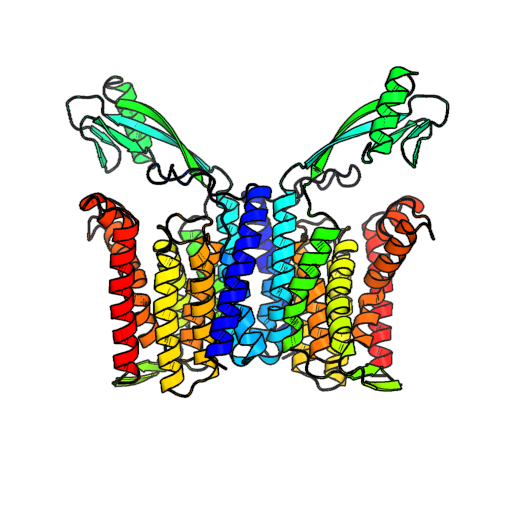
ATOM 2736 C C . LEU B 1 8 ? 0.246 -16.531 8.977 1 98.31 8 LEU B C 1
ATOM 2738 O O . LEU B 1 8 ? 0.567 -15.438 9.461 1 98.31 8 LEU B O 1
ATOM 2742 N N . SER B 1 9 ? -0.685 -16.641 8.047 1 98.81 9 SER B N 1
ATOM 2743 C CA . SER B 1 9 ? -1.426 -15.492 7.551 1 98.81 9 SER B CA 1
ATOM 2744 C C . SER B 1 9 ? -2.266 -14.859 8.656 1 98.81 9 SER B C 1
ATOM 2746 O O . SER B 1 9 ? -2.361 -13.633 8.742 1 98.81 9 SER B O 1
ATOM 2748 N N . THR B 1 10 ? -2.885 -15.711 9.5 1 98.88 10 THR B N 1
ATOM 2749 C CA . THR B 1 10 ? -3.695 -15.227 10.609 1 98.88 10 THR B CA 1
ATOM 2750 C C . THR B 1 10 ? -2.842 -14.438 11.602 1 98.88 10 THR B C 1
ATOM 2752 O O . THR B 1 10 ? -3.191 -13.312 11.977 1 98.88 10 THR B O 1
ATOM 2755 N N . VAL B 1 11 ? -1.732 -14.969 11.945 1 98.81 11 VAL B N 1
ATOM 2756 C CA . VAL B 1 11 ? -0.864 -14.367 12.953 1 98.81 11 VAL B CA 1
ATOM 2757 C C . VAL B 1 11 ? -0.251 -13.078 12.398 1 98.81 11 VAL B C 1
ATOM 2759 O O . VAL B 1 11 ? -0.222 -12.055 13.078 1 98.81 11 VAL B O 1
ATOM 2762 N N . THR B 1 12 ? 0.206 -13.141 11.164 1 98.81 12 THR B N 1
ATOM 2763 C CA . THR B 1 12 ? 0.81 -11.969 10.539 1 98.81 12 THR B CA 1
ATOM 2764 C C . THR B 1 12 ? -0.196 -10.828 10.453 1 98.81 12 THR B C 1
ATOM 2766 O O . THR B 1 12 ? 0.123 -9.688 10.789 1 98.81 12 THR B O 1
ATOM 2769 N N . SER B 1 13 ? -1.385 -11.148 9.992 1 98.88 13 SER B N 1
ATOM 2770 C CA . SER B 1 13 ? -2.426 -10.125 9.906 1 98.88 13 SER B CA 1
ATOM 2771 C C . SER B 1 13 ? -2.777 -9.57 11.281 1 98.88 13 SER B C 1
ATOM 2773 O O . SER B 1 13 ? -2.865 -8.352 11.453 1 98.88 13 SER B O 1
ATOM 2775 N N . ALA B 1 14 ? -2.961 -10.422 12.266 1 98.88 14 ALA B N 1
ATOM 2776 C CA . ALA B 1 14 ? -3.326 -9.984 13.609 1 98.88 14 ALA B CA 1
ATOM 2777 C C . ALA B 1 14 ? -2.262 -9.062 14.195 1 98.88 14 ALA B C 1
ATOM 2779 O O . ALA B 1 14 ? -2.58 -8.008 14.742 1 98.88 14 ALA B O 1
ATOM 2780 N N . VAL B 1 15 ? -1.018 -9.383 14.047 1 98.81 15 VAL B N 1
ATOM 2781 C CA . VAL B 1 15 ? 0.08 -8.625 14.633 1 98.81 15 VAL B CA 1
ATOM 2782 C C . VAL B 1 15 ? 0.236 -7.293 13.906 1 98.81 15 VAL B C 1
ATOM 2784 O O . VAL B 1 15 ? 0.343 -6.238 14.539 1 98.81 15 VAL B O 1
ATOM 2787 N N . THR B 1 16 ? 0.227 -7.328 12.609 1 98.81 16 THR B N 1
ATOM 2788 C CA . THR B 1 16 ? 0.469 -6.113 11.836 1 98.81 16 THR B CA 1
ATOM 2789 C C . THR B 1 16 ? -0.711 -5.152 11.953 1 98.81 16 THR B C 1
ATOM 2791 O O . THR B 1 16 ? -0.527 -3.936 11.977 1 98.81 16 THR B O 1
ATOM 2794 N N . VAL B 1 17 ? -1.921 -5.684 12.016 1 98.88 17 VAL B N 1
ATOM 2795 C CA . VAL B 1 17 ? -3.088 -4.828 12.203 1 98.88 17 VAL B CA 1
ATOM 2796 C C . VAL B 1 17 ? -3.02 -4.152 13.578 1 98.88 17 VAL B C 1
ATOM 2798 O O . VAL B 1 17 ? -3.375 -2.98 13.711 1 98.88 17 VAL B O 1
ATOM 2801 N N . GLY B 1 18 ? -2.598 -4.898 14.586 1 98.75 18 GLY B N 1
ATOM 2802 C CA . GLY B 1 18 ? -2.393 -4.293 15.898 1 98.75 18 GLY B CA 1
ATOM 2803 C C . GLY B 1 18 ? -1.404 -3.143 15.867 1 98.75 18 GLY B C 1
ATOM 2804 O O . GLY B 1 18 ? -1.646 -2.098 16.484 1 98.75 18 GLY B O 1
ATOM 2805 N N . LEU B 1 19 ? -0.339 -3.27 15.18 1 98.56 19 LEU B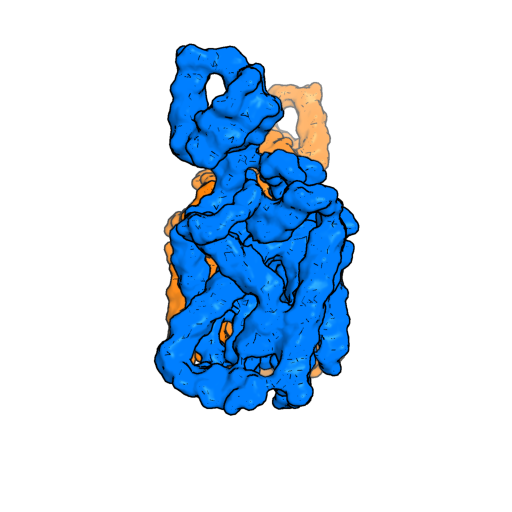 N 1
ATOM 2806 C CA . LEU B 1 19 ? 0.657 -2.215 15.039 1 98.56 19 LEU B CA 1
ATOM 2807 C C . LEU B 1 19 ? 0.09 -1.034 14.258 1 98.56 19 LEU B C 1
ATOM 2809 O O . LEU B 1 19 ? 0.318 0.122 14.617 1 98.56 19 LEU B O 1
ATOM 2813 N N . LEU B 1 20 ? -0.642 -1.354 13.18 1 98.69 20 LEU B N 1
ATOM 2814 C CA . LEU B 1 20 ? -1.228 -0.302 12.359 1 98.69 20 LEU B CA 1
ATOM 2815 C C . LEU B 1 20 ? -2.227 0.523 13.164 1 98.69 20 LEU B C 1
ATOM 2817 O O . LEU B 1 20 ? -2.309 1.742 12.992 1 98.69 20 LEU B O 1
ATOM 2821 N N . ARG B 1 21 ? -2.992 -0.154 13.977 1 98.12 21 ARG B N 1
ATOM 2822 C CA . ARG B 1 21 ? -3.93 0.546 14.852 1 98.12 21 ARG B CA 1
ATOM 2823 C C . ARG B 1 21 ? -3.223 1.632 15.656 1 98.12 21 ARG B C 1
ATOM 2825 O O . ARG B 1 21 ? -3.684 2.773 15.703 1 98.12 21 ARG B O 1
ATOM 2832 N N . LYS B 1 22 ? -2.104 1.324 16.188 1 97.44 22 LYS B N 1
ATOM 2833 C CA . LYS B 1 22 ? -1.321 2.254 17 1 97.44 22 LYS B CA 1
ATOM 2834 C C . LYS B 1 22 ? -0.814 3.422 16.156 1 97.44 22 LYS B C 1
ATOM 2836 O O . LYS B 1 22 ? -1.049 4.586 16.5 1 97.44 22 LYS B O 1
ATOM 2841 N N . TYR B 1 23 ? -0.236 3.158 15.078 1 97.62 23 TYR B N 1
ATOM 2842 C CA . TYR B 1 23 ? 0.458 4.191 14.312 1 97.62 23 TYR B CA 1
ATOM 2843 C C . TYR B 1 23 ? -0.531 5.051 13.539 1 97.62 23 TYR B C 1
ATOM 2845 O O . TYR B 1 23 ? -0.298 6.246 13.336 1 97.62 23 TYR B O 1
ATOM 2853 N N . MET B 1 24 ? -1.654 4.465 13.094 1 98 24 MET B N 1
ATOM 2854 C CA . MET B 1 24 ? -2.666 5.27 12.414 1 98 24 MET B CA 1
ATOM 2855 C C . MET B 1 24 ? -3.314 6.258 13.383 1 98 24 MET B C 1
ATOM 2857 O O . MET B 1 24 ? -3.666 7.371 12.992 1 98 24 MET B O 1
ATOM 2861 N N . ARG B 1 25 ? -3.447 5.84 14.602 1 95.56 25 ARG B N 1
ATOM 2862 C CA . ARG B 1 25 ? -3.936 6.762 15.617 1 95.56 25 ARG B CA 1
ATOM 2863 C C . ARG B 1 25 ? -2.945 7.902 15.852 1 95.56 25 ARG B C 1
ATOM 2865 O O . ARG B 1 25 ? -3.34 9.062 15.938 1 95.56 25 ARG B O 1
ATOM 2872 N N . GLU B 1 26 ? -1.716 7.516 15.906 1 94.94 26 GLU B N 1
ATOM 2873 C CA . GLU B 1 26 ? -0.673 8.516 16.109 1 94.94 26 GLU B CA 1
ATOM 2874 C C . GLU B 1 26 ? -0.596 9.477 14.922 1 94.94 26 GLU B C 1
ATOM 2876 O O . GLU B 1 26 ? -0.289 10.656 15.094 1 94.94 26 GLU B O 1
ATOM 2881 N N . ALA B 1 27 ? -0.917 9.031 13.75 1 95.62 27 ALA B N 1
ATOM 2882 C CA . ALA B 1 27 ? -0.879 9.844 12.531 1 95.62 27 ALA B CA 1
ATOM 2883 C C . ALA B 1 27 ? -2.193 10.594 12.328 1 95.62 27 ALA B C 1
ATOM 2885 O O . ALA B 1 27 ? -2.34 11.359 11.375 1 95.62 27 ALA B O 1
ATOM 2886 N N . ASN B 1 28 ? -3.164 10.352 13.156 1 93.88 28 ASN B N 1
ATOM 2887 C CA . ASN B 1 28 ? -4.504 10.914 13.062 1 93.88 28 ASN B CA 1
ATOM 2888 C C . ASN B 1 28 ? -5.18 10.547 11.75 1 93.88 28 ASN B C 1
ATOM 2890 O O . ASN B 1 28 ? -5.82 11.391 11.117 1 93.88 28 ASN B O 1
ATOM 2894 N N . VAL B 1 29 ? -4.891 9.359 11.297 1 95.75 29 VAL B N 1
ATOM 2895 C CA . VAL B 1 29 ? -5.594 8.758 10.164 1 95.75 29 VAL B CA 1
ATOM 2896 C C . VAL B 1 29 ? -6.812 7.988 10.672 1 95.75 29 VAL B C 1
ATOM 2898 O O . VAL B 1 29 ? -6.746 6.777 10.891 1 95.75 29 VAL B O 1
ATOM 2901 N N . VAL B 1 30 ? -7.867 8.703 10.773 1 92.81 30 VAL B N 1
ATOM 2902 C CA . VAL B 1 30 ? -9.062 8.188 11.445 1 92.81 30 VAL B CA 1
ATOM 2903 C C . VAL B 1 30 ? -10.297 8.492 10.609 1 92.81 30 VAL B C 1
ATOM 2905 O O . VAL B 1 30 ? -10.258 9.344 9.719 1 92.81 30 VAL B O 1
ATOM 2908 N N . ASP B 1 31 ? -11.258 7.727 10.836 1 85.38 31 ASP B N 1
ATOM 2909 C CA . ASP B 1 31 ? -12.531 7.93 10.148 1 85.38 31 ASP B CA 1
ATOM 2910 C C . ASP B 1 31 ? -13.25 9.164 10.688 1 85.38 31 ASP B C 1
ATOM 2912 O O . ASP B 1 31 ? -13.664 9.18 11.852 1 85.38 31 ASP B O 1
ATOM 2916 N N . ARG B 1 32 ? -13.102 10.609 9.953 1 62.75 32 ARG B N 1
ATOM 2917 C CA . ARG B 1 32 ? -13.773 11.828 10.383 1 62.75 32 ARG B CA 1
ATOM 2918 C C . ARG B 1 32 ? -15.133 11.969 9.711 1 62.75 32 ARG B C 1
ATOM 2920 O O . ARG B 1 32 ? -15.336 11.461 8.602 1 62.75 32 ARG B O 1
ATOM 2927 N N . PRO B 1 33 ? -16.203 12.375 9.75 1 56.31 33 PRO B N 1
ATOM 2928 C CA . PRO B 1 33 ? -17.656 12.617 9.75 1 56.31 33 PRO B CA 1
ATOM 2929 C C . PRO B 1 33 ? -18.469 11.352 9.5 1 56.31 33 PRO B C 1
ATOM 2931 O O . PRO B 1 33 ? -18.234 10.648 8.516 1 56.31 33 PRO B O 1
ATOM 2934 N N . ILE B 1 34 ? -18.734 10.75 10.391 1 51.22 34 ILE B N 1
ATOM 2935 C CA . ILE B 1 34 ? -19.547 9.539 10.5 1 51.22 34 ILE B CA 1
ATOM 2936 C C . ILE B 1 34 ? -21 9.875 10.211 1 51.22 34 ILE B C 1
ATOM 2938 O O . ILE B 1 34 ? -21.469 10.984 10.5 1 51.22 34 ILE B O 1
ATOM 2942 N N . VAL B 1 35 ? -21.609 9.258 9.102 1 50.62 35 VAL B N 1
ATOM 2943 C CA . VAL B 1 35 ? -23.062 9.18 9.117 1 50.62 35 VAL B CA 1
ATOM 2944 C C . VAL B 1 35 ? -23.562 9.164 10.555 1 50.62 35 VAL B C 1
ATOM 2946 O O . VAL B 1 35 ? -22.922 8.594 11.438 1 50.62 35 VAL B O 1
ATOM 2949 N N . THR B 1 36 ? -24.375 10.148 10.789 1 49.22 36 THR B N 1
ATOM 2950 C CA . THR B 1 36 ? -25.016 10.289 12.094 1 49.22 36 THR B CA 1
ATOM 2951 C C . THR B 1 36 ? -25.109 8.938 12.797 1 49.22 36 THR B C 1
ATOM 2953 O O . THR B 1 36 ? -24.844 8.828 13.992 1 49.22 36 THR B O 1
ATOM 2956 N N . GLU B 1 37 ? -25.375 7.961 11.984 1 52.66 37 GLU B N 1
ATOM 2957 C CA . GLU B 1 37 ? -25.625 6.648 12.57 1 52.66 37 GLU B CA 1
ATOM 2958 C C . GLU B 1 37 ? -24.344 6.016 13.094 1 52.66 37 GLU B C 1
ATOM 2960 O O . GLU B 1 37 ? -24.375 5.137 13.953 1 52.66 37 GLU B O 1
ATOM 2965 N N . HIS B 1 38 ? -23.188 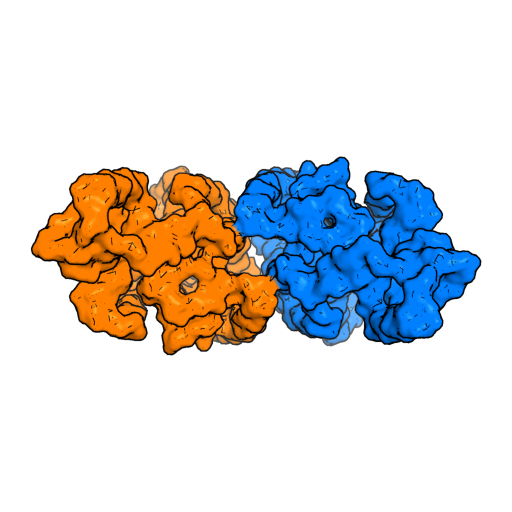6.672 12.648 1 59.44 38 HIS B N 1
ATOM 2966 C CA . HIS B 1 38 ? -21.922 6.074 13.062 1 59.44 38 HIS B CA 1
ATOM 2967 C C . HIS B 1 38 ? -21.109 7.047 13.898 1 59.44 38 HIS B C 1
ATOM 2969 O O . HIS B 1 38 ? -19.891 6.895 14.023 1 59.44 38 HIS B O 1
ATOM 2975 N N . ALA B 1 39 ? -21.812 7.949 14.438 1 59.62 39 ALA B N 1
ATOM 2976 C CA . ALA B 1 39 ? -21.141 9.016 15.172 1 59.62 39 ALA B CA 1
ATOM 2977 C C . ALA B 1 39 ? -20.312 8.453 16.328 1 59.62 39 ALA B C 1
ATOM 2979 O O . ALA B 1 39 ? -19.266 8.992 16.656 1 59.62 39 ALA B O 1
ATOM 2980 N N . HIS B 1 40 ? -20.844 7.359 16.859 1 63.47 40 HIS B N 1
ATOM 2981 C CA . HIS B 1 40 ? -20.172 6.77 18 1 63.47 40 HIS B CA 1
ATOM 2982 C C . HIS B 1 40 ? -18.844 6.137 17.594 1 63.47 40 HIS B C 1
ATOM 2984 O O . HIS B 1 40 ? -18.016 5.816 18.453 1 63.47 40 HIS B O 1
ATOM 2990 N N . LYS B 1 41 ? -18.656 6.086 16.359 1 69.12 41 LYS B N 1
ATOM 2991 C CA . LYS B 1 41 ? -17.422 5.461 15.883 1 69.12 41 LYS B CA 1
ATOM 2992 C C . LYS B 1 41 ? -16.438 6.508 15.367 1 69.12 41 LYS B C 1
ATOM 2994 O O . LYS B 1 41 ? -15.461 6.168 14.695 1 69.12 41 LYS B O 1
ATOM 2999 N N . SER B 1 42 ? -16.688 7.668 15.641 1 74.5 42 SER B N 1
ATOM 3000 C CA . SER B 1 42 ? -15.812 8.758 15.195 1 74.5 42 SER B CA 1
ATOM 3001 C C . SER B 1 42 ? -14.414 8.625 15.797 1 74.5 42 SER B C 1
ATOM 3003 O O . SER B 1 42 ? -14.266 8.312 16.984 1 74.5 42 SER B O 1
ATOM 3005 N N . GLY B 1 43 ? -13.398 8.664 14.945 1 84.88 43 GLY B N 1
ATOM 3006 C CA . GLY B 1 43 ? -12.031 8.625 15.43 1 84.88 43 GLY B CA 1
ATOM 3007 C C . GLY B 1 43 ? -11.383 7.258 15.289 1 84.88 43 GLY B C 1
ATOM 3008 O O . GLY B 1 43 ? -10.227 7.07 15.672 1 84.88 43 GLY B O 1
ATOM 3009 N N . MET B 1 44 ? -12.148 6.363 14.695 1 92.38 44 MET B N 1
ATOM 3010 C CA . MET B 1 44 ? -11.633 5.012 14.5 1 92.38 44 MET B CA 1
ATOM 3011 C C . MET B 1 44 ? -10.508 5.004 13.469 1 92.38 44 MET B C 1
ATOM 3013 O O . MET B 1 44 ? -10.664 5.539 12.375 1 92.38 44 MET B O 1
ATOM 3017 N N . PRO B 1 45 ? -9.328 4.488 13.898 1 97.06 45 PRO B N 1
ATOM 3018 C CA . PRO B 1 45 ? -8.266 4.371 12.891 1 97.06 45 PRO B CA 1
ATOM 3019 C C . PRO B 1 45 ? -8.703 3.559 11.672 1 97.06 45 PRO B C 1
ATOM 3021 O O . PRO B 1 45 ? -9.477 2.607 11.805 1 97.06 45 PRO B O 1
ATOM 3024 N N . ILE B 1 46 ? -8.211 3.918 10.516 1 97.25 46 ILE B N 1
ATOM 3025 C CA . ILE B 1 46 ? -8.555 3.207 9.289 1 97.25 46 ILE B CA 1
ATOM 3026 C C . ILE B 1 46 ? -7.285 2.689 8.617 1 97.25 46 ILE B C 1
ATOM 3028 O O . ILE B 1 46 ? -6.195 2.77 9.188 1 97.25 46 ILE B O 1
ATOM 3032 N N . MET B 1 47 ? -7.422 2.031 7.488 1 98.5 47 MET B N 1
ATOM 3033 C CA . MET B 1 47 ? -6.375 1.467 6.641 1 98.5 47 MET B CA 1
ATOM 3034 C C . MET B 1 47 ? -5.793 0.203 7.266 1 98.5 47 MET B C 1
ATOM 3036 O O . MET B 1 47 ? -4.633 -0.13 7.035 1 98.5 47 MET B O 1
ATOM 3040 N N . GLY B 1 48 ? -6.551 -0.453 8.07 1 98.69 48 GLY B N 1
ATOM 3041 C CA . GLY B 1 48 ? -6.156 -1.759 8.578 1 98.69 48 GLY B CA 1
ATOM 3042 C C . GLY B 1 48 ? -5.941 -2.781 7.477 1 98.69 48 GLY B C 1
ATOM 3043 O O . GLY B 1 48 ? -5.305 -3.814 7.695 1 98.69 48 GLY B O 1
ATOM 3044 N N . GLY B 1 49 ? -6.461 -2.461 6.293 1 98.81 49 GLY B N 1
ATOM 3045 C CA . GLY B 1 49 ? -6.316 -3.326 5.133 1 98.81 49 GLY B CA 1
ATOM 3046 C C . GLY B 1 49 ? -4.867 -3.607 4.777 1 98.81 49 GLY B C 1
ATOM 3047 O O . GLY B 1 49 ? -4.562 -4.621 4.145 1 98.81 49 GLY B O 1
ATOM 3048 N N . LEU B 1 50 ? -3.932 -2.73 5.172 1 98.94 50 LEU B N 1
ATOM 3049 C CA . LEU B 1 50 ? -2.508 -2.957 4.953 1 98.94 50 LEU B CA 1
ATOM 3050 C C . LEU B 1 50 ? -2.039 -4.215 5.68 1 98.94 50 LEU B C 1
ATOM 3052 O O . LEU B 1 50 ? -1.162 -4.93 5.188 1 98.94 50 LEU B O 1
ATOM 3056 N N . GLY B 1 51 ? -2.594 -4.426 6.844 1 98.94 51 GLY B N 1
ATOM 3057 C CA . GLY B 1 51 ? -2.283 -5.648 7.566 1 98.94 51 GLY B CA 1
ATOM 3058 C C . GLY B 1 51 ? -2.838 -6.895 6.902 1 98.94 51 GLY B C 1
ATOM 3059 O O . GLY B 1 51 ? -2.203 -7.949 6.922 1 98.94 51 GLY B O 1
ATOM 3060 N N . ILE B 1 52 ? -4.031 -6.766 6.309 1 98.94 52 ILE B N 1
ATOM 3061 C CA . ILE B 1 52 ? -4.637 -7.867 5.57 1 98.94 52 ILE B CA 1
ATOM 3062 C C . ILE B 1 52 ? -3.744 -8.25 4.391 1 98.94 52 ILE B C 1
ATOM 3064 O O . ILE B 1 52 ? -3.537 -9.438 4.121 1 98.94 52 ILE B O 1
ATOM 3068 N N . LEU B 1 53 ? -3.213 -7.23 3.713 1 98.94 53 LEU B N 1
ATOM 3069 C CA . LEU B 1 53 ? -2.279 -7.473 2.619 1 98.94 53 LEU B CA 1
ATOM 3070 C C . LEU B 1 53 ? -1.083 -8.289 3.096 1 98.94 53 LEU B C 1
ATOM 3072 O O . LEU B 1 53 ? -0.707 -9.273 2.457 1 98.94 53 LEU B O 1
ATOM 3076 N N . LEU B 1 54 ? -0.466 -7.883 4.203 1 98.88 54 LEU B N 1
ATOM 3077 C CA . LEU B 1 54 ? 0.735 -8.547 4.695 1 98.88 54 LEU B CA 1
ATOM 3078 C C . LEU B 1 54 ? 0.422 -9.977 5.141 1 98.88 54 LEU B C 1
ATOM 3080 O O . LEU B 1 54 ? 1.216 -10.891 4.91 1 98.88 54 LEU B O 1
ATOM 3084 N N . GLY B 1 55 ? -0.727 -10.148 5.777 1 98.88 55 GLY B N 1
ATOM 3085 C CA . GLY B 1 55 ? -1.152 -11.492 6.117 1 98.88 55 GLY B CA 1
ATOM 3086 C C . GLY B 1 55 ? -1.353 -12.383 4.898 1 98.88 55 GLY B C 1
ATOM 3087 O O . GLY B 1 55 ? -0.909 -13.531 4.879 1 98.88 55 GLY B O 1
ATOM 3088 N N . THR B 1 56 ? -2.002 -11.852 3.869 1 98.81 56 THR B N 1
ATOM 3089 C CA . THR B 1 56 ? -2.297 -12.602 2.656 1 98.81 56 THR B CA 1
ATOM 3090 C C . THR B 1 56 ? -1.008 -12.984 1.932 1 98.81 56 THR B C 1
ATOM 3092 O O . THR B 1 56 ? -0.916 -14.062 1.346 1 98.81 56 THR B O 1
ATOM 3095 N N . ALA B 1 57 ? 0.004 -12.109 1.967 1 98.56 57 ALA B N 1
ATOM 3096 C CA . ALA B 1 57 ? 1.255 -12.328 1.247 1 98.56 57 ALA B CA 1
ATOM 3097 C C . ALA B 1 57 ? 2.162 -13.289 2.012 1 98.56 57 ALA B C 1
ATOM 3099 O O . ALA B 1 57 ? 2.947 -14.023 1.407 1 98.56 57 ALA B O 1
ATOM 3100 N N . SER B 1 58 ? 2.057 -13.367 3.318 1 98.06 58 SER B N 1
ATOM 3101 C CA . SER B 1 58 ? 2.984 -14.125 4.145 1 98.06 58 SER B CA 1
ATOM 3102 C C . SER B 1 58 ? 2.861 -15.625 3.879 1 98.06 58 SER B C 1
ATOM 3104 O O . SER B 1 58 ? 3.869 -16.328 3.746 1 98.06 58 SER B O 1
ATOM 3106 N N . GLY B 1 59 ? 1.623 -16.109 3.775 1 95.81 59 GLY B N 1
ATOM 3107 C CA . GLY B 1 59 ? 1.396 -17.516 3.557 1 95.81 59 GLY B CA 1
ATOM 3108 C C . GLY B 1 59 ? 2.033 -18.031 2.281 1 95.81 59 GLY B C 1
ATOM 3109 O O . GLY B 1 59 ? 2.871 -18.938 2.322 1 95.81 59 GLY B O 1
ATOM 3110 N N . PRO B 1 60 ? 1.692 -17.406 1.18 1 95.62 60 PRO B N 1
ATOM 3111 C CA . PRO B 1 60 ? 2.221 -17.828 -0.116 1 95.62 60 PRO B CA 1
ATOM 3112 C C . PRO B 1 60 ? 3.744 -17.75 -0.19 1 95.62 60 PRO B C 1
ATOM 3114 O O . PRO B 1 60 ? 4.379 -18.562 -0.868 1 95.62 60 PRO B O 1
ATOM 3117 N N . LEU B 1 61 ? 4.391 -16.781 0.46 1 95.62 61 LEU B N 1
ATOM 3118 C CA . LEU B 1 61 ? 5.848 -16.688 0.477 1 95.62 61 LEU B CA 1
ATOM 3119 C C . LEU B 1 61 ? 6.465 -17.938 1.099 1 95.62 61 LEU B C 1
ATOM 3121 O O . LEU B 1 61 ? 7.547 -18.359 0.692 1 95.62 61 LEU B O 1
ATOM 3125 N N . LEU B 1 62 ? 5.754 -18.547 1.993 1 90.31 62 LEU B N 1
ATOM 3126 C CA . LEU B 1 62 ? 6.246 -19.734 2.676 1 90.31 62 LEU B CA 1
ATOM 3127 C C . LEU B 1 62 ? 5.863 -21 1.911 1 90.31 62 LEU B C 1
ATOM 3129 O O . LEU B 1 62 ? 6.648 -21.953 1.84 1 90.31 62 LEU B O 1
ATOM 3133 N N . ALA B 1 63 ? 4.711 -21.031 1.295 1 86 63 ALA B N 1
ATOM 3134 C CA . ALA B 1 63 ? 4.121 -22.281 0.806 1 86 63 ALA B CA 1
ATOM 3135 C C . ALA B 1 63 ? 4.371 -22.453 -0.689 1 86 63 ALA B C 1
ATOM 3137 O O . ALA B 1 63 ? 4.961 -23.453 -1.113 1 86 63 ALA B O 1
ATOM 3138 N N . SER B 1 64 ? 3.846 -21.469 -1.439 1 89 64 SER B N 1
ATOM 3139 C CA . SER B 1 64 ? 3.926 -21.609 -2.889 1 89 64 SER B CA 1
ATOM 3140 C C . SER B 1 64 ? 3.967 -20.25 -3.578 1 89 64 SER B C 1
ATOM 3142 O O . SER B 1 64 ? 3.027 -19.453 -3.461 1 89 64 SER B O 1
ATOM 3144 N N . ILE B 1 65 ? 4.988 -20.109 -4.453 1 91.25 65 ILE B N 1
ATOM 3145 C CA . ILE B 1 65 ? 5.113 -18.859 -5.195 1 91.25 65 ILE B CA 1
ATOM 3146 C C . ILE B 1 65 ? 3.996 -18.766 -6.227 1 91.25 65 ILE B C 1
ATOM 3148 O O . ILE B 1 65 ? 3.678 -17.672 -6.699 1 91.25 65 ILE B O 1
ATOM 3152 N N . GLN B 1 66 ? 3.336 -19.922 -6.535 1 94.69 66 GLN B N 1
ATOM 3153 C CA . GLN B 1 66 ? 2.244 -19.953 -7.504 1 94.69 66 GLN B CA 1
ATOM 3154 C C . GLN B 1 66 ? 1.007 -19.25 -6.957 1 94.69 66 GLN B C 1
ATOM 3156 O O . GLN B 1 66 ? 0.081 -18.938 -7.707 1 94.69 66 GLN B O 1
ATOM 3161 N N . ALA B 1 67 ? 1.034 -18.922 -5.664 1 96.75 67 ALA B N 1
ATOM 3162 C CA . ALA B 1 67 ? -0.104 -18.266 -5.023 1 96.75 67 ALA B CA 1
ATOM 3163 C C . ALA B 1 67 ? 0.067 -16.75 -5.023 1 96.75 67 ALA B C 1
ATOM 3165 O O . ALA B 1 67 ? -0.826 -16.016 -4.59 1 96.75 67 ALA B O 1
ATOM 3166 N N . LEU B 1 68 ? 1.116 -16.219 -5.625 1 98.06 68 LEU B N 1
ATOM 3167 C CA . LEU B 1 68 ? 1.452 -14.805 -5.508 1 98.06 68 LEU B CA 1
ATOM 3168 C C . LEU B 1 68 ? 0.793 -13.992 -6.621 1 98.06 68 LEU B C 1
ATOM 3170 O O . LEU B 1 68 ? 0.443 -12.828 -6.422 1 98.06 68 LEU B O 1
ATOM 3174 N N . PRO B 1 69 ? 0.538 -14.602 -7.805 1 98.31 69 PRO B N 1
ATOM 3175 C CA . PRO B 1 69 ? 0.051 -13.789 -8.914 1 98.31 69 PRO B CA 1
ATOM 3176 C C . PRO B 1 69 ? -1.276 -13.102 -8.609 1 98.31 69 PRO B C 1
ATOM 3178 O O . PRO B 1 69 ? -1.437 -11.906 -8.883 1 98.31 69 PRO B O 1
ATOM 3181 N N . PRO B 1 70 ? -2.275 -13.789 -7.961 1 98.69 70 PRO B N 1
ATOM 3182 C CA . PRO B 1 70 ? -3.521 -13.078 -7.664 1 98.69 70 PRO B CA 1
ATOM 3183 C C . PRO B 1 70 ? -3.316 -11.898 -6.715 1 98.69 70 PRO B C 1
A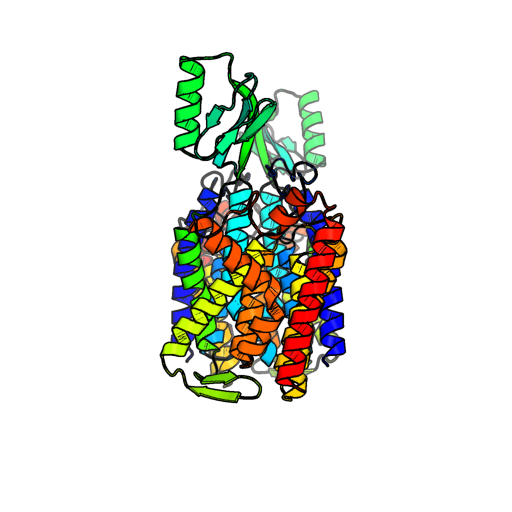TOM 3185 O O . PRO B 1 70 ? -4.027 -10.898 -6.809 1 98.69 70 PRO B O 1
ATOM 3188 N N . ILE B 1 71 ? -2.379 -11.984 -5.793 1 98.75 71 ILE B N 1
ATOM 3189 C CA . ILE B 1 71 ? -2.088 -10.906 -4.852 1 98.75 71 ILE B CA 1
ATOM 3190 C C . ILE B 1 71 ? -1.513 -9.711 -5.605 1 98.75 71 ILE B C 1
ATOM 3192 O O . ILE B 1 71 ? -1.968 -8.578 -5.422 1 98.75 71 ILE B O 1
ATOM 3196 N N . ALA B 1 72 ? -0.524 -9.984 -6.484 1 98.69 72 ALA B N 1
ATOM 3197 C CA . ALA B 1 72 ? 0.126 -8.93 -7.254 1 98.69 72 ALA B CA 1
ATOM 3198 C C . ALA B 1 72 ? -0.872 -8.227 -8.172 1 98.69 72 ALA B C 1
ATOM 3200 O O . ALA B 1 72 ? -0.823 -7 -8.328 1 98.69 72 ALA B O 1
ATOM 3201 N N . SER B 1 73 ? -1.789 -9 -8.758 1 98.75 73 SER B N 1
ATOM 3202 C CA . SER B 1 73 ? -2.74 -8.43 -9.703 1 98.75 73 SER B CA 1
ATOM 3203 C C . SER B 1 73 ? -3.785 -7.574 -8.992 1 98.75 73 SER B C 1
ATOM 3205 O O . SER B 1 73 ? -4.461 -6.758 -9.625 1 98.75 73 SER B O 1
ATOM 3207 N N . ALA B 1 74 ? -3.918 -7.738 -7.648 1 98.88 74 ALA B N 1
ATOM 3208 C CA . ALA B 1 74 ? -4.914 -7.008 -6.867 1 98.88 74 ALA B CA 1
ATOM 3209 C C . ALA B 1 74 ? -4.332 -5.715 -6.309 1 98.88 74 ALA B C 1
ATOM 3211 O O . ALA B 1 74 ? -5.066 -4.863 -5.797 1 98.88 74 ALA B O 1
ATOM 3212 N N . LEU B 1 75 ? -3.035 -5.48 -6.449 1 98.88 75 LEU B N 1
ATOM 3213 C CA . LEU B 1 75 ? -2.342 -4.352 -5.836 1 98.88 75 LEU B CA 1
ATOM 3214 C C . LEU B 1 75 ? -2.885 -3.027 -6.363 1 98.88 75 LEU B C 1
ATOM 3216 O O . LEU B 1 75 ? -3.064 -2.076 -5.598 1 98.88 75 LEU B O 1
ATOM 3220 N N . PRO B 1 76 ? -3.182 -2.92 -7.688 1 98.88 76 PRO B N 1
ATOM 3221 C CA . PRO B 1 76 ? -3.717 -1.639 -8.148 1 98.88 76 PRO B CA 1
ATOM 3222 C C . PRO B 1 76 ? -5.031 -1.267 -7.469 1 98.88 76 PRO B C 1
ATOM 3224 O O . PRO B 1 76 ? -5.285 -0.088 -7.207 1 98.88 76 PRO B O 1
ATOM 3227 N N . MET B 1 77 ? -5.855 -2.264 -7.207 1 98.94 77 MET B N 1
ATOM 3228 C CA . MET B 1 77 ? -7.113 -1.991 -6.52 1 98.94 77 MET B CA 1
ATOM 3229 C C . MET B 1 77 ? -6.863 -1.537 -5.086 1 98.94 77 MET B C 1
ATOM 3231 O O . MET B 1 77 ? -7.59 -0.694 -4.559 1 98.94 77 MET B O 1
ATOM 3235 N N . MET B 1 78 ? -5.883 -2.123 -4.422 1 98.81 78 MET B N 1
ATOM 3236 C CA . MET B 1 78 ? -5.508 -1.678 -3.084 1 98.81 78 MET B CA 1
ATOM 3237 C C . MET B 1 78 ? -5.035 -0.227 -3.105 1 98.81 78 MET B C 1
ATOM 3239 O O . MET B 1 78 ? -5.387 0.557 -2.221 1 98.81 78 MET B O 1
ATOM 3243 N N . VAL B 1 79 ? -4.215 0.15 -4.121 1 98.88 79 VAL B N 1
ATOM 3244 C CA . VAL B 1 79 ? -3.699 1.51 -4.242 1 98.88 79 VAL B CA 1
ATOM 3245 C C . VAL B 1 79 ? -4.859 2.486 -4.426 1 98.88 79 VAL B C 1
ATOM 3247 O O . VAL B 1 79 ? -4.859 3.572 -3.842 1 98.88 79 VAL B O 1
ATOM 3250 N N . LEU B 1 80 ? -5.836 2.086 -5.219 1 98.69 80 LEU B N 1
ATOM 3251 C CA . LEU B 1 80 ? -7.031 2.912 -5.363 1 98.69 80 LEU B CA 1
ATOM 3252 C C . LEU B 1 80 ? -7.738 3.084 -4.023 1 98.69 80 LEU B C 1
ATOM 3254 O O . LEU B 1 80 ? -8.242 4.168 -3.717 1 98.69 80 LEU B O 1
ATOM 3258 N N . GLY B 1 81 ? -7.797 1.997 -3.246 1 98.56 81 GLY B N 1
ATOM 3259 C CA . GLY B 1 81 ? -8.375 2.068 -1.911 1 98.56 81 GLY B CA 1
ATOM 3260 C C . GLY B 1 81 ? -7.617 3.006 -0.988 1 98.56 81 GLY B C 1
ATOM 3261 O O . GLY B 1 81 ? -8.227 3.732 -0.2 1 98.56 81 GLY B O 1
ATOM 3262 N N . ILE B 1 82 ? -6.305 3.006 -1.088 1 98.81 82 ILE B N 1
ATOM 3263 C CA . ILE B 1 82 ? -5.473 3.902 -0.296 1 98.81 82 ILE B CA 1
ATOM 3264 C C . ILE B 1 82 ? -5.785 5.352 -0.659 1 98.81 82 ILE B C 1
ATOM 3266 O O . ILE B 1 82 ? -5.973 6.195 0.224 1 98.81 82 ILE B O 1
ATOM 3270 N N . VAL B 1 83 ? -5.875 5.625 -1.93 1 98.25 83 VAL B N 1
ATOM 3271 C CA . VAL B 1 83 ? -6.168 6.973 -2.412 1 98.25 83 VAL B CA 1
ATOM 3272 C C . VAL B 1 83 ? -7.523 7.43 -1.882 1 98.25 83 VAL B C 1
ATOM 3274 O O . VAL B 1 83 ? -7.66 8.562 -1.408 1 98.25 83 VAL B O 1
ATOM 3277 N N . ASP B 1 84 ? -8.492 6.574 -1.901 1 97.25 84 ASP B N 1
ATOM 3278 C CA . ASP B 1 84 ? -9.828 6.91 -1.434 1 97.25 84 ASP B CA 1
ATOM 3279 C C . ASP B 1 84 ? -9.828 7.211 0.064 1 97.25 84 ASP B C 1
ATOM 3281 O O . ASP B 1 84 ? -10.477 8.156 0.513 1 97.25 84 ASP B O 1
ATOM 3285 N N . ASP B 1 85 ? -9.148 6.379 0.822 1 97.06 85 ASP B N 1
ATOM 3286 C CA . ASP B 1 85 ? -9.047 6.602 2.262 1 97.06 85 ASP B CA 1
ATOM 3287 C C . ASP B 1 85 ? -8.398 7.949 2.562 1 97.06 85 ASP B C 1
ATOM 3289 O O . ASP B 1 85 ? -8.828 8.664 3.471 1 97.06 85 ASP B O 1
ATOM 3293 N N . LEU B 1 86 ? -7.391 8.312 1.764 1 97.31 86 LEU B N 1
ATOM 3294 C CA . LEU B 1 86 ? -6.668 9.562 1.992 1 97.31 86 LEU B CA 1
ATOM 3295 C C . LEU B 1 86 ? -7.516 10.758 1.59 1 97.31 86 LEU B C 1
ATOM 3297 O O . LEU B 1 86 ? -7.504 11.789 2.268 1 97.31 86 LEU B O 1
ATOM 3301 N N . LEU B 1 87 ? -8.234 10.641 0.512 1 96.19 87 LEU B N 1
ATOM 3302 C CA . LEU B 1 87 ? -9.164 11.688 0.12 1 96.19 87 LEU B CA 1
ATOM 3303 C C . LEU B 1 87 ? -10.203 11.93 1.208 1 96.19 87 LEU B C 1
ATOM 3305 O O . LEU B 1 87 ? -10.586 13.07 1.468 1 96.19 87 LEU B O 1
ATOM 3309 N N . GLY B 1 88 ? -10.555 10.867 1.854 1 92.94 88 GLY B N 1
ATOM 3310 C CA . GLY B 1 88 ? -11.609 10.922 2.855 1 92.94 88 GLY B CA 1
ATOM 3311 C C . GLY B 1 88 ? -11.18 11.609 4.137 1 92.94 88 GLY B C 1
ATOM 3312 O O . GLY B 1 88 ? -12.016 11.914 4.992 1 92.94 88 GLY B O 1
ATOM 3313 N N . LEU B 1 89 ? -9.898 11.891 4.227 1 91.25 89 LEU B N 1
ATOM 3314 C CA . LEU B 1 89 ? -9.422 12.633 5.387 1 91.25 89 LEU B CA 1
ATOM 3315 C C . LEU B 1 89 ? -9.789 14.109 5.277 1 91.25 89 LEU B C 1
ATOM 3317 O O . LEU B 1 89 ? -9.734 14.844 6.266 1 91.25 89 LEU B O 1
ATOM 3321 N N . GLN B 1 90 ? -10.164 14.477 4.02 1 89.31 90 GLN B N 1
ATOM 3322 C CA . GLN B 1 90 ? -10.562 15.852 3.766 1 89.31 90 GLN B CA 1
ATOM 3323 C C . GLN B 1 90 ? -12.078 16 3.795 1 89.31 90 GLN B C 1
ATOM 3325 O O . GLN B 1 90 ? -12.805 15.062 3.49 1 89.31 90 GLN B O 1
ATOM 3330 N N . VAL B 1 91 ? -12.477 17.203 4.152 1 82.75 91 VAL B N 1
ATOM 3331 C CA . VAL B 1 91 ? -13.898 17.516 4.156 1 82.75 91 VAL B CA 1
ATOM 3332 C C . VAL B 1 91 ? -14.289 18.141 2.816 1 82.75 91 VAL B C 1
ATOM 3334 O O . VAL B 1 91 ? -13.664 19.109 2.363 1 82.75 91 VAL B O 1
ATOM 3337 N N . GLU B 1 92 ? -15.188 17.516 2.195 1 81.81 92 GLU B N 1
ATOM 3338 C CA . GLU B 1 92 ? -15.672 18.047 0.922 1 81.81 92 GLU B CA 1
ATOM 3339 C C . GLU B 1 92 ? -16.656 19.203 1.136 1 81.81 92 GLU B C 1
ATOM 3341 O O . GLU B 1 92 ? -16.562 20.234 0.464 1 81.81 92 GLU B O 1
ATOM 3346 N N . GLU B 1 93 ? -17.578 18.906 2.031 1 79.69 93 GLU B N 1
ATOM 3347 C CA . GLU B 1 93 ? -18.609 19.906 2.305 1 79.69 93 GLU B CA 1
ATOM 3348 C C . GLU B 1 93 ? -19.266 19.672 3.664 1 79.69 93 GLU B C 1
ATOM 3350 O O . GLU B 1 93 ? -19.188 18.562 4.211 1 79.69 93 GLU B O 1
ATOM 3355 N N . PHE B 1 94 ? -19.812 20.688 4.188 1 81.69 94 PHE B N 1
ATOM 3356 C CA . PHE B 1 94 ? -20.641 20.609 5.387 1 81.69 94 PHE B CA 1
ATOM 3357 C C . PHE B 1 94 ? -22.125 20.609 5.027 1 81.69 94 PHE B C 1
ATOM 3359 O O . PHE B 1 94 ? -22.609 21.578 4.445 1 81.69 94 PHE B O 1
ATOM 3366 N N . GLN B 1 95 ? -22.75 19.5 5.305 1 80.12 95 GLN B N 1
ATOM 3367 C CA . GLN B 1 95 ? -24.172 19.391 5.012 1 80.12 95 GLN B CA 1
ATOM 3368 C C . GLN B 1 95 ? -25.016 19.766 6.227 1 80.12 95 GLN B C 1
ATOM 3370 O O . GLN B 1 95 ? -24.734 19.328 7.344 1 80.12 95 GLN B O 1
ATOM 3375 N N . LYS B 1 96 ? -26.031 20.562 5.977 1 84.56 96 LYS B N 1
ATOM 3376 C CA . LYS B 1 96 ? -26.938 20.969 7.051 1 84.56 96 LYS B CA 1
ATOM 3377 C C . LYS B 1 96 ? -27.891 19.844 7.438 1 84.56 96 LYS B C 1
ATOM 3379 O O . LYS B 1 96 ? -28.328 19.078 6.578 1 84.56 96 LYS B O 1
ATOM 3384 N N . VAL B 1 97 ? -28.094 19.641 8.648 1 86.5 97 VAL B N 1
ATOM 3385 C CA . VAL B 1 97 ? -29.109 18.75 9.18 1 86.5 97 VAL B CA 1
ATOM 3386 C C . VAL B 1 97 ? -30.328 19.562 9.625 1 86.5 97 VAL B C 1
ATOM 3388 O O . VAL B 1 97 ? -30.188 20.516 10.391 1 86.5 97 VAL B O 1
ATOM 3391 N N . VAL B 1 98 ? -31.484 19.141 9.078 1 88.56 98 VAL B N 1
ATOM 3392 C CA . VAL B 1 98 ? -32.688 19.906 9.375 1 88.56 98 VAL B CA 1
ATOM 3393 C C . VAL B 1 98 ? -33.719 19.016 10.062 1 88.56 98 VAL B C 1
ATOM 3395 O O . VAL B 1 98 ? -33.688 17.797 9.914 1 88.56 98 VAL B O 1
ATOM 3398 N N . ARG B 1 99 ? -34.5 19.609 10.789 1 91.31 99 ARG B N 1
ATOM 3399 C CA . ARG B 1 99 ? -35.594 18.938 11.477 1 91.31 99 ARG B CA 1
ATOM 3400 C C . ARG B 1 99 ? -36.938 19.609 11.156 1 91.31 99 ARG B C 1
ATOM 3402 O O . ARG B 1 99 ? -37.031 20.844 11.117 1 91.31 99 ARG B O 1
ATOM 3409 N N . ASN B 1 100 ? -37.875 18.75 10.875 1 89.69 100 ASN B N 1
ATOM 3410 C CA . ASN B 1 100 ? -39.219 19.25 10.703 1 89.69 100 ASN B CA 1
ATOM 3411 C C . ASN B 1 100 ? -39.844 19.625 12.039 1 89.69 100 ASN B C 1
ATOM 3413 O O . ASN B 1 100 ? -40.188 18.766 12.844 1 89.69 100 ASN B O 1
ATOM 3417 N N . VAL B 1 101 ? -40.062 20.844 12.164 1 90.31 101 VAL B N 1
ATOM 3418 C CA . VAL B 1 101 ? -40.625 21.297 13.438 1 90.31 101 VAL B CA 1
ATOM 3419 C C . VAL B 1 101 ? -42.094 21.703 13.242 1 90.31 101 VAL B C 1
ATOM 3421 O O . VAL B 1 101 ? -42.719 22.234 14.156 1 90.31 101 VAL B O 1
ATOM 3424 N N . SER B 1 102 ? -42.562 21.438 12.086 1 89 102 SER B N 1
ATOM 3425 C CA . SER B 1 102 ? -43.938 21.734 11.828 1 89 102 SER B CA 1
ATOM 3426 C C . SER B 1 102 ? -44.844 20.547 12.164 1 89 102 SER B C 1
ATOM 3428 O O . SER B 1 102 ? -44.344 19.484 12.531 1 89 102 SER B O 1
ATOM 3430 N N . ASN B 1 103 ? -46.219 20.797 12.141 1 89.06 103 ASN B N 1
ATOM 3431 C CA . ASN B 1 103 ? -47.188 19.734 12.438 1 89.06 103 ASN B CA 1
ATOM 3432 C C . ASN B 1 103 ? -47.625 19.016 11.172 1 89.06 103 ASN B C 1
ATOM 3434 O O . ASN B 1 103 ? -48.5 18.172 11.211 1 89.06 103 ASN B O 1
ATOM 3438 N N . ARG B 1 104 ? -47.062 19.328 10.023 1 90.19 104 ARG B N 1
ATOM 3439 C CA . ARG B 1 104 ? -47.375 18.703 8.742 1 90.19 104 ARG B CA 1
ATOM 3440 C C . ARG B 1 104 ? -46.094 18.125 8.094 1 90.19 104 ARG B C 1
ATOM 3442 O O . ARG B 1 104 ? -45 18.578 8.383 1 90.19 104 ARG B O 1
ATOM 3449 N N . PRO B 1 105 ? -46.344 17.094 7.301 1 90.12 105 PRO B N 1
ATOM 3450 C CA . PRO B 1 105 ? -45.188 16.562 6.555 1 90.12 105 PRO B CA 1
ATOM 3451 C C . PRO B 1 105 ? -44.625 17.562 5.551 1 90.12 105 PRO B C 1
ATOM 3453 O O . PRO B 1 105 ? -45.375 18.312 4.93 1 90.12 105 PRO B O 1
ATOM 3456 N N . ILE B 1 106 ? -43.281 17.656 5.555 1 88.12 106 ILE B N 1
ATOM 3457 C CA . ILE B 1 106 ? -42.594 18.578 4.637 1 88.12 106 ILE B CA 1
ATOM 3458 C C . ILE B 1 106 ? -41.781 17.766 3.629 1 88.12 106 ILE B C 1
ATOM 3460 O O . ILE B 1 106 ? -41.062 16.828 4.004 1 88.12 106 ILE B O 1
ATOM 3464 N N . GLU B 1 107 ? -41.938 18.172 2.422 1 83.75 107 GLU B N 1
ATOM 3465 C CA . GLU B 1 107 ? -41.156 17.516 1.373 1 83.75 107 GLU B CA 1
ATOM 3466 C C . GLU B 1 107 ? -39.781 18.172 1.226 1 83.75 107 GLU B C 1
ATOM 3468 O O . GLU B 1 107 ? -39.688 19.391 1.065 1 83.75 107 GLU B O 1
ATOM 3473 N N . LEU B 1 108 ? -38.812 17.453 1.394 1 82.88 108 LEU B N 1
ATOM 3474 C CA . LEU B 1 108 ? -37.438 17.891 1.207 1 82.88 108 LEU B CA 1
ATOM 3475 C C . LEU B 1 108 ? -36.688 16.969 0.252 1 82.88 108 LEU B C 1
ATOM 3477 O O . LEU B 1 108 ? -36.312 15.844 0.623 1 82.88 108 LEU B O 1
ATOM 3481 N N . GLY B 1 109 ? -36.281 17.438 -0.934 1 78.75 109 GLY B N 1
ATOM 3482 C CA . GLY B 1 109 ? -35.719 16.562 -1.94 1 78.75 109 GLY B CA 1
ATOM 3483 C C . GLY B 1 109 ? -36.625 15.406 -2.301 1 78.75 109 GLY B C 1
ATOM 3484 O O . GLY B 1 109 ? -37.781 15.609 -2.723 1 78.75 109 GLY B O 1
ATOM 3485 N N . ARG B 1 110 ? -36.156 14.211 -2.068 1 67.69 110 ARG B N 1
ATOM 3486 C CA . ARG B 1 110 ? -36.969 13.039 -2.371 1 67.69 110 ARG B CA 1
ATOM 3487 C C . ARG B 1 110 ? -37.562 12.438 -1.1 1 67.69 110 ARG B C 1
ATOM 3489 O O . ARG B 1 110 ? -38.188 11.383 -1.145 1 67.69 110 ARG B O 1
ATOM 3496 N N . LEU B 1 111 ? -37.344 13.133 -0.042 1 73.5 111 LEU B N 1
ATOM 3497 C CA . LEU B 1 111 ? -37.781 12.609 1.249 1 73.5 111 LEU B CA 1
ATOM 3498 C C . LEU B 1 111 ? -38.969 13.406 1.776 1 73.5 111 LEU B C 1
ATOM 3500 O O . LEU B 1 111 ? -39.094 14.594 1.475 1 73.5 111 LEU B O 1
ATOM 3504 N N . ILE B 1 112 ? -39.906 12.766 2.381 1 79.56 112 ILE B N 1
ATOM 3505 C CA . ILE B 1 112 ? -40.969 13.398 3.133 1 79.56 112 ILE B CA 1
ATOM 3506 C C . ILE B 1 112 ? -40.688 13.32 4.629 1 79.56 112 ILE B C 1
ATOM 3508 O O . ILE B 1 112 ? -40.688 12.234 5.211 1 79.56 112 ILE B O 1
ATOM 3512 N N . LEU B 1 113 ? -40.375 14.422 5.172 1 83 113 LEU B N 1
ATOM 3513 C CA . LEU B 1 113 ? -40.031 14.477 6.586 1 83 113 LEU B CA 1
ATOM 3514 C C . LEU B 1 113 ? -41.25 14.625 7.457 1 83 113 LEU B C 1
ATOM 3516 O O . LEU B 1 113 ? -42 15.602 7.336 1 83 113 LEU B O 1
ATOM 3520 N N . GLN B 1 114 ? -41.469 13.688 8.203 1 84.81 114 GLN B N 1
ATOM 3521 C CA . GLN B 1 114 ? -42.562 13.781 9.172 1 84.81 114 GLN B CA 1
ATOM 3522 C C . GLN B 1 114 ? -42.188 14.734 10.312 1 84.81 114 GLN B C 1
ATOM 3524 O O . GLN B 1 114 ? -41.031 15.047 10.516 1 84.81 114 GLN B O 1
ATOM 3529 N N . PRO B 1 115 ? -43.281 15.203 10.969 1 86.81 115 PRO B N 1
ATOM 3530 C CA . PRO B 1 115 ? -43 16.094 12.094 1 86.81 115 PRO B CA 1
ATOM 3531 C C . PRO B 1 115 ? -42 15.477 13.086 1 86.81 115 PRO B C 1
ATOM 3533 O O . PRO B 1 115 ? -42.188 14.336 13.508 1 86.81 115 PRO B O 1
ATOM 3536 N N . GLY B 1 116 ? -41 16.219 13.352 1 87 116 GLY B N 1
ATOM 3537 C CA . GLY B 1 116 ? -40 15.766 14.328 1 87 116 GLY B CA 1
ATOM 3538 C C . GLY B 1 116 ? -38.844 15.031 13.703 1 87 116 GLY B C 1
ATOM 3539 O O . GLY B 1 116 ? -37.812 14.797 14.359 1 87 116 GLY B O 1
ATOM 3540 N N . GLU B 1 117 ? -38.969 14.68 12.469 1 83.5 117 GLU B N 1
ATOM 3541 C CA . GLU B 1 117 ? -37.938 13.891 11.797 1 83.5 117 GLU B CA 1
ATOM 3542 C C . GLU B 1 117 ? -36.812 14.773 11.305 1 83.5 117 GLU B C 1
ATOM 3544 O O . GLU B 1 117 ? -37.031 15.93 10.945 1 83.5 117 GLU B O 1
ATOM 3549 N N . GLU B 1 118 ? -35.625 14.219 11.43 1 84.75 118 GLU B N 1
ATOM 3550 C CA . GLU B 1 118 ? -34.438 14.922 10.945 1 84.75 118 GLU B CA 1
ATOM 3551 C C . GLU B 1 118 ? -33.938 14.336 9.633 1 84.75 118 GLU B C 1
ATOM 3553 O O . GLU B 1 118 ? -34.156 13.156 9.352 1 84.75 118 GLU B O 1
ATOM 3558 N N . ALA B 1 119 ? -33.438 15.258 8.789 1 79.75 119 ALA B N 1
ATOM 3559 C CA . ALA B 1 119 ? -32.875 14.797 7.535 1 79.75 119 ALA B CA 1
ATOM 3560 C C . ALA B 1 119 ? -31.625 15.625 7.164 1 79.75 119 ALA B C 1
ATOM 3562 O O . ALA B 1 119 ? -31.531 16.797 7.539 1 79.75 119 ALA B O 1
ATOM 3563 N N . ARG B 1 120 ? -30.75 14.922 6.441 1 80.62 120 ARG B N 1
ATOM 3564 C CA . ARG B 1 120 ? -29.594 15.625 5.895 1 80.62 120 ARG B CA 1
ATOM 3565 C C . ARG B 1 120 ? -29.906 16.219 4.527 1 80.62 120 ARG B C 1
ATOM 3567 O O . ARG B 1 120 ? -30.562 15.57 3.705 1 80.62 120 ARG B O 1
ATOM 3574 N N . VAL B 1 121 ? -29.453 17.484 4.398 1 81.25 121 VAL B N 1
ATOM 3575 C CA . VAL B 1 121 ? -29.656 18.156 3.123 1 81.25 121 VAL B CA 1
ATOM 3576 C C . VAL B 1 121 ? -28.5 17.859 2.178 1 81.25 121 VAL B C 1
ATOM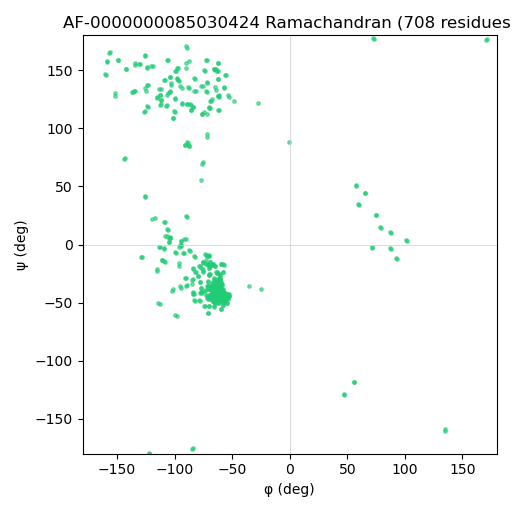 3578 O O . VAL B 1 121 ? -27.594 18.672 2.008 1 81.25 121 VAL B O 1
ATOM 3581 N N . ALA B 1 122 ? -28.5 16.766 1.459 1 74.88 122 ALA B N 1
ATOM 3582 C CA . ALA B 1 122 ? -27.375 16.25 0.693 1 74.88 122 ALA B CA 1
ATOM 3583 C C . ALA B 1 122 ? -27.531 16.578 -0.792 1 74.88 122 ALA B C 1
ATOM 3585 O O . ALA B 1 122 ? -26.562 16.969 -1.453 1 74.88 122 ALA B O 1
ATOM 3586 N N . THR B 1 123 ? -28.703 16.531 -1.364 1 73.56 123 THR B N 1
ATOM 3587 C CA . THR B 1 123 ? -28.922 16.688 -2.799 1 73.56 123 THR B CA 1
ATOM 3588 C C . THR B 1 123 ? -29.141 18.156 -3.166 1 73.56 123 THR B C 1
ATOM 3590 O O . THR B 1 123 ? -29.531 18.953 -2.322 1 73.56 123 THR B O 1
ATOM 3593 N N . GLU B 1 124 ? -28.859 18.438 -4.434 1 78.5 124 GLU B N 1
ATOM 3594 C CA . GLU B 1 124 ? -29.094 19.797 -4.922 1 78.5 124 GLU B CA 1
ATOM 3595 C C . GLU B 1 124 ? -30.562 20.188 -4.777 1 78.5 124 GLU B C 1
ATOM 3597 O O . GLU B 1 124 ? -30.891 21.328 -4.449 1 78.5 124 GLU B O 1
ATOM 3602 N N . LYS B 1 125 ? -31.391 19.266 -4.996 1 78.88 125 LYS B N 1
ATOM 3603 C CA . LYS B 1 125 ? -32.812 19.531 -4.855 1 78.88 125 LYS B CA 1
ATOM 3604 C C . LYS B 1 125 ? -33.188 19.844 -3.404 1 78.88 125 LYS B C 1
ATOM 3606 O O . LYS B 1 125 ? -33.969 20.75 -3.141 1 78.88 125 LYS B O 1
ATOM 3611 N N . ALA B 1 126 ? -32.625 19.094 -2.525 1 83.38 126 ALA B N 1
ATOM 3612 C CA . ALA B 1 126 ? -32.875 19.328 -1.107 1 83.38 126 ALA B CA 1
ATOM 3613 C C . ALA B 1 126 ? -32.375 20.703 -0.668 1 83.38 126 ALA B C 1
ATOM 3615 O O . ALA B 1 126 ? -33.031 21.359 0.149 1 83.38 126 ALA B O 1
ATOM 3616 N N . LYS B 1 127 ? -31.297 21.078 -1.207 1 85.88 127 LYS B N 1
ATOM 3617 C CA . LYS B 1 127 ? -30.734 22.375 -0.881 1 85.88 127 LYS B CA 1
ATOM 3618 C C . LYS B 1 127 ? -31.656 23.5 -1.355 1 85.88 127 LYS B C 1
ATOM 3620 O O . LYS B 1 127 ? -31.859 24.484 -0.638 1 85.88 127 LYS B O 1
ATOM 3625 N N . ARG B 1 128 ? -32.188 23.297 -2.527 1 88.62 128 ARG B N 1
ATOM 3626 C CA . ARG B 1 128 ? -33.125 24.281 -3.08 1 88.62 128 ARG B CA 1
ATOM 3627 C C . ARG B 1 128 ? -34.406 24.328 -2.273 1 88.62 128 ARG B C 1
ATOM 3629 O O . ARG B 1 128 ? -34.938 25.406 -2.006 1 88.62 128 ARG B O 1
ATOM 3636 N N . ASP B 1 129 ? -34.844 23.188 -1.938 1 88.56 129 ASP B N 1
ATOM 3637 C CA . ASP B 1 129 ? -36.094 23.094 -1.161 1 88.56 129 ASP B CA 1
ATOM 3638 C C . ASP B 1 129 ? -35.938 23.781 0.197 1 88.56 129 ASP B C 1
ATOM 3640 O O . ASP B 1 129 ? -36.844 24.469 0.664 1 88.56 129 ASP B O 1
ATOM 3644 N N . LEU B 1 130 ? -34.781 23.5 0.748 1 89.19 130 LEU B N 1
ATOM 3645 C CA . LEU B 1 130 ? -34.531 24.094 2.053 1 89.19 130 LEU B CA 1
ATOM 3646 C C . LEU B 1 130 ? -34.562 25.625 1.964 1 89.19 130 LEU B C 1
ATOM 3648 O O . LEU B 1 130 ? -35.156 26.281 2.812 1 89.19 130 LEU B O 1
ATOM 3652 N N . LYS B 1 131 ? -33.906 26.156 0.996 1 89.56 131 LYS B N 1
ATOM 3653 C CA . LYS B 1 131 ? -33.906 27.609 0.788 1 89.56 131 LYS B CA 1
ATOM 3654 C C . LYS B 1 131 ? -35.344 28.125 0.611 1 89.56 131 LYS B C 1
ATOM 3656 O O . LYS B 1 131 ? -35.688 29.172 1.166 1 89.56 131 LYS B O 1
ATOM 3661 N N . ARG B 1 132 ? -36.094 27.375 -0.118 1 90.38 132 ARG B N 1
ATOM 3662 C CA . ARG B 1 132 ? -37.5 27.75 -0.379 1 90.38 132 ARG B CA 1
ATOM 3663 C C . ARG B 1 132 ? -38.312 27.719 0.903 1 90.38 132 ARG B C 1
ATOM 3665 O O . ARG B 1 132 ? -39.062 28.656 1.188 1 90.38 132 ARG B O 1
ATOM 3672 N N . ILE B 1 133 ? -38.188 26.734 1.653 1 89.44 133 ILE B N 1
ATOM 3673 C CA . ILE B 1 133 ? -38.969 26.547 2.869 1 89.44 133 ILE B CA 1
ATOM 3674 C C . ILE B 1 133 ? -38.594 27.609 3.902 1 89.44 133 ILE B C 1
ATOM 3676 O O . ILE B 1 133 ? -39.469 28.156 4.59 1 89.44 133 ILE B O 1
ATOM 3680 N N . LEU B 1 134 ? -37.312 27.891 3.92 1 88.75 134 LEU B N 1
ATOM 3681 C CA . LEU B 1 134 ? -36.844 28.875 4.879 1 88.75 134 LEU B CA 1
ATOM 3682 C C . LEU B 1 134 ? -37.344 30.266 4.52 1 88.75 134 LEU B C 1
ATOM 3684 O O . LEU B 1 134 ? -37.531 31.109 5.402 1 88.75 134 LEU B O 1
ATOM 3688 N N . GLU B 1 135 ? -37.625 30.484 3.303 1 89.69 135 GLU B N 1
ATOM 3689 C CA . GLU B 1 135 ? -38.125 31.766 2.834 1 89.69 135 GLU B CA 1
ATOM 3690 C C . GLU B 1 135 ? -39.656 31.859 3.021 1 89.69 135 GLU B C 1
ATOM 3692 O O . GLU B 1 135 ? -40.156 32.906 3.4 1 89.69 135 GLU B O 1
ATOM 3697 N N . GLU B 1 136 ? -40.312 30.812 2.732 1 88.5 136 GLU B N 1
ATOM 3698 C CA . GLU B 1 136 ? -41.781 30.812 2.738 1 88.5 136 GLU B CA 1
ATOM 3699 C C . GLU B 1 136 ? -42.312 30.594 4.148 1 88.5 136 GLU B C 1
ATOM 3701 O O . GLU B 1 136 ? -43.312 31.203 4.531 1 88.5 136 GLU B O 1
ATOM 3706 N N . ASP B 1 137 ? -41.75 29.703 4.887 1 86.62 137 ASP B N 1
ATOM 3707 C CA . ASP B 1 137 ? -42.188 29.344 6.223 1 86.62 137 ASP B CA 1
ATOM 3708 C C . ASP B 1 137 ? -41.031 29.047 7.145 1 86.62 137 ASP B C 1
ATOM 3710 O O . ASP B 1 137 ? -40.75 27.875 7.457 1 86.62 137 ASP B O 1
ATOM 3714 N N . PRO B 1 138 ? -40.344 30.031 7.57 1 82.75 138 PRO B N 1
ATOM 3715 C CA . PRO B 1 138 ? -39.094 29.891 8.336 1 82.75 138 PRO B CA 1
ATOM 3716 C C . PRO B 1 138 ? -39.281 29.078 9.617 1 82.75 138 PRO B C 1
ATOM 3718 O O . PRO B 1 138 ? -38.344 28.484 10.133 1 82.75 138 PRO B O 1
ATOM 3721 N N . ASP B 1 139 ? -40.5 28.922 10.039 1 88.06 139 ASP B N 1
ATOM 3722 C CA . ASP B 1 139 ? -40.75 28.25 11.32 1 88.06 139 ASP B CA 1
ATOM 3723 C C . ASP B 1 139 ? -41.062 26.766 11.109 1 88.06 139 ASP B C 1
ATOM 3725 O O . ASP B 1 139 ? -41.25 26.031 12.078 1 88.06 139 ASP B O 1
ATOM 3729 N N . ALA B 1 140 ? -41.094 26.359 9.922 1 90.38 140 ALA B N 1
ATOM 3730 C CA . ALA B 1 140 ? -41.469 24.984 9.617 1 90.38 140 ALA B CA 1
ATOM 3731 C C . ALA B 1 140 ? -40.281 24.031 9.75 1 90.38 140 ALA B C 1
ATOM 3733 O O . ALA B 1 140 ? -40.469 22.844 10 1 90.38 140 ALA B O 1
ATOM 3734 N N . ILE B 1 141 ? -39.031 24.484 9.508 1 88.31 141 ILE B N 1
ATOM 3735 C CA . ILE B 1 141 ? -37.875 23.625 9.469 1 88.31 141 ILE B CA 1
ATOM 3736 C C . ILE B 1 141 ? -36.719 24.266 10.242 1 88.31 141 ILE B C 1
ATOM 3738 O O . ILE B 1 141 ? -36.531 25.484 10.195 1 88.31 141 ILE B O 1
ATOM 3742 N N . GLU B 1 142 ? -36.031 23.578 11.125 1 90.75 142 GLU B N 1
ATOM 3743 C CA . GLU B 1 142 ? -34.906 24.062 11.938 1 90.75 142 GLU B CA 1
ATOM 3744 C C . GLU B 1 142 ? -33.594 23.391 11.539 1 90.75 142 GLU B C 1
ATOM 3746 O O . GLU B 1 142 ? -33.562 22.172 11.32 1 90.75 142 GLU B O 1
ATOM 3751 N N . ILE B 1 143 ? -32.625 24.219 11.297 1 89.31 143 ILE B N 1
ATOM 3752 C CA . ILE B 1 143 ? -31.281 23.672 11.078 1 89.31 143 ILE B CA 1
ATOM 3753 C C . ILE B 1 143 ? -30.672 23.25 12.414 1 89.31 143 ILE B C 1
ATOM 3755 O O . ILE B 1 143 ? -30.375 24.078 13.266 1 89.31 143 ILE B O 1
ATOM 3759 N N . VAL B 1 144 ? -30.484 22.047 12.625 1 86.44 144 VAL B N 1
ATOM 3760 C CA . VAL B 1 144 ? -30.078 21.484 13.914 1 86.44 144 VAL B CA 1
ATOM 3761 C C . VAL B 1 144 ? -28.562 21.297 13.945 1 86.44 144 VAL B C 1
ATOM 3763 O O . VAL B 1 144 ? -27.969 21.188 15.016 1 86.44 144 VAL B O 1
ATOM 3766 N N . GLY B 1 145 ? -27.875 21.281 12.883 1 83.31 145 GLY B N 1
ATOM 3767 C CA . GLY B 1 145 ? -26.422 21.109 12.875 1 83.31 145 GLY B CA 1
ATOM 3768 C C . GLY B 1 145 ? -25.859 20.922 11.477 1 83.31 145 GLY B C 1
ATOM 3769 O O . GLY B 1 145 ? -26.531 21.203 10.484 1 83.31 145 GLY B O 1
ATOM 3770 N N . GLU B 1 146 ? -24.547 20.828 11.43 1 83.75 146 GLU B N 1
ATOM 3771 C CA . GLU B 1 146 ? -23.844 20.547 10.188 1 83.75 146 GLU B CA 1
ATOM 3772 C C . GLU B 1 146 ? -22.969 19.312 10.32 1 83.75 146 GLU B C 1
ATOM 3774 O O . GLU B 1 146 ? -22.406 19.047 11.391 1 83.75 146 GLU B O 1
ATOM 3779 N N . VAL B 1 147 ? -23.031 18.516 9.281 1 77.88 147 VAL B N 1
ATOM 3780 C CA . VAL B 1 147 ? -22.234 17.312 9.273 1 77.88 147 VAL B CA 1
ATOM 3781 C C . VAL B 1 147 ? -21.188 17.375 8.156 1 77.88 147 VAL B C 1
ATOM 3783 O O . VAL B 1 147 ? -21.547 17.641 7 1 77.88 147 VAL B O 1
ATOM 3786 N N . PRO B 1 148 ? -19.969 17.172 8.531 1 79.38 148 PRO B N 1
ATOM 3787 C CA . PRO B 1 148 ? -18.938 17.156 7.492 1 79.38 148 PRO B CA 1
ATOM 3788 C C . PRO B 1 148 ? -18.984 15.914 6.613 1 79.38 148 PRO B C 1
ATOM 3790 O O . PRO B 1 148 ? -19.172 14.805 7.125 1 79.38 148 PRO B O 1
ATOM 3793 N N . ILE B 1 149 ? -18.938 16.156 5.277 1 80.19 149 ILE B N 1
ATOM 3794 C CA . ILE B 1 149 ? -18.906 15.055 4.32 1 80.19 149 ILE B CA 1
ATOM 3795 C C . ILE B 1 149 ? -17.484 14.898 3.773 1 80.19 149 ILE B C 1
ATOM 3797 O O . ILE B 1 149 ? -16.875 15.867 3.309 1 80.19 149 ILE B O 1
ATOM 3801 N N . LYS B 1 150 ? -17.094 13.656 3.82 1 86.62 150 LYS B N 1
ATOM 3802 C CA . LYS B 1 150 ? -15.727 13.383 3.379 1 86.62 150 LYS B CA 1
ATOM 3803 C C . LYS B 1 150 ? -15.609 13.469 1.859 1 86.62 150 LYS B C 1
ATOM 3805 O O . LYS B 1 150 ? -16.562 13.18 1.14 1 86.62 150 LYS B O 1
ATOM 3810 N N . LYS B 1 151 ? -14.438 13.852 1.476 1 89.44 151 LYS B N 1
ATOM 3811 C CA . LYS B 1 151 ? -14.133 13.828 0.048 1 89.44 151 LYS B CA 1
ATOM 3812 C C . LYS B 1 151 ? -13.969 12.398 -0.455 1 89.44 151 LYS B C 1
ATOM 3814 O O . LYS B 1 151 ? -13.414 11.547 0.246 1 89.44 151 LYS B O 1
ATOM 3819 N N . GLU B 1 152 ? -14.477 12.094 -1.627 1 89.62 152 GLU B N 1
ATOM 3820 C CA . GLU B 1 152 ? -14.336 10.789 -2.268 1 89.62 152 GLU B CA 1
ATOM 3821 C C . GLU B 1 152 ? -14.32 10.922 -3.789 1 89.62 152 GLU B C 1
ATOM 3823 O O . GLU B 1 152 ? -14.695 11.969 -4.332 1 89.62 152 GLU B O 1
ATOM 3828 N N . LEU B 1 153 ? -13.797 9.953 -4.391 1 92.25 153 LEU B N 1
ATOM 3829 C CA . LEU B 1 153 ? -13.883 9.906 -5.848 1 92.25 153 LEU B CA 1
ATOM 3830 C C . LEU B 1 153 ? -15.336 9.82 -6.301 1 92.25 153 LEU B C 1
ATOM 3832 O O . LEU B 1 153 ? -16.156 9.148 -5.664 1 92.25 153 LEU B O 1
ATOM 3836 N N . SER B 1 154 ? -15.648 10.508 -7.402 1 91.56 154 SER B N 1
ATOM 3837 C CA . SER B 1 154 ? -16.969 10.312 -7.98 1 91.56 154 SER B CA 1
ATOM 3838 C C . SER B 1 154 ? -17.172 8.875 -8.438 1 91.56 154 SER B C 1
ATOM 3840 O O . SER B 1 154 ? -16.203 8.156 -8.703 1 91.56 154 SER B O 1
ATOM 3842 N N . GLU B 1 155 ? -18.406 8.422 -8.523 1 89.25 155 GLU B N 1
ATOM 3843 C CA . GLU B 1 155 ? -18.719 7.055 -8.922 1 89.25 155 GLU B CA 1
ATOM 3844 C C . GLU B 1 155 ? -18.141 6.734 -10.297 1 89.25 155 GLU B C 1
ATOM 3846 O O . GLU B 1 155 ? -17.594 5.652 -10.508 1 89.25 155 GLU B O 1
ATOM 3851 N N . ARG B 1 156 ? -18.281 7.668 -11.219 1 94.12 156 ARG B N 1
ATOM 3852 C CA . ARG B 1 156 ? -17.797 7.465 -12.586 1 94.12 156 ARG B CA 1
ATOM 3853 C C . ARG B 1 156 ? -16.281 7.371 -12.617 1 94.12 156 ARG B C 1
ATOM 3855 O O . ARG B 1 156 ? -15.719 6.512 -13.297 1 94.12 156 ARG B O 1
ATOM 3862 N N . GLU B 1 157 ? -15.648 8.289 -11.867 1 95.75 157 GLU B N 1
ATOM 3863 C CA . GLU B 1 157 ? -14.188 8.281 -11.797 1 95.75 157 GLU B CA 1
ATOM 3864 C C . GLU B 1 157 ? -13.68 7.008 -11.133 1 95.75 157 GLU B C 1
ATOM 3866 O O . GLU B 1 157 ? -12.695 6.418 -11.586 1 95.75 157 GLU B O 1
ATOM 3871 N N . LYS B 1 158 ? -14.352 6.652 -10.117 1 96.38 158 LYS B N 1
ATOM 3872 C CA . LYS B 1 158 ? -13.977 5.445 -9.391 1 96.38 158 LYS B CA 1
ATOM 3873 C C . LYS B 1 158 ? -14.102 4.211 -10.281 1 96.38 158 LYS B C 1
ATOM 3875 O O . LYS B 1 158 ? -13.195 3.373 -10.32 1 96.38 158 LYS B O 1
ATOM 3880 N N . LEU B 1 159 ? -15.141 4.074 -10.961 1 96.81 159 LEU B N 1
ATOM 3881 C CA . LEU B 1 159 ? -15.367 2.934 -11.844 1 96.81 159 LEU B CA 1
ATOM 3882 C C . LEU B 1 159 ? -14.336 2.902 -12.969 1 96.81 159 LEU B C 1
ATOM 3884 O O . LEU B 1 159 ? -13.867 1.83 -13.352 1 96.81 159 LEU B O 1
ATOM 3888 N N . ALA B 1 160 ? -14.016 4.023 -13.555 1 98.06 160 ALA B N 1
ATOM 3889 C CA . ALA B 1 160 ? -13.016 4.102 -14.617 1 98.06 160 ALA B CA 1
ATOM 3890 C C . ALA B 1 160 ? -11.648 3.658 -14.117 1 98.06 160 ALA B C 1
ATOM 3892 O O . ALA B 1 160 ? -10.961 2.885 -14.789 1 98.06 160 ALA B O 1
ATOM 3893 N N . LEU B 1 161 ? -11.281 4.152 -12.969 1 98.62 161 LEU B N 1
ATOM 3894 C CA . LEU B 1 161 ? -9.984 3.799 -12.398 1 98.62 161 LEU B CA 1
ATOM 3895 C C . LEU B 1 161 ? -9.945 2.32 -12.023 1 98.62 161 LEU B C 1
ATOM 3897 O O . LEU B 1 161 ? -8.922 1.655 -12.219 1 98.62 161 LEU B O 1
ATOM 3901 N N . GLN B 1 162 ? -11.086 1.823 -11.469 1 98.81 162 GLN B N 1
ATOM 3902 C CA . GLN B 1 162 ? -11.172 0.407 -11.133 1 98.81 162 GLN B CA 1
ATOM 3903 C C . GLN B 1 162 ? -11.047 -0.468 -12.375 1 98.81 162 GLN B C 1
ATOM 3905 O O . GLN B 1 162 ? -10.438 -1.538 -12.328 1 98.81 162 GLN B O 1
ATOM 3910 N N . THR B 1 163 ? -11.641 -0.035 -13.43 1 98.75 163 THR B N 1
ATOM 3911 C CA . THR B 1 163 ? -11.555 -0.782 -14.68 1 98.75 163 THR B CA 1
ATOM 3912 C C . THR B 1 163 ? -10.109 -0.849 -15.164 1 98.75 163 THR B C 1
ATOM 3914 O O . THR B 1 163 ? -9.633 -1.908 -15.586 1 98.75 163 THR B O 1
ATOM 3917 N N . GLY B 1 164 ? -9.391 0.286 -15.133 1 98.5 164 GLY B N 1
ATOM 3918 C CA . GLY B 1 164 ? -7.973 0.287 -15.461 1 98.5 164 GLY B CA 1
ATOM 3919 C C . GLY B 1 164 ? -7.152 -0.615 -14.555 1 98.5 164 GLY B C 1
ATOM 3920 O O . GLY B 1 164 ? -6.289 -1.354 -15.031 1 98.5 164 GLY B O 1
ATOM 3921 N N . ALA B 1 165 ? -7.445 -0.555 -13.258 1 98.75 165 ALA B N 1
ATOM 3922 C CA . ALA B 1 165 ? -6.746 -1.377 -12.273 1 98.75 165 ALA B CA 1
ATOM 3923 C C . ALA B 1 165 ? -6.996 -2.861 -12.516 1 98.75 165 ALA B C 1
ATOM 3925 O O . ALA B 1 165 ? -6.102 -3.689 -12.344 1 98.75 165 ALA B O 1
ATOM 3926 N N . ALA B 1 166 ? -8.203 -3.176 -12.977 1 98.75 166 ALA B N 1
ATOM 3927 C CA . ALA B 1 166 ? -8.609 -4.562 -13.18 1 98.75 166 ALA B CA 1
ATOM 3928 C C . ALA B 1 166 ? -7.855 -5.199 -14.344 1 98.75 166 ALA B C 1
ATOM 3930 O O . ALA B 1 166 ? -7.805 -6.426 -14.461 1 98.75 166 ALA B O 1
ATOM 3931 N N . LEU B 1 167 ? -7.238 -4.402 -15.219 1 98.31 167 LEU B N 1
ATOM 3932 C CA . LEU B 1 167 ? -6.496 -4.926 -16.359 1 98.31 167 LEU B CA 1
ATOM 3933 C C . LEU B 1 167 ? -5.281 -5.723 -15.906 1 98.31 167 LEU B C 1
ATOM 3935 O O . LEU B 1 167 ? -4.766 -6.559 -16.656 1 98.31 167 LEU B O 1
ATOM 3939 N N . PHE B 1 168 ? -4.816 -5.559 -14.664 1 98.5 168 PHE B N 1
ATOM 3940 C CA . PHE B 1 168 ? -3.645 -6.242 -14.125 1 98.5 168 PHE B CA 1
ATOM 3941 C C . PHE B 1 168 ? -3.9 -7.738 -14 1 98.5 168 PHE B C 1
ATOM 3943 O O . PHE B 1 168 ? -2.959 -8.523 -13.875 1 98.5 168 PHE B O 1
ATOM 3950 N N . VAL B 1 169 ? -5.203 -8.156 -14.055 1 98.19 169 VAL B N 1
ATOM 3951 C CA . VAL B 1 169 ? -5.504 -9.57 -13.859 1 98.19 169 VAL B CA 1
ATOM 3952 C C . VAL B 1 169 ? -5.336 -10.328 -15.172 1 98.19 169 VAL B C 1
ATOM 3954 O O . VAL B 1 169 ? -5.156 -11.547 -15.172 1 98.19 169 VAL B O 1
ATOM 3957 N N . LEU B 1 170 ? -5.363 -9.688 -16.312 1 97.69 170 LEU B N 1
ATOM 3958 C CA . LEU B 1 170 ? -5.484 -10.312 -17.625 1 97.69 170 LEU B CA 1
ATOM 3959 C C . LEU B 1 170 ? -4.277 -11.203 -17.922 1 97.69 170 LEU B C 1
ATOM 3961 O O . LEU B 1 170 ? -4.43 -12.32 -18.406 1 97.69 170 LEU B O 1
ATOM 3965 N N . PRO B 1 171 ? -3.053 -10.742 -17.531 1 96.12 171 PRO B N 1
ATOM 3966 C CA . PRO B 1 171 ? -1.891 -11.578 -17.859 1 96.12 171 PRO B CA 1
ATOM 3967 C C . PRO B 1 171 ? -1.888 -12.898 -17.094 1 96.12 171 PRO B C 1
ATOM 3969 O O . PRO B 1 171 ? -1.188 -13.836 -17.484 1 96.12 171 PRO B O 1
ATOM 3972 N N . ILE B 1 172 ? -2.656 -13.023 -16.016 1 95.94 172 ILE B N 1
ATOM 3973 C CA . ILE B 1 172 ? -2.521 -14.227 -15.195 1 95.94 172 ILE B CA 1
ATOM 3974 C C . ILE B 1 172 ? -3.709 -15.148 -15.445 1 95.94 172 ILE B C 1
ATOM 3976 O O . ILE B 1 172 ? -3.811 -16.219 -14.836 1 95.94 172 ILE B O 1
ATOM 3980 N N . VAL B 1 173 ? -4.633 -14.781 -16.344 1 94.88 173 VAL B N 1
ATOM 3981 C CA . VAL B 1 173 ? -5.746 -15.641 -16.719 1 94.88 173 VAL B CA 1
ATOM 3982 C C . VAL B 1 173 ? -5.23 -16.828 -17.531 1 94.88 173 VAL B C 1
ATOM 3984 O O . VAL B 1 173 ? -4.711 -16.656 -18.625 1 94.88 173 VAL B O 1
ATOM 3987 N N . PRO B 1 174 ? -5.426 -18.047 -17 1 94.75 174 PRO B N 1
ATOM 3988 C CA . PRO B 1 174 ? -4.777 -19.188 -17.641 1 94.75 174 PRO B CA 1
ATOM 3989 C C . PRO B 1 174 ? -5.562 -19.719 -18.844 1 94.75 174 PRO B C 1
ATOM 3991 O O . PRO B 1 174 ? -5.004 -20.406 -19.688 1 94.75 174 PRO B O 1
ATOM 3994 N N . ALA B 1 175 ? -6.871 -19.469 -18.891 1 96.19 175 ALA B N 1
ATOM 3995 C CA . ALA B 1 175 ? -7.73 -19.984 -19.953 1 96.19 175 ALA B CA 1
ATOM 3996 C C . ALA B 1 175 ? -8.984 -19.125 -20.109 1 96.19 175 ALA B C 1
ATOM 3998 O O . ALA B 1 175 ? -9.305 -18.328 -19.234 1 96.19 175 ALA B O 1
ATOM 3999 N N . THR B 1 176 ? -9.633 -19.328 -21.172 1 97.44 176 THR B N 1
ATOM 4000 C CA . THR B 1 176 ? -10.781 -18.484 -21.484 1 97.44 176 THR B CA 1
ATOM 4001 C C . THR B 1 176 ? -12.078 -19.266 -21.344 1 97.44 176 THR B C 1
ATOM 4003 O O . THR B 1 176 ? -13.094 -18.922 -21.953 1 97.44 176 THR B O 1
ATOM 4006 N N . TRP B 1 177 ? -12.031 -20.344 -20.641 1 96.88 177 TRP B N 1
ATOM 4007 C CA . TRP B 1 177 ? -13.234 -21.109 -20.375 1 96.88 177 TRP B CA 1
ATOM 4008 C C . TRP B 1 177 ? -13.695 -20.922 -18.938 1 96.88 177 TRP B C 1
ATOM 4010 O O . TRP B 1 177 ? -12.938 -20.469 -18.078 1 96.88 177 TRP B O 1
ATOM 4020 N N . LEU B 1 178 ? -14.945 -21.188 -18.656 1 96.44 178 LEU B N 1
ATOM 4021 C CA . LEU B 1 178 ? -15.586 -21.172 -17.359 1 96.44 178 LEU B CA 1
ATOM 4022 C C . LEU B 1 178 ? -15.984 -22.578 -16.922 1 96.44 178 LEU B C 1
ATOM 4024 O O . LEU B 1 178 ? -16.625 -23.312 -17.672 1 96.44 178 LEU B O 1
ATOM 4028 N N . TRP B 1 179 ? -15.508 -22.969 -15.766 1 96.19 179 TRP B N 1
ATOM 4029 C CA . TRP B 1 179 ? -15.93 -24.25 -15.203 1 96.19 179 TRP B CA 1
ATOM 4030 C C . TRP B 1 179 ? -17.172 -24.078 -14.344 1 96.19 179 TRP B C 1
ATOM 4032 O O . TRP B 1 179 ? -17.188 -23.297 -13.398 1 96.19 179 TRP B O 1
ATOM 4042 N N . ILE B 1 180 ? -18.266 -24.766 -14.68 1 95.81 180 ILE B N 1
ATOM 4043 C CA . ILE B 1 180 ? -19.516 -24.812 -13.922 1 95.81 180 ILE B CA 1
ATOM 4044 C C . ILE B 1 180 ? -19.656 -26.156 -13.227 1 95.81 180 ILE B C 1
ATOM 4046 O O . ILE B 1 180 ? -19.781 -27.188 -13.891 1 95.81 180 ILE B O 1
ATOM 4050 N N . PRO B 1 181 ? -19.734 -26.016 -11.867 1 96 181 PRO B N 1
ATOM 4051 C CA . PRO B 1 181 ? -19.828 -27.297 -11.141 1 96 181 PRO B CA 1
ATOM 4052 C C . PRO B 1 181 ? -21.016 -28.141 -11.586 1 96 181 PRO B C 1
ATOM 4054 O O . PRO B 1 181 ? -22.125 -27.625 -11.734 1 96 181 PRO B O 1
ATOM 4057 N N . LYS B 1 182 ? -20.844 -29.453 -11.805 1 94.19 182 LYS B N 1
ATOM 4058 C CA . LYS B 1 182 ? -21.859 -30.453 -12.141 1 94.19 182 LYS B CA 1
ATOM 4059 C C . LYS B 1 182 ? -22.375 -30.266 -13.562 1 94.19 182 LYS B C 1
ATOM 4061 O O . LYS B 1 182 ? -23.203 -31.031 -14.031 1 94.19 182 LYS B O 1
ATOM 4066 N N . VAL B 1 183 ? -21.938 -29.281 -14.258 1 94.56 183 VAL B N 1
ATOM 4067 C CA . VAL B 1 183 ? -22.406 -29.031 -15.617 1 94.56 183 VAL B CA 1
ATOM 4068 C C . VAL B 1 183 ? -21.25 -29.266 -16.609 1 94.56 183 VAL B C 1
ATOM 4070 O O . VAL B 1 183 ? -21.406 -30 -17.578 1 94.56 183 VAL B O 1
ATOM 4073 N N . GLY B 1 184 ? -20.094 -28.641 -16.344 1 94.44 184 GLY B N 1
ATOM 4074 C CA . GLY B 1 184 ? -18.953 -28.797 -17.25 1 94.44 184 GLY B CA 1
ATOM 4075 C C . GLY B 1 184 ? -18.266 -27.484 -17.547 1 94.44 184 GLY B C 1
ATOM 4076 O O . GLY B 1 184 ? -18.266 -26.562 -16.734 1 94.44 184 GLY B O 1
ATOM 4077 N N . VAL B 1 185 ? -17.484 -27.5 -18.688 1 96.19 185 VAL B N 1
ATOM 4078 C CA . VAL B 1 185 ? -16.672 -26.344 -19.062 1 96.19 185 VAL B CA 1
ATOM 4079 C C . VAL B 1 185 ? -17.312 -25.609 -20.234 1 96.19 185 VAL B C 1
ATOM 4081 O O . VAL B 1 185 ? -17.828 -26.234 -21.172 1 96.19 185 VAL B O 1
ATOM 4084 N N . TRP B 1 186 ? -17.453 -24.328 -20.094 1 96.62 186 TRP B N 1
ATOM 4085 C CA . TRP B 1 186 ? -17.984 -23.469 -21.141 1 96.62 186 TRP B CA 1
ATOM 4086 C C . TRP B 1 186 ? -16.906 -22.531 -21.672 1 96.62 186 TRP B C 1
ATOM 4088 O O . TRP B 1 186 ? -16.375 -21.703 -20.922 1 96.62 186 TRP B O 1
ATOM 4098 N N . ASN B 1 187 ? -16.562 -22.562 -22.969 1 97.19 187 ASN B N 1
ATOM 4099 C CA . ASN B 1 187 ? -15.547 -21.719 -23.578 1 97.19 187 ASN B CA 1
ATOM 4100 C C . ASN B 1 187 ? -16.109 -20.359 -23.953 1 97.19 187 ASN B C 1
ATOM 4102 O O . ASN B 1 187 ? -17.031 -20.266 -24.781 1 97.19 187 ASN B O 1
ATOM 4106 N N . LEU B 1 188 ? -15.586 -19.297 -23.375 1 97.12 188 LEU B N 1
ATOM 4107 C CA . LEU B 1 188 ? -16.062 -17.938 -23.641 1 97.12 188 LEU B CA 1
ATOM 4108 C C . LEU B 1 188 ? -15.141 -17.234 -24.641 1 97.12 188 LEU B C 1
ATOM 4110 O O . LEU B 1 188 ? -15.469 -16.156 -25.125 1 97.12 188 LEU B O 1
ATOM 4114 N N . SER B 1 189 ? -14.047 -17.859 -25 1 96.75 189 SER B N 1
ATOM 4115 C CA . SER B 1 189 ? -13.07 -17.266 -25.922 1 96.75 189 SER B CA 1
ATOM 4116 C C . SER B 1 189 ? -12.75 -15.82 -25.516 1 96.75 189 SER B C 1
ATOM 4118 O O . SER B 1 189 ? -12.414 -15.555 -24.359 1 96.75 189 SER B O 1
ATOM 4120 N N . TYR B 1 190 ? -12.82 -14.875 -26.422 1 96.38 190 TYR B N 1
ATOM 4121 C CA . TYR B 1 190 ? -12.398 -13.5 -26.172 1 96.38 190 TYR B CA 1
ATOM 4122 C C . TYR B 1 190 ? -13.352 -12.797 -25.219 1 96.38 190 TYR B C 1
ATOM 4124 O O . TYR B 1 190 ? -12.977 -11.82 -24.562 1 96.38 190 TYR B O 1
ATOM 4132 N N . LEU B 1 191 ? -14.523 -13.258 -25.062 1 97.12 191 LEU B N 1
ATOM 4133 C CA . LEU B 1 191 ? -15.516 -12.664 -24.172 1 97.12 191 LEU B CA 1
ATOM 4134 C C . LEU B 1 191 ? -15.117 -12.859 -22.703 1 97.12 191 LEU B C 1
ATOM 4136 O O . LEU B 1 191 ? -15.641 -12.18 -21.812 1 97.12 191 LEU B O 1
ATOM 4140 N N . PHE B 1 192 ? -14.18 -13.75 -22.5 1 97.81 192 PHE B N 1
ATOM 4141 C CA . PHE B 1 192 ? -13.758 -14.031 -21.125 1 97.81 192 PHE B CA 1
ATOM 4142 C C . PHE B 1 192 ? -13.07 -12.82 -20.516 1 97.81 192 PHE B C 1
ATOM 4144 O O . PHE B 1 192 ? -13.18 -12.578 -19.312 1 97.81 192 PHE B O 1
ATOM 4151 N N . TYR B 1 193 ? -12.383 -12.055 -21.344 1 97.69 193 TYR B N 1
ATOM 4152 C CA . TYR B 1 193 ? -11.555 -10.969 -20.828 1 97.69 193 TYR B CA 1
ATOM 4153 C C . TYR B 1 193 ? -12.406 -9.852 -20.25 1 97.69 193 TYR B C 1
ATOM 4155 O O . TYR B 1 193 ? -12.188 -9.414 -19.125 1 97.69 193 TYR B O 1
ATOM 4163 N N . PRO B 1 194 ? -13.477 -9.375 -20.922 1 97.75 194 PRO B N 1
ATOM 4164 C CA . PRO B 1 194 ? -14.375 -8.414 -20.281 1 97.75 194 PRO B CA 1
ATOM 4165 C C . PRO B 1 194 ? -15.078 -8.992 -19.062 1 97.75 194 PRO B C 1
ATOM 4167 O O . PRO B 1 194 ? -15.328 -8.273 -18.094 1 97.75 194 PRO B O 1
ATOM 4170 N N . VAL B 1 195 ? -15.375 -10.266 -19.109 1 97.31 195 VAL B N 1
ATOM 4171 C CA . VAL B 1 195 ? -16.016 -10.922 -17.969 1 97.31 195 VAL B CA 1
ATOM 4172 C C . VAL B 1 195 ? -15.086 -10.914 -16.766 1 97.31 195 VAL B C 1
ATOM 4174 O O . VAL B 1 195 ? -15.523 -10.68 -15.641 1 97.31 195 VAL B O 1
ATOM 4177 N N . ALA B 1 196 ? -13.805 -11.188 -17.078 1 98.38 196 ALA B N 1
ATOM 4178 C CA . ALA B 1 196 ? -12.805 -11.18 -16.016 1 98.38 196 ALA B CA 1
ATOM 4179 C C . ALA B 1 196 ? -12.688 -9.797 -15.383 1 98.38 196 ALA B C 1
ATOM 4181 O O . ALA B 1 196 ? -12.664 -9.664 -14.156 1 98.38 196 ALA B O 1
ATOM 4182 N N . VAL B 1 197 ? -12.641 -8.758 -16.203 1 98.62 197 VAL B N 1
ATOM 4183 C CA . VAL B 1 197 ? -12.523 -7.383 -15.734 1 98.62 197 VAL B CA 1
ATOM 4184 C C . VAL B 1 197 ? -13.766 -7.012 -14.922 1 98.62 197 VAL B C 1
ATOM 4186 O O . VAL B 1 197 ? -13.656 -6.438 -13.836 1 98.62 197 VAL B O 1
ATOM 4189 N N . PHE B 1 198 ? -14.93 -7.379 -15.391 1 98 198 PHE B N 1
ATOM 4190 C CA . PHE B 1 198 ? -16.188 -7.113 -14.695 1 98 198 PHE B CA 1
ATOM 4191 C C . PHE B 1 198 ? -16.219 -7.84 -13.359 1 98 198 PHE B C 1
ATOM 4193 O O . PHE B 1 198 ? -16.766 -7.32 -12.383 1 98 198 PHE B O 1
ATOM 4200 N N . GLY B 1 199 ? -15.734 -9.062 -13.398 1 98.38 199 GLY B N 1
ATOM 4201 C CA . GLY B 1 199 ? -15.672 -9.828 -12.164 1 98.38 199 GLY B CA 1
ATOM 4202 C C . GLY B 1 199 ? -14.828 -9.164 -11.086 1 98.38 199 GLY B C 1
ATOM 4203 O O . GLY B 1 199 ? -15.227 -9.125 -9.922 1 98.38 199 GLY B O 1
ATOM 4204 N N . ILE B 1 200 ? -13.656 -8.633 -11.477 1 98.88 200 ILE B N 1
ATOM 4205 C CA . ILE B 1 200 ? -12.758 -7.965 -10.539 1 98.88 200 ILE B CA 1
ATOM 4206 C C . ILE B 1 200 ? -13.438 -6.707 -9.992 1 98.88 200 ILE B C 1
ATOM 4208 O O . ILE B 1 200 ? -13.477 -6.496 -8.781 1 98.88 200 ILE B O 1
ATOM 4212 N N . VAL B 1 201 ? -13.969 -5.867 -10.891 1 98.75 201 VAL B N 1
ATOM 4213 C CA . VAL B 1 201 ? -14.617 -4.617 -10.508 1 98.75 201 VAL B CA 1
ATOM 4214 C C . VAL B 1 201 ? -15.836 -4.906 -9.648 1 98.75 201 VAL B C 1
ATOM 4216 O O . VAL B 1 201 ? -16.047 -4.258 -8.617 1 98.75 201 VAL B O 1
ATOM 4219 N N . GLY B 1 202 ? -16.625 -5.887 -10.062 1 98.56 202 GLY B N 1
ATOM 4220 C CA . GLY B 1 202 ? -17.828 -6.262 -9.336 1 98.56 202 GLY B CA 1
ATOM 4221 C C . GLY B 1 202 ? -17.531 -6.754 -7.93 1 98.56 202 GLY B C 1
ATOM 4222 O O . GLY B 1 202 ? -18.172 -6.309 -6.969 1 98.56 202 GLY B O 1
ATOM 4223 N N . ALA B 1 203 ? -16.609 -7.691 -7.805 1 98.81 203 ALA B N 1
ATOM 4224 C CA . ALA B 1 203 ? -16.25 -8.227 -6.492 1 98.81 203 ALA B CA 1
ATOM 4225 C C . ALA B 1 203 ? -15.695 -7.129 -5.586 1 98.81 203 ALA B C 1
ATOM 4227 O O . ALA B 1 203 ? -15.984 -7.098 -4.391 1 98.81 203 ALA B O 1
ATOM 4228 N N . THR B 1 204 ? -14.828 -6.262 -6.156 1 98.81 204 THR B N 1
ATOM 4229 C CA . THR B 1 204 ? -14.258 -5.152 -5.406 1 98.81 204 THR B CA 1
ATOM 4230 C C . THR B 1 204 ? -15.352 -4.262 -4.828 1 98.81 204 THR B C 1
ATOM 4232 O O . THR B 1 204 ? -15.336 -3.947 -3.635 1 98.81 204 THR B O 1
ATOM 4235 N N . ASN B 1 205 ? -16.344 -3.895 -5.637 1 98.12 205 ASN B N 1
ATOM 4236 C CA . ASN B 1 205 ? -17.422 -3.014 -5.191 1 98.12 205 ASN B CA 1
ATOM 4237 C C . ASN B 1 205 ? -18.359 -3.729 -4.234 1 98.12 205 ASN B C 1
ATOM 4239 O O . ASN B 1 205 ? -18.906 -3.115 -3.312 1 98.12 205 ASN B O 1
ATOM 4243 N N . ALA B 1 206 ? -18.578 -4.984 -4.461 1 98.62 206 ALA B N 1
ATOM 4244 C CA . ALA B 1 206 ? -19.438 -5.758 -3.58 1 98.62 206 ALA B CA 1
ATOM 4245 C C . ALA B 1 206 ? -18.875 -5.816 -2.164 1 98.62 206 ALA B C 1
ATOM 4247 O O . ALA B 1 206 ? -19.609 -5.637 -1.188 1 98.62 206 ALA B O 1
ATOM 4248 N N . VAL B 1 207 ? -17.594 -6.102 -2.072 1 98.75 207 VAL B N 1
ATOM 4249 C CA . VAL B 1 207 ? -16.969 -6.203 -0.763 1 98.75 207 VAL B CA 1
ATOM 4250 C C . VAL B 1 207 ? -16.875 -4.816 -0.123 1 98.75 207 VAL B C 1
ATOM 4252 O O . VAL B 1 207 ? -17.094 -4.668 1.081 1 98.75 207 VAL B O 1
ATOM 4255 N N . ASN B 1 208 ? -16.594 -3.801 -0.919 1 97.69 208 ASN B N 1
ATOM 4256 C CA . ASN B 1 208 ? -16.531 -2.432 -0.416 1 97.69 208 ASN B CA 1
ATOM 4257 C C . ASN B 1 208 ? -17.891 -1.982 0.136 1 97.69 208 ASN B C 1
ATOM 4259 O O . ASN B 1 208 ? -17.953 -1.344 1.188 1 97.69 208 ASN B O 1
ATOM 4263 N N . LEU B 1 209 ? -18.984 -2.314 -0.547 1 96.31 209 LEU B N 1
ATOM 4264 C CA . LEU B 1 209 ? -20.328 -1.927 -0.136 1 96.31 209 LEU B CA 1
ATOM 4265 C C . LEU B 1 209 ? -20.719 -2.627 1.16 1 96.31 209 LEU B C 1
ATOM 4267 O O . LEU B 1 209 ? -21.422 -2.045 1.998 1 96.31 209 LEU B O 1
ATOM 4271 N N . ILE B 1 210 ? -20.297 -3.85 1.271 1 97.31 210 ILE B N 1
ATOM 4272 C CA . ILE B 1 210 ? -20.719 -4.641 2.422 1 97.31 210 ILE B CA 1
ATOM 4273 C C . ILE B 1 210 ? -19.906 -4.242 3.65 1 97.31 210 ILE B C 1
ATOM 4275 O O . ILE B 1 210 ? -20.281 -4.547 4.781 1 97.31 210 ILE B O 1
ATOM 4279 N N . ASP B 1 211 ? -18.75 -3.58 3.488 1 96.81 211 ASP B N 1
ATOM 4280 C CA . ASP B 1 211 ? -17.891 -3.152 4.586 1 96.81 211 ASP B CA 1
ATOM 4281 C C . ASP B 1 211 ? -18.484 -1.932 5.297 1 96.81 211 ASP B C 1
ATOM 4283 O O . ASP B 1 211 ? -17.891 -0.849 5.266 1 96.81 211 ASP B O 1
ATOM 4287 N N . GLY B 1 212 ? -19.594 -2.1 6.047 1 93.75 212 GLY B N 1
ATOM 4288 C CA . GLY B 1 212 ? -20.281 -0.996 6.699 1 93.75 212 GLY B CA 1
ATOM 4289 C C . GLY B 1 212 ? -20.547 -1.244 8.172 1 93.75 212 GLY B C 1
ATOM 4290 O O . GLY B 1 212 ? -20.984 -0.343 8.891 1 93.75 212 GLY B O 1
ATOM 4291 N N . MET B 1 213 ? -20.328 -2.471 8.586 1 95.75 213 MET B N 1
ATOM 4292 C CA . MET B 1 213 ? -20.516 -2.84 9.992 1 95.75 213 MET B CA 1
ATOM 4293 C C . MET B 1 213 ? -19.312 -3.602 10.516 1 95.75 213 MET B C 1
ATOM 4295 O O . MET B 1 213 ? -18.609 -4.27 9.758 1 95.75 213 MET B O 1
ATOM 4299 N N . ASP B 1 214 ? -19.094 -3.555 11.844 1 97 214 ASP B N 1
ATOM 4300 C CA . ASP B 1 214 ? -17.922 -4.172 12.477 1 97 214 ASP B CA 1
ATOM 4301 C C . ASP B 1 214 ? -17.922 -5.684 12.25 1 97 214 ASP B C 1
ATOM 4303 O O . ASP B 1 214 ? -18.844 -6.383 12.664 1 97 214 ASP B O 1
ATOM 4307 N N . GLY B 1 215 ? -16.891 -6.148 11.516 1 98.19 215 GLY B N 1
ATOM 4308 C CA . GLY B 1 215 ? -16.672 -7.578 11.359 1 98.19 215 GLY B CA 1
ATOM 4309 C C . GLY B 1 215 ? -17.438 -8.172 10.195 1 98.19 215 GLY B C 1
ATOM 4310 O O . GLY B 1 215 ? -17.281 -9.359 9.883 1 98.19 215 GLY B O 1
ATOM 4311 N N . LEU B 1 216 ? -18.25 -7.402 9.508 1 98.56 216 LEU B N 1
ATOM 4312 C CA . LEU B 1 216 ? -19.156 -7.941 8.5 1 98.56 216 LEU B CA 1
ATOM 4313 C C . LEU B 1 216 ? -18.375 -8.406 7.273 1 98.56 216 LEU B C 1
ATOM 4315 O O . LEU B 1 216 ? -18.422 -9.586 6.922 1 98.56 216 LEU B O 1
ATOM 4319 N N . ALA B 1 217 ? -17.656 -7.484 6.668 1 98.69 217 ALA B N 1
ATOM 4320 C CA . ALA B 1 217 ? -16.938 -7.812 5.438 1 98.69 217 ALA B CA 1
ATOM 4321 C C . ALA B 1 217 ? -15.867 -8.867 5.695 1 98.69 217 ALA B C 1
ATOM 4323 O O . ALA B 1 217 ? -15.75 -9.836 4.945 1 98.69 217 ALA B O 1
ATOM 4324 N N . ALA B 1 218 ? -15.07 -8.711 6.777 1 98.81 218 ALA B N 1
ATOM 4325 C CA . ALA B 1 218 ? -13.984 -9.633 7.094 1 98.81 218 ALA B CA 1
ATOM 4326 C C . ALA B 1 218 ? -14.516 -11.031 7.383 1 98.81 218 ALA B C 1
ATOM 4328 O O . ALA B 1 218 ? -13.914 -12.031 6.98 1 98.81 218 ALA B O 1
ATOM 4329 N N . GLY B 1 219 ? -15.602 -11.094 8.102 1 98.88 219 GLY B N 1
ATOM 4330 C CA . GLY B 1 219 ? -16.203 -12.391 8.398 1 98.88 219 GLY B CA 1
ATOM 4331 C C . GLY B 1 219 ? -16.703 -13.117 7.168 1 98.88 219 GLY B C 1
ATOM 4332 O O . GLY B 1 219 ? -16.5 -14.32 7.02 1 98.88 219 GLY B O 1
ATOM 4333 N N . LEU B 1 220 ? -17.375 -12.398 6.332 1 98.94 220 LEU B N 1
ATOM 4334 C CA . LEU B 1 220 ? -17.906 -12.984 5.109 1 98.94 220 LEU B CA 1
ATOM 4335 C C . LEU B 1 220 ? -16.781 -13.461 4.195 1 98.94 220 LEU B C 1
ATOM 4337 O O . LEU B 1 220 ? -16.875 -14.523 3.574 1 98.94 220 LEU B O 1
ATOM 4341 N N . LEU B 1 221 ? -15.719 -12.648 4.086 1 98.94 221 LEU B N 1
ATOM 4342 C CA . LEU B 1 221 ? -14.586 -13.039 3.25 1 98.94 221 LEU B CA 1
ATOM 4343 C C . LEU B 1 221 ? -13.852 -14.227 3.857 1 98.94 221 LEU B C 1
ATOM 4345 O O . LEU B 1 221 ? -13.312 -15.07 3.133 1 98.94 221 LEU B O 1
ATOM 4349 N N . PHE B 1 222 ? -13.766 -14.25 5.203 1 98.94 222 PHE B N 1
ATOM 4350 C CA . PHE B 1 222 ? -13.203 -15.414 5.875 1 98.94 222 PHE B CA 1
ATOM 4351 C C . PHE B 1 222 ? -13.93 -16.688 5.453 1 98.94 222 PHE B C 1
ATOM 4353 O O . PHE B 1 222 ? -13.297 -17.641 5.004 1 98.94 222 PHE B O 1
ATOM 4360 N N . LEU B 1 223 ? -15.227 -16.703 5.504 1 98.94 223 LEU B N 1
ATOM 4361 C CA . LEU B 1 223 ? -16.047 -17.859 5.184 1 98.94 223 LEU B CA 1
ATOM 4362 C C . LEU B 1 223 ? -15.938 -18.219 3.703 1 98.94 223 LEU B C 1
ATOM 4364 O O . LEU B 1 223 ? -15.742 -19.375 3.35 1 98.94 223 LEU B O 1
ATOM 4368 N N . ALA B 1 224 ? -16.062 -17.203 2.846 1 98.94 224 ALA B N 1
ATOM 4369 C CA . ALA B 1 224 ? -15.992 -17.422 1.402 1 98.94 224 ALA B CA 1
ATOM 4370 C C . ALA B 1 224 ? -14.633 -17.984 0.99 1 98.94 224 ALA B C 1
ATOM 4372 O O . ALA B 1 224 ? -14.555 -18.906 0.17 1 98.94 224 ALA B O 1
ATOM 4373 N N . SER B 1 225 ? -13.578 -17.422 1.547 1 98.94 225 SER B N 1
ATOM 4374 C CA . SER B 1 225 ? -12.227 -17.859 1.2 1 98.94 225 SER B CA 1
ATOM 4375 C C . SER B 1 225 ? -11.961 -19.281 1.698 1 98.94 225 SER B C 1
ATOM 4377 O O . SER B 1 225 ? -11.273 -20.062 1.034 1 98.94 225 SER B O 1
ATOM 4379 N N . LEU B 1 226 ? -12.461 -19.609 2.859 1 98.81 226 LEU B N 1
ATOM 4380 C CA . LEU B 1 226 ? -12.32 -20.969 3.369 1 98.81 226 LEU B CA 1
ATOM 4381 C C . LEU B 1 226 ? -12.984 -21.969 2.434 1 98.81 226 LEU B C 1
ATOM 4383 O O . LEU B 1 226 ? -12.438 -23.047 2.166 1 98.81 226 LEU B O 1
ATOM 4387 N N . ALA B 1 227 ? -14.18 -21.625 2.002 1 98.81 227 ALA B N 1
ATOM 4388 C CA . ALA B 1 227 ? -14.891 -22.5 1.069 1 98.81 227 ALA B CA 1
ATOM 4389 C C . ALA B 1 227 ? -14.102 -22.688 -0.219 1 98.81 227 ALA B C 1
ATOM 4391 O O . ALA B 1 227 ? -13.977 -23.812 -0.72 1 98.81 227 ALA B O 1
ATOM 4392 N N . CYS B 1 228 ? -13.562 -21.625 -0.736 1 98.88 228 CYS B N 1
ATOM 4393 C CA . CYS B 1 228 ? -12.812 -21.688 -1.981 1 98.88 228 CYS B CA 1
ATOM 4394 C C . CYS B 1 228 ? -11.523 -22.5 -1.796 1 98.88 228 CYS B C 1
ATOM 4396 O O . CYS B 1 228 ? -11.078 -23.188 -2.715 1 98.88 228 CYS B O 1
ATOM 4398 N N . SER B 1 229 ? -10.891 -22.312 -0.593 1 98.69 229 SER B N 1
ATOM 4399 C CA . SER B 1 229 ? -9.742 -23.172 -0.29 1 98.69 229 SER B CA 1
ATOM 4400 C C . SER B 1 229 ? -10.117 -24.641 -0.368 1 98.69 229 SER B C 1
ATOM 4402 O O . SER B 1 229 ? -9.359 -25.453 -0.917 1 98.69 229 SER B O 1
ATOM 4404 N N . GLY B 1 230 ? -11.273 -25.016 0.141 1 98.5 230 GLY B N 1
ATOM 4405 C CA . GLY B 1 230 ? -11.766 -26.375 0.066 1 98.5 230 GLY B CA 1
ATOM 4406 C C . GLY B 1 230 ? -12.031 -26.828 -1.355 1 98.5 230 GLY B C 1
ATOM 4407 O O . GLY B 1 230 ? -11.719 -27.969 -1.713 1 98.5 230 GLY B O 1
ATOM 4408 N N . VAL B 1 231 ? -12.617 -25.969 -2.143 1 98.62 231 VAL B N 1
ATOM 4409 C CA . VAL B 1 231 ? -12.898 -26.297 -3.535 1 98.62 231 VAL B CA 1
ATOM 4410 C C . VAL B 1 231 ? -11.594 -26.609 -4.266 1 98.62 231 VAL B C 1
ATOM 4412 O O . VAL B 1 231 ? -11.5 -27.609 -4.988 1 98.62 231 VAL B O 1
ATOM 4415 N N . CYS B 1 232 ? -10.578 -25.75 -4.102 1 98.31 232 CYS B N 1
ATOM 4416 C CA . CYS B 1 232 ? -9.289 -25.969 -4.742 1 98.31 232 CYS B CA 1
ATOM 4417 C C . CYS B 1 232 ? -8.656 -27.266 -4.277 1 98.31 232 CYS B C 1
ATOM 4419 O O . CYS B 1 232 ? -8.07 -28 -5.078 1 98.31 232 CYS B O 1
ATOM 4421 N N . LEU B 1 233 ? -8.781 -27.547 -2.963 1 97.31 233 LEU B N 1
ATOM 4422 C CA . LEU B 1 233 ? -8.25 -28.797 -2.426 1 97.31 233 LEU B CA 1
ATOM 4423 C C . LEU B 1 233 ? -8.93 -30 -3.068 1 97.31 233 LEU B C 1
ATOM 4425 O O . LEU B 1 233 ? -8.266 -31 -3.398 1 97.31 233 LEU B O 1
ATOM 4429 N N . GLY B 1 234 ? -10.203 -29.953 -3.189 1 96.62 234 GLY B N 1
ATOM 4430 C CA . GLY B 1 234 ? -10.961 -31.031 -3.822 1 96.62 234 GLY B CA 1
ATOM 4431 C C . GLY B 1 234 ? -10.562 -31.266 -5.266 1 96.62 234 GLY B C 1
ATOM 4432 O O . GLY B 1 234 ? -10.672 -32.375 -5.766 1 96.62 234 GLY B O 1
ATOM 4433 N N . GLN B 1 235 ? -10.055 -30.25 -5.918 1 96.06 235 GLN B N 1
ATOM 4434 C CA . GLN B 1 235 ? -9.641 -30.344 -7.312 1 96.06 235 GLN B CA 1
ATOM 4435 C C . GLN B 1 235 ? -8.148 -30.656 -7.422 1 96.06 235 GLN B C 1
ATOM 4437 O O . GLN B 1 235 ? -7.59 -30.672 -8.523 1 96.06 235 GLN B O 1
ATOM 4442 N N . GLY B 1 236 ? -7.488 -30.766 -6.285 1 96.31 236 GLY B N 1
ATOM 4443 C CA . GLY B 1 236 ? -6.066 -31.078 -6.262 1 96.31 236 GLY B CA 1
ATOM 4444 C C . GLY B 1 236 ? -5.188 -29.875 -6.547 1 96.31 236 GLY B C 1
ATOM 4445 O O . GLY B 1 236 ? -3.998 -30.031 -6.836 1 96.31 236 GLY B O 1
ATOM 4446 N N . GLN B 1 237 ? -5.738 -28.688 -6.496 1 96.56 237 GLN B N 1
ATOM 4447 C CA . GLN B 1 237 ? -4.98 -27.469 -6.738 1 96.56 237 GLN B CA 1
ATOM 4448 C C . GLN B 1 237 ? -4.402 -26.906 -5.438 1 96.56 237 GLN B C 1
ATOM 4450 O O . GLN B 1 237 ? -4.953 -25.969 -4.863 1 96.56 237 GLN B O 1
ATOM 4455 N N . LEU B 1 238 ? -3.283 -27.391 -5.086 1 96.94 238 LEU B N 1
ATOM 4456 C CA . LEU B 1 238 ? -2.684 -27.047 -3.801 1 96.94 238 LEU B CA 1
ATOM 4457 C C . LEU B 1 238 ? -2.328 -25.562 -3.74 1 96.94 238 LEU B C 1
ATOM 4459 O O . LEU B 1 238 ? -2.562 -24.906 -2.725 1 96.94 238 LEU B O 1
ATOM 4463 N N . PRO B 1 239 ? -1.75 -24.969 -4.824 1 96.94 239 PRO B N 1
ATOM 4464 C CA . PRO B 1 239 ? -1.449 -23.547 -4.758 1 96.94 239 PRO B CA 1
ATOM 4465 C C . PRO B 1 239 ? -2.699 -22.688 -4.57 1 96.94 239 PRO B C 1
ATOM 4467 O O . PRO B 1 239 ? -2.672 -21.703 -3.834 1 96.94 239 PRO B O 1
ATOM 4470 N N . GLY B 1 240 ? -3.768 -23.078 -5.262 1 98.06 240 GLY B N 1
ATOM 4471 C CA . GLY B 1 240 ? -5.023 -22.359 -5.086 1 98.06 240 GLY B CA 1
ATOM 4472 C C . GLY B 1 240 ? -5.578 -22.469 -3.678 1 98.06 240 GLY B C 1
ATOM 4473 O O . GLY B 1 240 ? -6.062 -21.484 -3.117 1 98.06 240 GLY B O 1
ATOM 4474 N N . ALA B 1 241 ? -5.492 -23.734 -3.146 1 98.31 241 ALA B N 1
ATOM 4475 C CA . ALA B 1 241 ? -5.926 -23.953 -1.77 1 98.31 241 ALA B CA 1
ATOM 4476 C C . ALA B 1 241 ? -5.125 -23.078 -0.797 1 98.31 241 ALA B C 1
ATOM 4478 O O . ALA B 1 241 ? -5.688 -22.516 0.137 1 98.31 241 ALA B O 1
ATOM 4479 N N . ALA B 1 242 ? -3.875 -22.984 -1.02 1 97.88 242 ALA B N 1
ATOM 4480 C CA . ALA B 1 242 ? -3.002 -22.188 -0.166 1 97.88 242 ALA B CA 1
ATOM 4481 C C . ALA B 1 242 ? -3.346 -20.703 -0.268 1 97.88 242 ALA B C 1
ATOM 4483 O O . ALA B 1 242 ? -3.354 -19.984 0.738 1 97.88 242 ALA B O 1
ATOM 4484 N N . PHE B 1 243 ? -3.592 -20.188 -1.474 1 98.44 243 PHE B N 1
ATOM 4485 C CA . PHE B 1 243 ? -3.941 -18.797 -1.685 1 98.44 243 PHE B CA 1
ATOM 4486 C C . PHE B 1 243 ? -5.195 -18.422 -0.899 1 98.44 243 PHE B C 1
ATOM 4488 O O . PHE B 1 243 ? -5.191 -17.453 -0.135 1 98.44 243 PHE B O 1
ATOM 4495 N N . PHE B 1 244 ? -6.223 -19.203 -1.081 1 98.88 244 PHE B N 1
ATOM 4496 C CA . PHE B 1 244 ? -7.484 -18.875 -0.43 1 98.88 244 PHE B CA 1
ATOM 4497 C C . PHE B 1 244 ? -7.395 -19.109 1.074 1 98.88 244 PHE B C 1
ATOM 4499 O O . PHE B 1 244 ? -8.023 -18.391 1.855 1 98.88 244 PHE B O 1
ATOM 4506 N N . ALA B 1 245 ? -6.59 -20.094 1.488 1 98.75 245 ALA B N 1
ATOM 4507 C CA . ALA B 1 245 ? -6.332 -20.25 2.916 1 98.75 245 ALA B CA 1
ATOM 4508 C C . ALA B 1 245 ? -5.641 -19.031 3.496 1 98.75 245 ALA B C 1
ATOM 4510 O O . ALA B 1 245 ? -5.906 -18.641 4.633 1 98.75 245 ALA B O 1
ATOM 4511 N N . SER B 1 246 ? -4.719 -18.438 2.752 1 98.81 246 SER B N 1
ATOM 4512 C CA . SER B 1 246 ? -4.035 -17.234 3.207 1 98.81 246 SER B CA 1
ATOM 4513 C C . SER B 1 246 ? -5 -16.047 3.318 1 98.81 246 SER B C 1
ATOM 4515 O O . SER B 1 246 ? -4.91 -15.25 4.254 1 98.81 246 SER B O 1
ATOM 4517 N N . LEU B 1 247 ? -5.914 -15.922 2.361 1 98.81 247 LEU B N 1
ATOM 4518 C CA . LEU B 1 247 ? -6.93 -14.875 2.412 1 98.81 247 LEU B CA 1
ATOM 4519 C C . LEU B 1 247 ? -7.84 -15.055 3.621 1 98.81 247 LEU B C 1
ATOM 4521 O O . LEU B 1 247 ? -8.188 -14.086 4.293 1 98.81 247 LEU B O 1
ATOM 4525 N N . ALA B 1 248 ? -8.227 -16.312 3.846 1 98.94 248 ALA B N 1
ATOM 4526 C CA . ALA B 1 248 ? -9.055 -16.625 5.008 1 98.94 248 ALA B CA 1
ATOM 4527 C C . ALA B 1 248 ? -8.328 -16.297 6.309 1 98.94 248 ALA B C 1
ATOM 4529 O O . ALA B 1 248 ? -8.898 -15.672 7.207 1 98.94 248 ALA B O 1
ATOM 4530 N N . GLY B 1 249 ? -7.094 -16.75 6.371 1 98.94 249 GLY B N 1
ATOM 4531 C CA . GLY B 1 249 ? -6.305 -16.469 7.559 1 98.94 249 GLY B CA 1
ATOM 4532 C C . GLY B 1 249 ? -6.105 -14.992 7.816 1 98.94 249 GLY B C 1
ATOM 4533 O O . GLY B 1 249 ? -6.23 -14.531 8.953 1 98.94 249 GLY B O 1
ATOM 4534 N N . ALA B 1 250 ? -5.777 -14.219 6.777 1 98.94 250 ALA B N 1
ATOM 4535 C CA . ALA B 1 250 ? -5.594 -12.773 6.906 1 98.94 250 ALA B CA 1
ATOM 4536 C C . ALA B 1 250 ? -6.879 -12.102 7.375 1 98.94 250 ALA B C 1
ATOM 4538 O O . ALA B 1 250 ? -6.84 -11.188 8.203 1 98.94 250 ALA B O 1
ATOM 4539 N N . SER B 1 251 ? -8.047 -12.531 6.816 1 98.94 251 SER B N 1
ATOM 4540 C CA . SER B 1 251 ? -9.344 -11.992 7.223 1 98.94 251 SER B CA 1
ATOM 4541 C C . SER B 1 251 ? -9.633 -12.297 8.688 1 98.94 251 SER B C 1
ATOM 4543 O O . SER B 1 251 ? -10.133 -11.445 9.414 1 98.94 251 SER B O 1
ATOM 4545 N N . LEU B 1 252 ? -9.297 -13.508 9.094 1 98.88 252 LEU B N 1
ATOM 4546 C CA . LEU B 1 252 ? -9.5 -13.891 10.484 1 98.88 252 LEU B CA 1
ATOM 4547 C C . LEU B 1 252 ? -8.609 -13.062 11.414 1 98.88 252 LEU B C 1
ATOM 4549 O O . LEU B 1 252 ? -9.062 -12.602 12.461 1 98.88 252 LEU B O 1
ATOM 4553 N N . GLY B 1 253 ? -7.34 -12.953 11.062 1 98.94 253 GLY B N 1
ATOM 4554 C CA . GLY B 1 253 ? -6.441 -12.117 11.844 1 98.94 253 GLY B CA 1
ATOM 4555 C C . GLY B 1 253 ? -6.941 -10.703 12.023 1 98.94 253 GLY B C 1
ATOM 4556 O O . GLY B 1 253 ? -6.855 -10.133 13.117 1 98.94 253 GLY B O 1
ATOM 4557 N N . PHE B 1 254 ? -7.445 -10.141 10.977 1 98.94 254 PHE B N 1
ATOM 4558 C CA . PHE B 1 254 ? -8.016 -8.797 11.016 1 98.94 254 PHE B CA 1
ATOM 4559 C C . PHE B 1 254 ? -9.234 -8.75 11.93 1 98.94 254 PHE B C 1
ATOM 4561 O O . PHE B 1 254 ? -9.438 -7.766 12.648 1 98.94 254 PHE B O 1
ATOM 4568 N N . LEU B 1 255 ? -10.008 -9.773 11.945 1 98.75 255 LEU B N 1
ATOM 4569 C CA . LEU B 1 255 ? -11.25 -9.844 12.703 1 98.75 255 LEU B CA 1
ATOM 4570 C C . LEU B 1 255 ? -10.984 -9.75 14.195 1 98.75 255 LEU B C 1
ATOM 4572 O O . LEU B 1 255 ? -11.836 -9.289 14.953 1 98.75 255 LEU B O 1
ATOM 4576 N N . PHE B 1 256 ? -9.812 -10.102 14.617 1 98.38 256 PHE B N 1
ATOM 4577 C CA . PHE B 1 256 ? -9.453 -9.977 16.016 1 98.38 256 PHE B CA 1
ATOM 4578 C C . PHE B 1 256 ? -9.516 -8.523 16.469 1 98.38 256 PHE B C 1
ATOM 4580 O O . PHE B 1 256 ? -9.758 -8.242 17.656 1 98.38 256 PHE B O 1
ATOM 4587 N N . HIS B 1 257 ? -9.359 -7.621 15.562 1 98.62 257 HIS B N 1
ATOM 4588 C CA . HIS B 1 257 ? -9.336 -6.199 15.891 1 98.62 257 HIS B CA 1
ATOM 4589 C C . HIS B 1 257 ? -10.602 -5.5 15.406 1 98.62 257 HIS B C 1
ATOM 4591 O O . HIS B 1 257 ? -10.906 -4.387 15.836 1 98.62 257 HIS B O 1
ATOM 4597 N N . ASN B 1 258 ? -11.336 -6.211 14.516 1 98.25 258 ASN B N 1
ATOM 4598 C CA . ASN B 1 258 ? -12.438 -5.527 13.852 1 98.25 258 ASN B CA 1
ATOM 4599 C C . ASN B 1 258 ? -13.789 -6.09 14.273 1 98.25 258 ASN B C 1
ATOM 4601 O O . ASN B 1 258 ? -14.836 -5.555 13.898 1 98.25 258 ASN B O 1
ATOM 4605 N N . ARG B 1 259 ? -13.82 -7.129 15.125 1 96.62 259 ARG B N 1
ATOM 4606 C CA . ARG B 1 259 ? -15.086 -7.605 15.68 1 96.62 259 ARG B CA 1
ATOM 4607 C C . ARG B 1 259 ? -15.711 -6.562 16.594 1 96.62 259 ARG B C 1
ATOM 4609 O O . ARG B 1 259 ? -15 -5.758 17.203 1 96.62 259 ARG B O 1
ATOM 4616 N N . TYR B 1 260 ? -16.984 -6.602 16.656 1 95.56 260 TYR B N 1
ATOM 4617 C CA . TYR B 1 260 ? -17.719 -5.605 17.438 1 95.56 260 TYR B CA 1
ATOM 4618 C C . TYR B 1 260 ? -17.328 -5.668 18.906 1 95.56 260 TYR B C 1
ATOM 4620 O O . TYR B 1 260 ? -17.406 -6.73 19.531 1 95.56 260 TYR B O 1
ATOM 4628 N N . PRO B 1 261 ? -16.969 -4.551 19.484 1 95.62 261 PRO B N 1
ATOM 4629 C CA . PRO B 1 261 ? -16.734 -3.248 18.844 1 95.62 261 PRO B CA 1
ATOM 4630 C C . PRO B 1 261 ? -15.352 -3.137 18.219 1 95.62 261 PRO B C 1
ATOM 4632 O O . PRO B 1 261 ? -14.344 -3.486 18.844 1 95.62 261 PRO B O 1
ATOM 4635 N N . ALA B 1 262 ? -15.367 -2.691 17.062 1 96.69 262 ALA B N 1
ATOM 4636 C CA . ALA B 1 262 ? -14.133 -2.639 16.281 1 96.69 262 ALA B CA 1
ATOM 4637 C C . ALA B 1 262 ? -13.125 -1.686 16.906 1 96.69 262 ALA B C 1
ATOM 4639 O O . ALA B 1 262 ? -13.508 -0.683 17.516 1 96.69 262 ALA B O 1
ATOM 4640 N N . LYS B 1 263 ? -11.883 -1.944 16.719 1 97.31 263 LYS B N 1
ATOM 4641 C CA . LYS B 1 263 ? -10.789 -1.089 17.172 1 97.31 263 LYS B CA 1
ATOM 4642 C C . LYS B 1 263 ? -10.078 -0.439 15.992 1 97.31 263 LYS B C 1
ATOM 4644 O O . LYS B 1 263 ? -9.32 0.52 16.172 1 97.31 263 LYS B O 1
ATOM 4649 N N . ILE B 1 264 ? -10.359 -0.938 14.812 1 97.94 264 ILE B N 1
ATOM 4650 C CA . ILE B 1 264 ? -9.812 -0.395 13.57 1 97.94 264 ILE B CA 1
ATOM 4651 C C . ILE B 1 264 ? -10.672 -0.828 12.391 1 97.94 264 ILE B C 1
ATOM 4653 O O . ILE B 1 264 ? -11.25 -1.917 12.406 1 97.94 264 ILE B O 1
ATOM 4657 N N . PHE B 1 265 ? -10.812 -0.015 11.391 1 97.81 265 PHE B N 1
ATOM 4658 C CA . PHE B 1 265 ? -11.484 -0.341 10.141 1 97.81 265 PHE B CA 1
ATOM 4659 C C . PHE B 1 265 ? -10.477 -0.711 9.062 1 97.81 265 PHE B C 1
ATOM 4661 O O . PHE B 1 265 ? -9.352 -0.219 9.062 1 97.81 265 PHE B O 1
ATOM 4668 N N . MET B 1 266 ? -10.883 -1.566 8.172 1 98.19 266 MET B N 1
ATOM 4669 C CA . MET B 1 266 ? -9.953 -1.96 7.113 1 98.19 266 MET B CA 1
ATOM 4670 C C . MET B 1 266 ? -9.812 -0.854 6.07 1 98.19 266 MET B C 1
ATOM 4672 O O . MET B 1 266 ? -8.781 -0.746 5.41 1 98.19 266 MET B O 1
ATOM 4676 N N . GLY B 1 267 ? -10.875 0.023 6.008 1 97.19 267 GLY B N 1
ATOM 4677 C CA . GLY B 1 267 ? -10.867 1.087 5.016 1 97.19 267 GLY B CA 1
ATOM 4678 C C . GLY B 1 267 ? -11.109 0.586 3.605 1 97.19 267 GLY B C 1
ATOM 4679 O O . GLY B 1 267 ? -11.219 -0.62 3.379 1 97.19 267 GLY B O 1
ATOM 4680 N N . ASP B 1 268 ? -11.172 1.555 2.705 1 97.88 268 ASP B N 1
ATOM 4681 C CA . ASP B 1 268 ? -11.227 1.173 1.297 1 97.88 268 ASP B CA 1
ATOM 4682 C C . ASP B 1 268 ? -9.961 0.441 0.874 1 97.88 268 ASP B C 1
ATOM 4684 O O . ASP B 1 268 ? -9.984 -0.386 -0.04 1 97.88 268 ASP B O 1
ATOM 4688 N N . THR B 1 269 ? -8.859 0.688 1.611 1 98.62 269 THR B N 1
ATOM 4689 C CA . THR B 1 269 ? -7.605 -0.027 1.418 1 98.62 269 THR B CA 1
ATOM 4690 C C . THR B 1 269 ? -7.816 -1.534 1.521 1 98.62 269 THR B C 1
ATOM 4692 O O . THR B 1 269 ? -7.375 -2.291 0.655 1 98.62 269 THR B O 1
ATOM 4695 N N . GLY B 1 270 ? -8.516 -1.949 2.486 1 98.81 270 GLY B N 1
ATOM 4696 C CA . GLY B 1 270 ? -8.719 -3.365 2.738 1 98.81 270 GLY B CA 1
ATOM 4697 C C . GLY B 1 270 ? -9.836 -3.965 1.896 1 98.81 270 GLY B C 1
ATOM 4698 O O . GLY B 1 270 ? -9.672 -5.043 1.32 1 98.81 270 GLY B O 1
ATOM 4699 N N . SER B 1 271 ? -11.008 -3.27 1.866 1 98.75 271 SER B N 1
ATOM 4700 C CA . SER B 1 271 ? -12.164 -3.832 1.181 1 98.75 271 SER B CA 1
ATOM 4701 C C . SER B 1 271 ? -11.906 -3.973 -0.316 1 98.75 271 SER B C 1
ATOM 4703 O O . SER B 1 271 ? -12.266 -4.984 -0.922 1 98.75 271 SER B O 1
ATOM 4705 N N . CYS B 1 272 ? -11.188 -2.951 -0.923 1 98.81 272 CYS B N 1
ATOM 4706 C CA . CYS B 1 272 ? -10.875 -3.035 -2.344 1 98.81 272 CYS B CA 1
ATOM 4707 C C . CYS B 1 272 ? -9.867 -4.148 -2.617 1 98.81 272 CYS B C 1
ATOM 4709 O O . CYS B 1 272 ? -10.008 -4.887 -3.592 1 98.81 272 CYS B O 1
ATOM 4711 N N . PHE B 1 273 ? -8.898 -4.301 -1.73 1 98.94 273 PHE B N 1
ATOM 4712 C CA . PHE B 1 273 ? -7.91 -5.363 -1.893 1 98.94 273 PHE B CA 1
ATOM 4713 C C . PHE B 1 273 ? -8.562 -6.734 -1.748 1 98.94 273 PHE B C 1
ATOM 4715 O O . PHE B 1 273 ? -8.344 -7.621 -2.574 1 98.94 273 PHE B O 1
ATOM 4722 N N . LEU B 1 274 ? -9.359 -6.938 -0.702 1 98.88 274 LEU B N 1
ATOM 4723 C CA . LEU B 1 274 ? -9.992 -8.227 -0.429 1 98.88 274 LEU B CA 1
ATOM 4724 C C . LEU B 1 274 ? -10.859 -8.664 -1.601 1 98.88 274 LEU B C 1
ATOM 4726 O O . LEU B 1 274 ? -10.773 -9.805 -2.057 1 98.88 274 LEU B O 1
ATOM 4730 N N . GLY B 1 275 ? -11.695 -7.734 -2.047 1 98.94 275 GLY B N 1
ATOM 4731 C CA . GLY B 1 275 ? -12.562 -8.062 -3.168 1 98.94 275 GLY B CA 1
ATOM 4732 C C . GLY B 1 275 ? -11.789 -8.422 -4.426 1 98.94 275 GLY B C 1
ATOM 4733 O O . GLY B 1 275 ? -12.086 -9.438 -5.07 1 98.94 275 GLY B O 1
ATOM 4734 N N . ALA B 1 276 ? -10.781 -7.609 -4.75 1 98.94 276 ALA B N 1
ATOM 4735 C CA . ALA B 1 276 ? -10.008 -7.816 -5.969 1 98.94 276 ALA B CA 1
ATOM 4736 C C . ALA B 1 276 ? -9.172 -9.094 -5.879 1 98.94 276 ALA B C 1
ATOM 4738 O O . ALA B 1 276 ? -9.102 -9.859 -6.84 1 98.94 276 ALA B O 1
ATOM 4739 N N . ALA B 1 277 ? -8.516 -9.312 -4.727 1 98.94 277 ALA B N 1
ATOM 4740 C CA . ALA B 1 277 ? -7.688 -10.5 -4.551 1 98.94 277 ALA B CA 1
ATOM 4741 C C . ALA B 1 277 ? -8.531 -11.773 -4.617 1 98.94 277 ALA B C 1
ATOM 4743 O O . ALA B 1 277 ? -8.117 -12.766 -5.227 1 98.94 277 ALA B O 1
ATOM 4744 N N . TYR B 1 278 ? -9.703 -11.734 -3.955 1 98.94 278 TYR B N 1
ATOM 4745 C CA . TYR B 1 278 ? -10.617 -12.867 -3.984 1 98.94 278 TYR B CA 1
ATOM 4746 C C . TYR B 1 278 ? -11 -13.219 -5.418 1 98.94 278 TYR B C 1
ATOM 4748 O O . TYR B 1 278 ? -10.898 -14.383 -5.828 1 98.94 278 TYR B O 1
ATOM 4756 N N . ALA B 1 279 ? -11.398 -12.227 -6.164 1 98.94 279 ALA B N 1
ATOM 4757 C CA . ALA B 1 279 ? -11.805 -12.445 -7.551 1 98.94 279 ALA B CA 1
ATOM 4758 C C . ALA B 1 279 ? -10.625 -12.867 -8.414 1 98.94 279 ALA B C 1
ATOM 4760 O O . ALA B 1 279 ? -10.766 -13.719 -9.297 1 98.94 279 ALA B O 1
ATOM 4761 N N . ALA B 1 280 ? -9.492 -12.281 -8.203 1 98.94 280 ALA B N 1
ATOM 4762 C CA . ALA B 1 280 ? -8.289 -12.633 -8.961 1 98.94 280 ALA B CA 1
ATOM 4763 C C . ALA B 1 280 ? -7.918 -14.102 -8.734 1 98.94 280 ALA B C 1
ATOM 4765 O O . ALA B 1 280 ? -7.539 -14.805 -9.672 1 98.94 280 ALA B O 1
ATOM 4766 N N . GLY B 1 281 ? -7.988 -14.523 -7.465 1 98.81 281 GLY B N 1
ATOM 4767 C CA . GLY B 1 281 ? -7.75 -15.93 -7.176 1 98.81 281 GLY B CA 1
ATOM 4768 C C . GLY B 1 281 ? -8.719 -16.859 -7.883 1 98.81 281 GLY B C 1
ATOM 4769 O O . GLY B 1 281 ? -8.32 -17.891 -8.422 1 98.81 281 GLY B O 1
ATOM 4770 N N . ALA B 1 282 ? -9.992 -16.484 -7.863 1 98.88 282 ALA B N 1
ATOM 4771 C CA . ALA B 1 282 ? -11.016 -17.281 -8.523 1 98.88 282 ALA B CA 1
ATOM 4772 C C . ALA B 1 282 ? -10.727 -17.422 -10.016 1 98.88 282 ALA B C 1
ATOM 4774 O O . ALA B 1 282 ? -10.898 -18.5 -10.594 1 98.88 282 ALA B O 1
ATOM 4775 N N . LEU B 1 283 ? -10.32 -16.344 -10.625 1 98.75 283 LEU B N 1
ATOM 4776 C CA . LEU B 1 283 ? -10.008 -16.328 -12.055 1 98.75 283 LEU B CA 1
ATOM 4777 C C . LEU B 1 283 ? -8.75 -17.156 -12.344 1 98.75 283 LEU B C 1
ATOM 4779 O O . LEU B 1 283 ? -8.719 -17.938 -13.297 1 98.75 283 LEU B O 1
ATOM 4783 N N . TYR B 1 284 ? -7.75 -16.984 -11.516 1 98.56 284 TYR B N 1
ATOM 4784 C CA . TYR B 1 284 ? -6.453 -17.609 -11.719 1 98.56 284 TYR B CA 1
ATOM 4785 C C . TYR B 1 284 ? -6.547 -19.125 -11.555 1 98.56 284 TYR B C 1
ATOM 4787 O O . TYR B 1 284 ? -5.902 -19.875 -12.289 1 98.56 284 TYR B O 1
ATOM 4795 N N . TYR B 1 285 ? -7.379 -19.562 -10.625 1 98.31 285 TYR B N 1
ATOM 4796 C CA . TYR B 1 285 ? -7.457 -21 -10.328 1 98.31 285 TYR B CA 1
ATOM 4797 C C . TYR B 1 285 ? -8.719 -21.609 -10.93 1 98.31 285 TYR B C 1
ATOM 4799 O O . TYR B 1 285 ? -9.055 -22.766 -10.641 1 98.31 285 TYR B O 1
ATOM 4807 N N . LYS B 1 286 ? -9.477 -20.844 -11.688 1 98.31 286 LYS B N 1
ATOM 4808 C CA . LYS B 1 286 ? -10.57 -21.281 -12.539 1 98.31 286 LYS B CA 1
ATOM 4809 C C . LYS B 1 286 ? -11.719 -21.859 -11.703 1 98.31 286 LYS B C 1
ATOM 4811 O O . LYS B 1 286 ? -12.258 -22.922 -12.031 1 98.31 286 LYS B O 1
ATOM 4816 N N . ILE B 1 287 ? -12.047 -21.156 -10.625 1 98.38 287 ILE B N 1
ATOM 4817 C CA . ILE B 1 287 ? -13.195 -21.547 -9.82 1 98.38 287 ILE B CA 1
ATOM 4818 C C . ILE B 1 287 ? -14.148 -20.359 -9.672 1 98.38 287 ILE B C 1
ATOM 4820 O O . ILE B 1 287 ? -14.664 -20.109 -8.578 1 98.38 287 ILE B O 1
ATOM 4824 N N . GLU B 1 288 ? -14.359 -19.625 -10.703 1 98.44 288 GLU B N 1
ATOM 4825 C CA . GLU B 1 288 ? -15.125 -18.375 -10.711 1 98.44 288 GLU B CA 1
ATOM 4826 C C . GLU B 1 288 ? -16.547 -18.609 -10.188 1 98.44 288 GLU B C 1
ATOM 4828 O O . GLU B 1 288 ? -17.031 -17.828 -9.367 1 98.44 288 GLU B O 1
ATOM 4833 N N . ILE B 1 289 ? -17.188 -19.656 -10.555 1 98.25 289 ILE B N 1
ATOM 4834 C CA . ILE B 1 289 ? -18.594 -19.875 -10.242 1 98.25 289 ILE B CA 1
ATOM 4835 C C . ILE B 1 289 ? -18.75 -20.234 -8.766 1 98.25 289 ILE B C 1
ATOM 4837 O O . ILE B 1 289 ? -19.5 -19.578 -8.039 1 98.25 289 ILE B O 1
ATOM 4841 N N . PRO B 1 290 ? -18.016 -21.25 -8.266 1 98.56 290 PRO B N 1
ATOM 4842 C CA . PRO B 1 290 ? -18.109 -21.5 -6.824 1 98.56 290 PRO B CA 1
ATOM 4843 C C . PRO B 1 290 ? -17.719 -20.281 -5.992 1 98.56 290 PRO B C 1
ATOM 4845 O O . PRO B 1 290 ? -18.312 -20.031 -4.938 1 98.56 290 PRO B O 1
ATOM 4848 N N . ALA B 1 291 ? -16.703 -19.547 -6.414 1 98.88 291 ALA B N 1
ATOM 4849 C CA . ALA B 1 291 ? -16.281 -18.359 -5.684 1 98.88 291 ALA B CA 1
ATOM 4850 C C . ALA B 1 291 ? -17.375 -17.297 -5.641 1 98.88 291 ALA B C 1
ATOM 4852 O O . ALA B 1 291 ? -17.578 -16.641 -4.617 1 98.88 291 ALA B O 1
ATOM 4853 N N . MET B 1 292 ? -18.047 -17.094 -6.75 1 98.75 292 MET B N 1
ATOM 4854 C CA . MET B 1 292 ? -19.156 -16.156 -6.801 1 98.75 292 MET B CA 1
ATOM 4855 C C . MET B 1 292 ? -20.281 -16.578 -5.863 1 98.75 292 MET B C 1
ATOM 4857 O O . MET B 1 292 ? -20.844 -15.75 -5.156 1 98.75 292 MET B O 1
ATOM 4861 N N . ILE B 1 293 ? -20.547 -17.859 -5.828 1 98.75 293 ILE B N 1
ATOM 4862 C CA . ILE B 1 293 ? -21.594 -18.391 -4.957 1 98.75 293 ILE B CA 1
ATOM 4863 C C . ILE B 1 293 ? -21.203 -18.188 -3.496 1 98.75 293 ILE B C 1
ATOM 4865 O O . ILE B 1 293 ? -22.016 -17.734 -2.686 1 98.75 293 ILE B O 1
ATOM 4869 N N . ALA B 1 294 ? -19.922 -18.5 -3.178 1 98.94 294 ALA B N 1
ATOM 4870 C CA . ALA B 1 294 ? -19.453 -18.344 -1.804 1 98.94 294 ALA B CA 1
ATOM 4871 C C . ALA B 1 294 ? -19.516 -16.891 -1.352 1 98.94 294 ALA B C 1
ATOM 4873 O O . ALA B 1 294 ? -19.719 -16.609 -0.167 1 98.94 294 ALA B O 1
ATOM 4874 N N . LEU B 1 295 ? -19.375 -15.992 -2.293 1 98.81 295 LEU B N 1
ATOM 4875 C CA . LEU B 1 295 ? -19.453 -14.562 -2.023 1 98.81 295 LEU B CA 1
ATOM 4876 C C . LEU B 1 295 ? -20.891 -14.062 -2.168 1 98.81 295 LEU B C 1
ATOM 4878 O O . LEU B 1 295 ? -21.125 -12.867 -2.348 1 98.81 295 LEU B O 1
ATOM 4882 N N . GLY B 1 296 ? -21.859 -14.875 -2.023 1 98.75 296 GLY B N 1
ATOM 4883 C CA . GLY B 1 296 ? -23.25 -14.633 -2.346 1 98.75 296 GLY B CA 1
ATOM 4884 C C . GLY B 1 296 ? -23.844 -13.453 -1.602 1 98.75 296 GLY B C 1
ATOM 4885 O O . GLY B 1 296 ? -24.594 -12.664 -2.176 1 98.75 296 GLY B O 1
ATOM 4886 N N . VAL B 1 297 ? -23.531 -13.273 -0.34 1 98.75 297 VAL B N 1
ATOM 4887 C CA . VAL B 1 297 ? -24.125 -12.219 0.471 1 98.75 297 VAL B CA 1
ATOM 4888 C C . VAL B 1 297 ? -23.703 -10.852 -0.055 1 98.75 297 VAL B C 1
ATOM 4890 O O . VAL B 1 297 ? -24.531 -9.992 -0.335 1 98.75 297 VAL B O 1
ATOM 4893 N N . PRO B 1 298 ? -22.391 -10.602 -0.214 1 98.69 298 PRO B N 1
ATOM 4894 C CA . PRO B 1 298 ? -21.969 -9.328 -0.801 1 98.69 298 PRO B CA 1
ATOM 4895 C C . PRO B 1 298 ? -22.547 -9.109 -2.201 1 98.69 298 PRO B C 1
ATOM 4897 O O . PRO B 1 298 ? -22.938 -7.988 -2.543 1 98.69 298 PRO B O 1
ATOM 4900 N N . VAL B 1 299 ? -22.594 -10.125 -2.982 1 98.56 299 VAL B N 1
ATOM 4901 C CA . VAL B 1 299 ? -23.078 -10.031 -4.355 1 98.56 299 VAL B CA 1
ATOM 4902 C C . VAL B 1 299 ? -24.547 -9.641 -4.352 1 98.56 299 VAL B C 1
ATOM 4904 O O . VAL B 1 299 ? -24.953 -8.711 -5.062 1 98.56 299 VAL B O 1
ATOM 4907 N N . LEU B 1 300 ? -25.328 -10.297 -3.557 1 98.06 300 LEU B N 1
ATOM 4908 C CA . LEU B 1 300 ? -26.75 -10.008 -3.475 1 98.06 300 LEU B CA 1
ATOM 4909 C C . LEU B 1 300 ? -27 -8.602 -2.936 1 98.06 300 LEU B C 1
ATOM 4911 O O . LEU B 1 300 ? -27.891 -7.898 -3.404 1 98.06 300 LEU B O 1
ATOM 4915 N N . SER B 1 301 ? -26.25 -8.281 -1.92 1 97.75 301 SER B N 1
ATOM 4916 C CA . SER B 1 301 ? -26.375 -6.934 -1.37 1 97.75 301 SER B CA 1
ATOM 4917 C C . SER B 1 301 ? -26.125 -5.875 -2.439 1 97.75 301 SER B C 1
ATOM 4919 O O . SER B 1 301 ? -26.828 -4.859 -2.486 1 97.75 301 SER B O 1
ATOM 4921 N N . THR B 1 302 ? -25.125 -6.07 -3.256 1 97.38 302 THR B N 1
ATOM 4922 C CA . THR B 1 302 ? -24.797 -5.141 -4.332 1 97.38 302 THR B CA 1
ATOM 4923 C C . THR B 1 302 ? -25.938 -5.086 -5.355 1 97.38 302 THR B C 1
ATOM 4925 O O . THR B 1 302 ? -26.312 -4.004 -5.812 1 97.38 302 THR B O 1
ATOM 4928 N N . LEU B 1 303 ? -26.469 -6.207 -5.699 1 97.31 303 LEU B N 1
ATOM 4929 C CA . LEU B 1 303 ? -27.578 -6.258 -6.645 1 97.31 303 LEU B CA 1
ATOM 4930 C C . LEU B 1 303 ? -28.797 -5.516 -6.098 1 97.31 303 LEU B C 1
ATOM 4932 O O . LEU B 1 303 ? -29.453 -4.777 -6.832 1 97.31 303 LEU B O 1
ATOM 4936 N N . ILE B 1 304 ? -29.062 -5.734 -4.848 1 96.88 304 ILE B N 1
ATOM 4937 C CA . ILE B 1 304 ? -30.203 -5.086 -4.199 1 96.88 304 ILE B CA 1
ATOM 4938 C C . ILE B 1 304 ? -30 -3.572 -4.188 1 96.88 304 ILE B C 1
ATOM 4940 O O . ILE B 1 304 ? -30.938 -2.811 -4.445 1 96.88 304 ILE B O 1
ATOM 4944 N N . SER B 1 305 ? -28.781 -3.145 -3.918 1 94.69 305 SER B N 1
ATOM 4945 C CA . SER B 1 305 ? -28.469 -1.719 -3.932 1 94.69 305 SER B CA 1
ATOM 4946 C C . SER B 1 305 ? -28.656 -1.129 -5.328 1 94.69 305 SER B C 1
ATOM 4948 O O . SER B 1 305 ? -29.125 -0.004 -5.477 1 94.69 305 SER B O 1
ATOM 4950 N N . LEU B 1 306 ? -28.25 -1.869 -6.312 1 94.38 306 LEU B N 1
ATOM 4951 C CA . LEU B 1 306 ? -28.406 -1.409 -7.688 1 94.38 306 LEU B CA 1
ATOM 4952 C C . LEU B 1 306 ? -29.875 -1.291 -8.062 1 94.38 306 LEU B C 1
ATOM 4954 O O . LEU B 1 306 ? -30.281 -0.344 -8.742 1 94.38 306 LEU B O 1
ATOM 4958 N N . LEU B 1 307 ? -30.688 -2.193 -7.645 1 95.56 307 LEU B N 1
ATOM 4959 C CA . LEU B 1 307 ? -32.125 -2.164 -7.902 1 95.56 307 LEU B CA 1
ATOM 4960 C C . LEU B 1 307 ? -32.781 -0.994 -7.18 1 95.56 307 LEU B C 1
ATOM 4962 O O . LEU B 1 307 ? -33.719 -0.387 -7.699 1 95.56 307 LEU B O 1
ATOM 4966 N N . HIS B 1 308 ? -32.312 -0.748 -5.977 1 91.75 308 HIS B N 1
ATOM 4967 C CA . HIS B 1 308 ? -32.812 0.4 -5.227 1 91.75 308 HIS B CA 1
ATOM 4968 C C . HIS B 1 308 ? -32.5 1.706 -5.953 1 91.75 308 HIS B C 1
ATOM 4970 O O . HIS B 1 308 ? -33.375 2.553 -6.109 1 91.75 308 HIS B O 1
ATOM 4976 N N . ARG B 1 309 ? -31.328 1.845 -6.453 1 89 309 ARG B N 1
ATOM 4977 C CA . ARG B 1 309 ? -30.906 3.061 -7.141 1 89 309 ARG B CA 1
ATOM 4978 C C . ARG B 1 309 ? -31.625 3.211 -8.477 1 89 309 ARG B C 1
ATOM 4980 O O . ARG B 1 309 ? -31.875 4.328 -8.938 1 89 309 ARG B O 1
ATOM 4987 N N . ALA B 1 310 ? -32.031 2.078 -9.039 1 93.56 310 ALA B N 1
ATOM 4988 C CA . ALA B 1 310 ? -32.75 2.084 -10.305 1 93.56 310 ALA B CA 1
ATOM 4989 C C . ALA B 1 310 ? -34.25 2.342 -10.078 1 93.56 310 ALA B C 1
ATOM 4991 O O . ALA B 1 310 ? -35 2.52 -11.031 1 93.56 310 ALA B O 1
ATOM 4992 N N . GLY B 1 311 ? -34.688 2.314 -8.875 1 91.44 311 GLY B N 1
ATOM 4993 C CA . GLY B 1 311 ? -36.062 2.607 -8.539 1 91.44 311 GLY B CA 1
ATOM 4994 C C . GLY B 1 311 ? -36.969 1.392 -8.617 1 91.44 311 GLY B C 1
ATOM 4995 O O . GLY B 1 311 ? -38.188 1.521 -8.625 1 91.44 311 GLY B O 1
ATOM 4996 N N . VAL B 1 312 ? -36.375 0.258 -8.75 1 94.88 312 VAL B N 1
ATOM 4997 C CA . VAL B 1 312 ? -37.125 -0.975 -8.875 1 94.88 312 VAL B CA 1
ATOM 4998 C C . VAL B 1 312 ? -37.625 -1.411 -7.504 1 94.88 312 VAL B C 1
ATOM 5000 O O . VAL B 1 312 ? -38.75 -1.894 -7.371 1 94.88 312 VAL B O 1
ATOM 5003 N N . ILE B 1 313 ? -36.719 -1.262 -6.465 1 92.88 313 ILE B N 1
ATOM 5004 C CA . ILE B 1 313 ? -37.094 -1.525 -5.082 1 92.88 313 ILE B CA 1
ATOM 5005 C C . ILE B 1 313 ? -36.781 -0.308 -4.219 1 92.88 313 ILE B C 1
ATOM 5007 O O . ILE B 1 313 ? -36.062 0.598 -4.648 1 92.88 313 ILE B O 1
ATOM 5011 N N . ARG B 1 314 ? -37.406 -0.335 -3.082 1 87.31 314 ARG B N 1
ATOM 5012 C CA . ARG B 1 314 ? -37.188 0.796 -2.188 1 87.31 314 ARG B CA 1
ATOM 5013 C C . ARG B 1 314 ? -36.656 0.329 -0.831 1 87.31 314 ARG B C 1
ATOM 5015 O O . ARG B 1 314 ? -37.312 -0.456 -0.146 1 87.31 314 ARG B O 1
ATOM 5022 N N . LEU B 1 315 ? -35.469 0.784 -0.502 1 86.94 315 LEU B N 1
ATOM 5023 C CA . LEU B 1 315 ? -34.875 0.57 0.817 1 86.94 315 LEU B CA 1
ATOM 5024 C C . LEU B 1 315 ? -34.969 1.837 1.661 1 86.94 315 LEU B C 1
ATOM 5026 O O . LEU B 1 315 ? -34.812 2.943 1.146 1 86.94 315 LEU B O 1
ATOM 5030 N N . ALA B 1 316 ? -35.312 1.691 2.928 1 79.94 316 ALA B N 1
ATOM 5031 C CA . ALA B 1 316 ? -35.312 2.854 3.812 1 79.94 316 ALA B CA 1
ATOM 5032 C C . ALA B 1 316 ? -33.906 3.455 3.936 1 79.94 316 ALA B C 1
ATOM 5034 O O . ALA B 1 316 ? -33.75 4.68 3.994 1 79.94 316 ALA B O 1
ATOM 5035 N N . VAL B 1 317 ? -32.938 2.514 4.098 1 82.06 317 VAL B N 1
ATOM 5036 C CA . VAL B 1 317 ? -31.531 2.924 4.188 1 82.06 317 VAL B CA 1
ATOM 5037 C C . VAL B 1 317 ? -30.656 1.985 3.354 1 82.06 317 VAL B C 1
ATOM 5039 O O . VAL B 1 317 ? -30.812 0.764 3.416 1 82.06 317 VAL B O 1
ATOM 5042 N N . GLU B 1 318 ? -29.875 2.6 2.613 1 87.06 318 GLU B N 1
ATOM 5043 C CA . GLU B 1 318 ? -28.922 1.813 1.832 1 87.06 318 GLU B CA 1
ATOM 5044 C C . GLU B 1 318 ? -27.562 1.762 2.512 1 87.06 318 GLU B C 1
ATOM 5046 O O . GLU B 1 318 ? -27.109 2.754 3.09 1 87.06 318 GLU B O 1
ATOM 5051 N N . PRO B 1 319 ? -26.859 0.48 2.377 1 92.44 319 PRO B N 1
ATOM 5052 C CA . PRO B 1 319 ? -27.125 -0.79 1.7 1 92.44 319 PRO B CA 1
ATOM 5053 C C . PRO B 1 319 ? -28.016 -1.721 2.527 1 92.44 319 PRO B C 1
ATOM 5055 O O . PRO B 1 319 ? -28.562 -1.31 3.555 1 92.44 319 PRO B O 1
ATOM 5058 N N . LEU B 1 320 ? -28.266 -2.941 2.094 1 92.19 320 LEU B N 1
ATOM 5059 C CA . LEU B 1 320 ? -29.234 -3.879 2.648 1 92.19 320 LEU B CA 1
ATOM 5060 C C . LEU B 1 320 ? -29.016 -4.07 4.145 1 92.19 320 LEU B C 1
ATOM 5062 O O . LEU B 1 320 ? -29.984 -4.117 4.918 1 92.19 320 LEU B O 1
ATOM 5066 N N . HIS B 1 321 ? -27.75 -4.211 4.668 1 94.44 321 HIS B N 1
ATOM 5067 C CA . HIS B 1 321 ? -27.484 -4.48 6.078 1 94.44 321 HIS B CA 1
ATOM 5068 C C . HIS B 1 321 ? -27.906 -3.303 6.949 1 94.44 321 HIS B C 1
ATOM 5070 O O . HIS B 1 321 ? -28.375 -3.492 8.07 1 94.44 321 HIS B O 1
ATOM 5076 N N . HIS B 1 322 ? -27.875 -2.117 6.445 1 90.25 322 HIS B N 1
ATOM 5077 C CA . HIS B 1 322 ? -28.375 -0.961 7.18 1 90.25 322 HIS B CA 1
ATOM 5078 C C . HIS B 1 322 ? -29.906 -0.91 7.148 1 90.25 322 HIS B C 1
ATOM 5080 O O . HIS B 1 322 ? -30.531 -0.477 8.117 1 90.25 322 HIS B O 1
ATOM 5086 N N . HIS B 1 323 ? -30.438 -1.293 5.996 1 90.31 323 HIS B N 1
ATOM 5087 C CA . HIS B 1 323 ? -31.891 -1.379 5.895 1 90.31 323 HIS B CA 1
ATOM 5088 C C . HIS B 1 323 ? -32.469 -2.352 6.922 1 90.31 323 HIS B C 1
ATOM 5090 O O . HIS B 1 323 ? -33.438 -2.039 7.602 1 90.31 323 HIS B O 1
ATOM 5096 N N . ILE B 1 324 ? -31.906 -3.48 7.035 1 94 324 ILE B N 1
ATOM 5097 C CA . ILE B 1 324 ? -32.344 -4.508 7.973 1 94 324 ILE B CA 1
ATOM 5098 C C . ILE B 1 324 ? -32.219 -3.996 9.406 1 94 324 ILE B C 1
ATOM 5100 O O . ILE B 1 324 ? -33.125 -4.172 10.219 1 94 324 ILE B O 1
ATOM 5104 N N . GLN B 1 325 ? -31.047 -3.389 9.695 1 90.88 325 GLN B N 1
ATOM 5105 C CA . GLN B 1 325 ? -30.828 -2.826 11.023 1 90.88 325 GLN B CA 1
ATOM 5106 C C . GLN B 1 325 ? -31.906 -1.81 11.375 1 90.88 325 GLN B C 1
ATOM 5108 O O . GLN B 1 325 ? -32.469 -1.856 12.469 1 90.88 325 GLN B O 1
ATOM 5113 N N . TYR B 1 326 ? -32.188 -0.946 10.469 1 87.56 326 TYR B N 1
ATOM 5114 C CA . TYR B 1 326 ? -33.125 0.146 10.672 1 87.56 326 TYR B CA 1
ATOM 5115 C C . TYR B 1 326 ? -34.562 -0.378 10.766 1 87.56 326 TYR B C 1
ATOM 5117 O O . TYR B 1 326 ? -35.281 -0.056 11.703 1 87.56 326 TYR B O 1
ATOM 5125 N N . LYS B 1 327 ? -35 -1.141 9.828 1 90.38 327 LYS B N 1
ATOM 5126 C CA . LYS B 1 327 ? -36.375 -1.61 9.695 1 90.38 327 LYS B CA 1
ATOM 5127 C C . LYS B 1 327 ? -36.781 -2.467 10.891 1 90.38 327 LYS B C 1
ATOM 5129 O O . LYS B 1 327 ? -37.906 -2.387 11.367 1 90.38 327 LYS B O 1
ATOM 5134 N N . TYR B 1 328 ? -35.875 -3.234 11.375 1 94.69 328 TYR B N 1
ATOM 5135 C CA . TYR B 1 328 ? -36.219 -4.188 12.422 1 94.69 328 TYR B CA 1
ATOM 5136 C C . TYR B 1 328 ? -35.625 -3.779 13.758 1 94.69 328 TYR B C 1
ATOM 5138 O O . TYR B 1 328 ? -35.719 -4.508 14.75 1 94.69 328 TYR B O 1
ATOM 5146 N N . ASP B 1 329 ? -34.875 -2.738 13.773 1 92.69 329 ASP B N 1
ATOM 5147 C CA . ASP B 1 329 ? -34.25 -2.193 14.984 1 92.69 329 ASP B CA 1
ATOM 5148 C C . ASP B 1 329 ? -33.375 -3.232 15.672 1 92.69 329 ASP B C 1
ATOM 5150 O O . ASP B 1 329 ? -33.562 -3.518 16.859 1 92.69 329 ASP B O 1
ATOM 5154 N N . LEU B 1 330 ? -32.531 -3.814 14.945 1 95.94 330 LEU B N 1
ATOM 5155 C CA . LEU B 1 330 ? -31.641 -4.859 15.453 1 95.94 330 LEU B CA 1
ATOM 5156 C C . LEU B 1 330 ? -30.281 -4.281 15.82 1 95.94 330 LEU B C 1
ATOM 5158 O O . LEU B 1 330 ? -29.781 -3.385 15.148 1 95.94 330 LEU B O 1
ATOM 5162 N N . PRO B 1 331 ? -29.781 -4.844 16.953 1 95.94 331 PRO B N 1
ATOM 5163 C CA . PRO B 1 331 ? -28.406 -4.441 17.25 1 95.94 331 PRO B CA 1
ATOM 5164 C C . PRO B 1 331 ? -27.422 -4.887 16.156 1 95.94 331 PRO B C 1
ATOM 5166 O O . PRO B 1 331 ? -27.641 -5.922 15.523 1 95.94 331 PRO B O 1
ATOM 5169 N N . GLU B 1 332 ? -26.375 -4.137 15.961 1 95.19 332 GLU B N 1
ATOM 5170 C CA . GLU B 1 332 ? -25.391 -4.363 14.898 1 95.19 332 GLU B CA 1
ATOM 5171 C C . GLU B 1 332 ? -24.844 -5.785 14.953 1 95.19 332 GLU B C 1
ATOM 5173 O O . GLU B 1 332 ? -24.766 -6.465 13.93 1 95.19 332 GLU B O 1
ATOM 5178 N N . PRO B 1 333 ? -24.438 -6.367 16.141 1 97.12 333 PRO B N 1
ATOM 5179 C CA . PRO B 1 333 ? -23.875 -7.723 16.156 1 97.12 333 PRO B CA 1
ATOM 5180 C C . PRO B 1 333 ? -24.875 -8.766 15.656 1 97.12 333 PRO B C 1
ATOM 5182 O O . PRO B 1 333 ? -24.469 -9.781 15.07 1 97.12 333 PRO B O 1
ATOM 5185 N N . VAL B 1 334 ? -26.141 -8.484 15.844 1 98.06 334 VAL B N 1
ATOM 5186 C CA . VAL B 1 334 ? -27.172 -9.414 15.398 1 98.06 334 VAL B CA 1
ATOM 5187 C C . VAL B 1 334 ? -27.266 -9.383 13.875 1 98.06 334 VAL B C 1
ATOM 5189 O O . VAL B 1 334 ? -27.375 -10.43 13.227 1 98.06 334 VAL B O 1
ATOM 5192 N N . VAL B 1 335 ? -27.25 -8.188 13.297 1 98.06 335 VAL B N 1
ATOM 5193 C CA . VAL B 1 335 ? -27.281 -8.039 11.844 1 98.06 335 VAL B CA 1
ATOM 5194 C C . VAL B 1 335 ? -26.078 -8.75 11.227 1 98.06 335 VAL B C 1
ATOM 5196 O O . VAL B 1 335 ? -26.219 -9.453 10.227 1 98.06 335 VAL B O 1
ATOM 5199 N N . VAL B 1 336 ? -24.938 -8.594 11.875 1 98.44 336 VAL B N 1
ATOM 5200 C CA . VAL B 1 336 ? -23.703 -9.195 11.391 1 98.44 336 VAL B CA 1
ATOM 5201 C C . VAL B 1 336 ? -23.781 -10.719 11.492 1 98.44 336 VAL B C 1
ATOM 5203 O O . VAL B 1 336 ? -23.406 -11.43 10.555 1 98.44 336 VAL B O 1
ATOM 5206 N N . ALA B 1 337 ? -24.312 -11.242 12.562 1 98.44 337 ALA B N 1
ATOM 5207 C CA . ALA B 1 337 ? -24.469 -12.68 12.75 1 98.44 337 ALA B CA 1
ATOM 5208 C C . ALA B 1 337 ? -25.406 -13.273 11.695 1 98.44 337 ALA B C 1
ATOM 5210 O O . ALA B 1 337 ? -25.172 -14.383 11.203 1 98.44 337 ALA B O 1
ATOM 5211 N N . LEU B 1 338 ? -26.453 -12.539 11.406 1 98.44 338 LEU B N 1
ATOM 5212 C CA . LEU B 1 338 ? -27.391 -12.984 10.375 1 98.44 338 LEU B CA 1
ATOM 5213 C C . LEU B 1 338 ? -26.688 -13.086 9.023 1 98.44 338 LEU B C 1
ATOM 5215 O O . LEU B 1 338 ? -26.875 -14.062 8.297 1 98.44 338 LEU B O 1
ATOM 5219 N N . HIS B 1 339 ? -25.922 -12.125 8.727 1 98.69 339 HIS B N 1
ATOM 5220 C CA . HIS B 1 339 ? -25.203 -12.125 7.457 1 98.69 339 HIS B CA 1
ATOM 5221 C C . HIS B 1 339 ? -24.109 -13.203 7.434 1 98.69 339 HIS B C 1
ATOM 5223 O O . HIS B 1 339 ? -23.875 -13.82 6.398 1 98.69 339 HIS B O 1
ATOM 5229 N N . TRP B 1 340 ? -23.391 -13.445 8.594 1 98.75 340 TRP B N 1
ATOM 5230 C CA . TRP B 1 340 ? -22.406 -14.523 8.688 1 98.75 340 TRP B CA 1
ATOM 5231 C C . TRP B 1 340 ? -23.062 -15.883 8.461 1 98.75 340 TRP B C 1
ATOM 5233 O O . TRP B 1 340 ? -22.484 -16.75 7.789 1 98.75 340 TRP B O 1
ATOM 5243 N N . THR B 1 341 ? -24.25 -16.016 9.047 1 98.81 341 THR B N 1
ATOM 5244 C CA . THR B 1 341 ? -24.969 -17.266 8.891 1 98.81 341 THR B CA 1
ATOM 5245 C C . THR B 1 341 ? -25.344 -17.5 7.43 1 98.81 341 THR B C 1
ATOM 5247 O O . THR B 1 341 ? -25.156 -18.594 6.895 1 98.81 341 THR B O 1
ATOM 5250 N N . ALA B 1 342 ? -25.891 -16.438 6.824 1 98.81 342 ALA B N 1
ATOM 5251 C CA . ALA B 1 342 ? -26.203 -16.531 5.398 1 98.81 342 ALA B CA 1
ATOM 5252 C C . ALA B 1 342 ? -24.953 -16.828 4.582 1 98.81 342 ALA B C 1
ATOM 5254 O O . ALA B 1 342 ? -24.969 -17.625 3.643 1 98.81 342 ALA B O 1
ATOM 5255 N N . GLY B 1 343 ? -23.844 -16.141 4.93 1 98.88 343 GLY B N 1
ATOM 5256 C CA . GLY B 1 343 ? -22.578 -16.375 4.262 1 98.88 343 GLY B CA 1
ATOM 5257 C C . GLY B 1 343 ? -22.078 -17.797 4.398 1 98.88 343 GLY B C 1
ATOM 5258 O O . GLY B 1 343 ? -21.547 -18.375 3.447 1 98.88 343 GLY B O 1
ATOM 5259 N N . ALA B 1 344 ? -22.297 -18.375 5.582 1 98.88 344 ALA B N 1
ATOM 5260 C CA . ALA B 1 344 ? -21.906 -19.75 5.824 1 98.88 344 ALA B CA 1
ATOM 5261 C C . ALA B 1 344 ? -22.703 -20.719 4.941 1 98.88 344 ALA B C 1
ATOM 5263 O O . ALA B 1 344 ? -22.156 -21.719 4.453 1 98.88 344 ALA B O 1
ATOM 5264 N N . VAL B 1 345 ? -23.922 -20.406 4.746 1 98.81 345 VAL B N 1
ATOM 5265 C CA . VAL B 1 345 ? -24.781 -21.234 3.895 1 98.81 345 VAL B CA 1
ATOM 5266 C C . VAL B 1 345 ? -24.281 -21.156 2.449 1 98.81 345 VAL B C 1
ATOM 5268 O O . VAL B 1 345 ? -24.141 -22.188 1.784 1 98.81 345 VAL B O 1
ATOM 5271 N N . PHE B 1 346 ? -24.031 -19.953 1.956 1 98.88 346 PHE B N 1
ATOM 5272 C CA . PHE B 1 346 ? -23.531 -19.797 0.598 1 98.88 346 PHE B CA 1
ATOM 5273 C C . PHE B 1 346 ? -22.203 -20.516 0.423 1 98.88 346 PHE B C 1
ATOM 5275 O O . PHE B 1 346 ? -21.953 -21.141 -0.609 1 98.88 346 PHE B O 1
ATOM 5282 N N . ALA B 1 347 ? -21.328 -20.391 1.425 1 98.81 347 ALA B N 1
ATOM 5283 C CA . ALA B 1 347 ? -20.031 -21.062 1.395 1 98.81 347 ALA B CA 1
ATOM 5284 C C . ALA B 1 347 ? -20.203 -22.578 1.33 1 98.81 347 ALA B C 1
ATOM 5286 O O . ALA B 1 347 ? -19.516 -23.25 0.571 1 98.81 347 ALA B O 1
ATOM 5287 N N . ALA B 1 348 ? -21.141 -23.109 2.117 1 98.56 348 ALA B N 1
ATOM 5288 C CA . ALA B 1 348 ? -21.422 -24.547 2.141 1 98.56 348 ALA B CA 1
ATOM 5289 C C . ALA B 1 348 ? -21.969 -25.016 0.798 1 98.56 348 ALA B C 1
ATOM 5291 O O . ALA B 1 348 ? -21.609 -26.094 0.321 1 98.56 348 ALA B O 1
ATOM 5292 N N . VAL B 1 349 ? -22.812 -24.234 0.245 1 98.38 349 VAL B N 1
ATOM 5293 C CA . VAL B 1 349 ? -23.406 -24.578 -1.05 1 98.38 349 VAL B CA 1
ATOM 5294 C C . VAL B 1 349 ? -22.312 -24.609 -2.115 1 98.38 349 VAL B C 1
ATOM 5296 O O . VAL B 1 349 ? -22.266 -25.516 -2.947 1 98.38 349 VAL B O 1
ATOM 5299 N N . ALA B 1 350 ? -21.438 -23.578 -2.107 1 98.5 350 ALA B N 1
ATOM 5300 C CA . ALA B 1 350 ? -20.344 -23.531 -3.061 1 98.5 350 ALA B CA 1
ATOM 5301 C C . ALA B 1 350 ? -19.469 -24.781 -2.955 1 98.5 350 ALA B C 1
ATOM 5303 O O . ALA B 1 350 ? -19.094 -25.375 -3.971 1 98.5 350 ALA B O 1
ATOM 5304 N N . LEU B 1 351 ? -19.172 -25.234 -1.763 1 97.75 351 LEU B N 1
ATOM 5305 C CA . LEU B 1 351 ? -18.359 -26.422 -1.524 1 97.75 351 LEU B CA 1
ATOM 5306 C C . LEU B 1 351 ? -19.078 -27.688 -1.987 1 97.75 351 LEU B C 1
ATOM 5308 O O . LEU B 1 351 ? -18.484 -28.547 -2.637 1 97.75 351 LEU B O 1
ATOM 5312 N N . TRP B 1 352 ? -20.359 -27.75 -1.641 1 96.88 352 TRP B N 1
ATOM 5313 C CA . TRP B 1 352 ? -21.172 -28.922 -1.938 1 96.88 352 TRP B CA 1
ATOM 5314 C C . TRP B 1 352 ? -21.297 -29.141 -3.443 1 96.88 352 TRP B C 1
ATOM 5316 O O . TRP B 1 352 ? -21.109 -30.25 -3.938 1 96.88 352 TRP B O 1
ATOM 5326 N N . ILE B 1 353 ? -21.5 -28.125 -4.184 1 96.75 353 ILE B N 1
ATOM 5327 C CA . ILE B 1 353 ? -21.75 -28.266 -5.613 1 96.75 353 ILE B CA 1
ATOM 5328 C C . ILE B 1 353 ? -20.438 -28.547 -6.34 1 96.75 353 ILE B C 1
ATOM 5330 O O . ILE B 1 353 ? -20.438 -29.109 -7.441 1 96.75 353 ILE B O 1
ATOM 5334 N N . SER B 1 354 ? -19.312 -28.219 -5.734 1 96.5 354 SER B N 1
ATOM 5335 C CA . SER B 1 354 ? -18.016 -28.328 -6.402 1 96.5 354 SER B CA 1
ATOM 5336 C C . SER B 1 354 ? -17.328 -29.641 -6.07 1 96.5 354 SER B C 1
ATOM 5338 O O . SER B 1 354 ? -16.578 -30.188 -6.887 1 96.5 354 SER B O 1
ATOM 5340 N N . VAL B 1 355 ? -17.484 -30.125 -4.852 1 90.31 355 VAL B N 1
ATOM 5341 C CA . VAL B 1 355 ? -16.734 -31.297 -4.387 1 90.31 355 VAL B CA 1
ATOM 5342 C C . VAL B 1 355 ? -17.703 -32.438 -4.109 1 90.31 355 VAL B C 1
ATOM 5344 O O . VAL B 1 355 ? -17.297 -33.625 -4.109 1 90.31 355 VAL B O 1
ATOM 5347 N N . GLY B 1 356 ? -19 -32.188 -3.848 1 78.62 356 GLY B N 1
ATOM 5348 C CA . GLY B 1 356 ? -19.953 -33.219 -3.514 1 78.62 356 GLY B CA 1
ATOM 5349 C C . GLY B 1 356 ? -20.484 -33.969 -4.73 1 78.62 356 GLY B C 1
ATOM 5350 O O . GLY B 1 356 ? -20.328 -33.5 -5.859 1 78.62 356 GLY B O 1
#

Radius of gyration: 27.71 Å; Cα contacts (8 Å, |Δi|>4): 1526; chains: 2; bounding box: 84×74×56 Å

InterPro domains:
  IPR000715 Glycosyl transferase, family 4 [PF00953] (151-284)
  IPR000715 Glycosyl transferase, family 4 [PTHR22926] (150-353)
  IPR018480 Phospho-N-acetylmuramoyl-pentapeptide transferase, conserved site [PS01348] (205-216)